Protein AF-U2Z237-F1 (afdb_monomer_lite)

Structure (mmCIF, N/CA/C/O backbone):
data_AF-U2Z237-F1
#
_entry.id   AF-U2Z237-F1
#
loop_
_atom_site.group_PDB
_atom_site.id
_atom_site.type_symbol
_atom_site.label_atom_id
_atom_site.label_alt_id
_atom_site.label_comp_id
_atom_site.label_asym_id
_atom_site.label_entity_id
_atom_site.label_seq_id
_atom_site.pdbx_PDB_ins_code
_atom_site.Cartn_x
_atom_site.Cartn_y
_atom_site.Cartn_z
_atom_site.occupancy
_atom_site.B_iso_or_equiv
_atom_site.auth_seq_id
_atom_site.auth_comp_id
_atom_site.auth_asym_id
_atom_site.auth_atom_id
_atom_site.pdbx_PDB_model_num
ATOM 1 N N . MET A 1 1 ? -24.151 -2.721 55.175 1.00 84.56 1 MET A N 1
ATOM 2 C CA . MET A 1 1 ? -23.378 -3.595 54.260 1.00 84.56 1 MET A CA 1
ATOM 3 C C . MET A 1 1 ? -24.211 -4.836 53.984 1.00 84.56 1 MET A C 1
ATOM 5 O O . MET A 1 1 ? -25.026 -5.176 54.833 1.00 84.56 1 MET A O 1
ATOM 9 N N . LYS A 1 2 ? -24.065 -5.474 52.821 1.00 91.19 2 LYS A N 1
ATOM 10 C CA . LYS A 1 2 ? -24.723 -6.745 52.488 1.00 91.19 2 LYS A CA 1
ATOM 11 C C . LYS A 1 2 ? -23.642 -7.836 52.452 1.00 91.19 2 LYS A C 1
ATOM 13 O O . LYS A 1 2 ? -22.818 -7.804 51.542 1.00 91.19 2 LYS A O 1
ATOM 18 N N . PRO A 1 3 ? -23.608 -8.764 53.425 1.00 89.62 3 PRO A N 1
ATOM 19 C CA . PRO A 1 3 ? -22.452 -9.637 53.631 1.00 89.62 3 PRO A CA 1
ATOM 20 C C . PRO A 1 3 ? -22.251 -10.638 52.489 1.00 89.62 3 PRO A C 1
ATOM 22 O O . PRO A 1 3 ? -21.130 -10.811 52.040 1.00 89.62 3 PRO A O 1
ATOM 25 N N . VAL A 1 4 ? -23.324 -11.230 51.956 1.00 94.75 4 VAL A N 1
ATOM 26 C CA . VAL A 1 4 ? -23.242 -12.248 50.889 1.00 94.75 4 VAL A CA 1
ATOM 27 C C . VAL A 1 4 ? -22.525 -11.747 49.622 1.00 94.75 4 VAL A C 1
ATOM 29 O O . VAL A 1 4 ? -21.508 -12.332 49.260 1.00 94.75 4 VAL A O 1
ATOM 32 N N . PRO A 1 5 ? -22.974 -10.670 48.943 1.00 93.50 5 PRO A N 1
ATOM 33 C CA . PRO A 1 5 ? -22.282 -10.177 47.749 1.00 93.50 5 PRO A CA 1
ATOM 34 C C . PRO A 1 5 ? -20.874 -9.659 48.060 1.00 93.50 5 PRO A C 1
ATOM 36 O O . PRO A 1 5 ? -19.985 -9.809 47.230 1.00 93.50 5 PRO A O 1
ATOM 39 N N . LEU A 1 6 ? -20.642 -9.114 49.259 1.00 92.62 6 LEU A N 1
ATOM 40 C CA . LEU A 1 6 ? -19.308 -8.679 49.670 1.00 92.62 6 LEU A CA 1
ATOM 41 C C . LEU A 1 6 ? -18.340 -9.866 49.776 1.00 92.62 6 LEU A C 1
ATOM 43 O O . LEU A 1 6 ? -17.257 -9.795 49.210 1.00 92.62 6 LEU A O 1
ATOM 47 N N . ILE A 1 7 ? -18.755 -10.957 50.430 1.00 94.19 7 ILE A N 1
ATOM 48 C CA . ILE A 1 7 ? -17.975 -12.198 50.564 1.00 94.19 7 ILE A CA 1
ATOM 49 C C . ILE A 1 7 ? -17.709 -12.828 49.194 1.00 94.19 7 ILE A C 1
ATOM 51 O O . ILE A 1 7 ? -16.596 -13.268 48.930 1.00 94.19 7 ILE A O 1
ATOM 55 N N . LEU A 1 8 ? -18.706 -12.861 48.304 1.00 94.81 8 LEU A N 1
ATOM 56 C CA . LEU A 1 8 ? -18.522 -13.391 46.950 1.00 94.81 8 LEU A CA 1
ATOM 57 C C . LEU A 1 8 ? -17.549 -12.529 46.134 1.00 94.81 8 LEU A C 1
ATOM 59 O O . LEU A 1 8 ? -16.679 -13.068 45.457 1.00 94.81 8 LEU A O 1
ATOM 63 N N . GLY A 1 9 ? -17.661 -11.200 46.220 1.00 92.75 9 GLY A N 1
ATOM 64 C CA . GLY A 1 9 ? -16.766 -10.272 45.528 1.00 92.75 9 GLY A CA 1
ATOM 65 C C . GLY A 1 9 ? -15.319 -10.374 46.014 1.00 92.75 9 GLY A C 1
ATOM 66 O O . GLY A 1 9 ? -14.407 -10.497 45.199 1.00 92.75 9 GLY A O 1
ATOM 67 N N . THR A 1 10 ? -15.094 -10.380 47.332 1.00 93.75 10 THR A N 1
ATOM 68 C CA . THR A 1 10 ? -13.746 -10.546 47.903 1.00 93.75 10 THR A CA 1
ATOM 69 C C . THR A 1 10 ? -13.197 -11.954 47.686 1.00 93.75 10 THR A C 1
ATOM 71 O O . THR A 1 10 ? -12.009 -12.102 47.408 1.00 93.75 10 THR A O 1
ATOM 74 N N . GLY A 1 11 ? -14.050 -12.979 47.741 1.00 94.44 11 GLY A N 1
ATOM 75 C CA . GLY A 1 11 ? -13.691 -14.361 47.435 1.00 94.44 11 GLY A CA 1
ATOM 76 C C . GLY A 1 11 ? -13.247 -14.546 45.984 1.00 94.44 11 GLY A C 1
ATOM 77 O O . GLY A 1 11 ? -12.229 -15.188 45.745 1.00 94.44 11 GLY A O 1
ATOM 78 N N . LEU A 1 12 ? -13.944 -13.930 45.021 1.00 93.19 12 LEU A N 1
ATOM 79 C CA . LEU A 1 12 ? -13.523 -13.924 43.616 1.00 93.19 12 LEU A CA 1
ATOM 80 C C . LEU A 1 12 ? -12.175 -13.226 43.437 1.00 93.19 12 LEU A C 1
ATOM 82 O O . LEU A 1 12 ? -11.314 -13.775 42.757 1.00 93.19 12 LEU A O 1
ATOM 86 N N . LEU A 1 13 ? -11.966 -12.066 44.075 1.00 92.19 13 LEU A N 1
ATOM 87 C CA . LEU A 1 13 ? -10.664 -11.396 44.047 1.00 92.19 13 LEU A CA 1
ATOM 88 C C . LEU A 1 13 ? -9.561 -12.294 44.611 1.00 92.19 13 LEU A C 1
ATOM 90 O O . LEU A 1 13 ? -8.521 -12.416 43.985 1.00 92.19 13 LEU A O 1
ATOM 94 N N . ALA A 1 14 ? -9.772 -12.976 45.736 1.00 91.50 14 ALA A N 1
ATOM 95 C CA . ALA A 1 14 ? -8.773 -13.909 46.256 1.00 91.50 14 ALA A CA 1
ATOM 96 C C . ALA A 1 14 ? -8.521 -15.084 45.287 1.00 91.50 14 ALA A C 1
ATOM 98 O O . ALA A 1 14 ? -7.373 -15.445 45.028 1.00 91.50 14 ALA A O 1
ATOM 99 N N . ALA A 1 15 ? -9.584 -15.649 44.706 1.00 89.81 15 ALA A N 1
ATOM 100 C CA . ALA A 1 15 ? -9.498 -16.812 43.830 1.00 89.81 15 ALA A CA 1
ATOM 101 C C . ALA A 1 15 ? -8.695 -16.539 42.548 1.00 89.81 15 ALA A C 1
ATOM 103 O O . ALA A 1 15 ? -7.872 -17.364 42.164 1.00 89.81 15 ALA A O 1
ATOM 104 N N . ILE A 1 16 ? -8.872 -15.382 41.901 1.00 88.62 16 ILE A N 1
ATOM 105 C CA . ILE A 1 16 ? -8.184 -15.062 40.633 1.00 88.62 16 ILE A CA 1
ATOM 106 C C . ILE A 1 16 ? -6.664 -14.869 40.762 1.00 88.62 16 ILE A C 1
ATOM 108 O O . ILE A 1 16 ? -5.953 -14.921 39.753 1.00 88.62 16 ILE A O 1
ATOM 112 N N . TRP A 1 17 ? -6.174 -14.612 41.978 1.00 84.31 17 TRP A N 1
ATOM 113 C CA . TRP A 1 17 ? -4.746 -14.465 42.268 1.00 84.31 17 TRP A CA 1
ATOM 114 C C . TRP A 1 17 ? -4.068 -15.814 42.499 1.00 84.31 17 TRP A C 1
ATOM 116 O O . TRP A 1 17 ? -2.896 -15.965 42.173 1.00 84.31 17 TRP A O 1
ATOM 126 N N . VAL A 1 18 ? -4.802 -16.793 43.032 1.00 86.12 18 VAL A N 1
ATOM 127 C CA . VAL A 1 18 ? -4.262 -18.119 43.370 1.00 86.12 18 VAL A CA 1
ATOM 128 C C . VAL A 1 18 ? -4.546 -19.149 42.270 1.00 86.12 18 VAL A C 1
ATOM 130 O O . VAL A 1 18 ? -3.808 -20.121 42.126 1.00 86.12 18 VAL A O 1
ATOM 133 N N . ALA A 1 19 ? -5.598 -18.955 41.468 1.00 85.56 19 ALA A N 1
ATOM 134 C CA . ALA A 1 19 ? -5.982 -19.896 40.422 1.00 85.56 19 ALA A CA 1
ATOM 135 C C . ALA A 1 19 ? -4.941 -19.951 39.280 1.00 85.56 19 ALA A C 1
ATOM 137 O O . ALA A 1 19 ? -4.610 -18.908 38.701 1.00 85.56 19 ALA A O 1
ATOM 138 N N . PRO A 1 20 ? -4.482 -21.152 38.869 1.00 84.31 20 PRO A N 1
ATOM 139 C CA . PRO A 1 20 ? -3.554 -21.325 37.752 1.00 84.31 20 PRO A CA 1
ATOM 140 C C . PRO A 1 20 ? -4.294 -21.245 36.400 1.00 84.31 20 PRO A C 1
ATOM 142 O O . PRO A 1 20 ? -4.298 -22.188 35.611 1.00 84.31 20 PRO A O 1
ATOM 145 N N . LEU A 1 21 ? -4.944 -20.106 36.127 1.00 82.81 21 LEU A N 1
ATOM 146 C CA . LEU A 1 21 ? -5.838 -19.910 34.972 1.00 82.81 21 LEU A CA 1
ATOM 147 C C . LEU A 1 21 ? -5.160 -20.193 33.624 1.00 82.81 21 LEU A C 1
ATOM 149 O O . LEU A 1 21 ? -5.778 -20.766 32.731 1.00 82.81 21 LEU A O 1
ATOM 153 N N . SER A 1 22 ? -3.887 -19.823 33.483 1.00 77.56 22 SER A N 1
ATOM 154 C CA . SER A 1 22 ? -3.100 -20.074 32.271 1.00 77.56 22 SER A CA 1
ATOM 155 C C . SER A 1 22 ? -2.872 -21.565 32.013 1.00 77.56 22 SER A C 1
ATOM 157 O O . SER A 1 22 ? -2.872 -21.988 30.860 1.00 77.56 22 SER A O 1
ATOM 159 N N . MET A 1 23 ? -2.723 -22.364 33.074 1.00 80.50 23 MET A N 1
ATOM 160 C CA . MET A 1 23 ? -2.582 -23.817 32.980 1.00 80.50 23 MET A CA 1
ATOM 161 C C 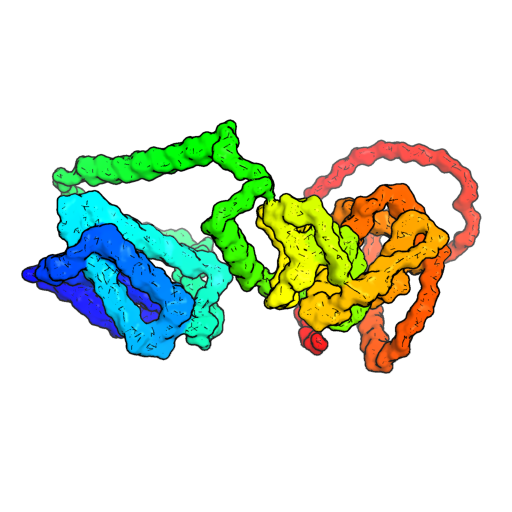. MET A 1 23 ? -3.901 -24.468 32.562 1.00 80.50 23 MET A C 1
ATOM 163 O O . MET A 1 23 ? -3.905 -25.359 31.719 1.00 80.50 23 MET A O 1
ATOM 167 N N . TRP A 1 24 ? -5.025 -24.014 33.122 1.00 82.75 24 TRP A N 1
ATOM 168 C CA . TRP A 1 24 ? -6.344 -24.570 32.806 1.00 82.75 24 TRP A CA 1
ATOM 169 C C . TRP A 1 24 ? -6.799 -24.268 31.379 1.00 82.75 24 TRP A C 1
ATOM 171 O O . TRP A 1 24 ? -7.444 -25.105 30.758 1.00 82.75 24 TRP A O 1
ATOM 181 N N . LEU A 1 25 ? -6.465 -23.085 30.861 1.00 79.56 25 LEU A N 1
ATOM 182 C CA . LEU A 1 25 ? -6.889 -22.632 29.533 1.00 79.56 25 LEU A CA 1
ATOM 183 C C . LEU A 1 25 ? -5.873 -22.939 28.426 1.00 79.56 25 LEU A C 1
ATOM 185 O O . LEU A 1 25 ? -6.106 -22.577 27.276 1.00 79.56 25 LEU A O 1
ATOM 189 N N . GLY A 1 26 ? -4.724 -23.535 28.760 1.00 75.81 26 GLY A N 1
ATOM 190 C CA . GLY A 1 26 ? -3.655 -23.823 27.798 1.00 75.81 26 GLY A CA 1
ATOM 191 C C . GLY A 1 26 ? -3.050 -22.582 27.125 1.00 75.81 26 GLY A C 1
ATOM 192 O O . GLY A 1 26 ? -2.260 -22.717 26.195 1.00 75.81 26 GLY A O 1
ATOM 193 N N . SER A 1 27 ? -3.402 -21.373 27.574 1.00 79.06 27 SER A N 1
ATOM 194 C CA . SER A 1 27 ? -2.888 -20.113 27.045 1.00 79.06 27 SER A CA 1
ATOM 195 C C . SER A 1 27 ? -2.710 -19.087 28.164 1.00 79.06 27 SER A C 1
ATOM 197 O O . SER A 1 27 ? -3.621 -18.787 28.944 1.00 79.06 27 SER A O 1
ATOM 199 N N . ALA A 1 28 ? -1.506 -18.516 28.236 1.00 78.81 28 ALA A N 1
ATOM 200 C CA . ALA A 1 28 ? -1.212 -17.419 29.153 1.00 78.81 28 ALA A CA 1
ATOM 201 C C . ALA A 1 28 ? -2.101 -16.203 28.856 1.00 78.81 28 ALA A C 1
ATOM 203 O O . ALA A 1 28 ? -2.611 -15.576 29.783 1.00 78.81 28 ALA A O 1
ATOM 204 N N . PHE A 1 29 ? -2.353 -15.945 27.569 1.00 82.00 29 PHE A N 1
ATOM 205 C CA . PHE A 1 29 ? -3.206 -14.862 27.101 1.00 82.00 29 PHE A CA 1
ATOM 206 C C . PHE A 1 29 ? -4.661 -15.004 27.578 1.00 82.00 29 PHE A C 1
ATOM 208 O O . PHE A 1 29 ? -5.159 -14.102 28.253 1.00 82.00 29 PHE A O 1
ATOM 215 N N . ALA A 1 30 ? -5.339 -16.135 27.328 1.00 83.06 30 ALA A N 1
ATOM 216 C CA . ALA A 1 30 ? -6.735 -16.282 27.757 1.00 83.06 30 ALA A CA 1
ATOM 217 C C . ALA A 1 30 ? -6.869 -16.315 29.286 1.00 83.06 30 ALA A C 1
ATOM 219 O O . ALA A 1 30 ? -7.808 -15.737 29.832 1.00 83.06 30 ALA A O 1
ATOM 220 N N . GLY A 1 31 ? -5.914 -16.930 29.994 1.00 85.00 31 GLY A N 1
ATOM 221 C CA . GLY A 1 31 ? -5.884 -16.902 31.458 1.00 85.00 31 GLY A CA 1
ATOM 222 C C . GLY A 1 31 ? -5.746 -15.486 32.020 1.00 85.00 31 GLY A C 1
ATOM 223 O O . GLY A 1 31 ? -6.413 -15.132 32.994 1.00 85.00 31 GLY A O 1
ATOM 224 N N . HIS A 1 32 ? -4.921 -14.657 31.383 1.00 87.06 32 HIS A N 1
ATOM 225 C CA . HIS A 1 32 ? -4.760 -13.250 31.730 1.00 87.06 32 HIS A CA 1
ATOM 226 C C . HIS A 1 32 ? -6.034 -12.435 31.419 1.00 87.06 32 HIS A C 1
ATOM 228 O O . HIS A 1 32 ? -6.531 -11.729 32.294 1.00 87.06 32 HIS A O 1
ATOM 234 N N . MET A 1 33 ? -6.664 -12.630 30.254 1.00 88.94 33 MET A N 1
ATOM 235 C CA . MET A 1 33 ? -7.940 -11.981 29.903 1.00 88.94 33 MET A CA 1
ATOM 236 C C . MET A 1 33 ? -9.097 -12.373 30.833 1.00 88.94 33 MET A C 1
ATOM 238 O O . MET A 1 33 ? -9.883 -11.520 31.253 1.00 88.94 33 MET A O 1
ATOM 242 N N . LEU A 1 34 ? -9.197 -13.651 31.213 1.00 89.69 34 LEU A N 1
ATOM 243 C CA . LEU A 1 34 ? -10.237 -14.125 32.127 1.00 89.69 34 LEU A CA 1
ATOM 244 C C . LEU A 1 34 ? -10.125 -13.462 33.505 1.00 89.69 34 LEU A C 1
ATOM 246 O O . LEU A 1 34 ? -11.144 -13.153 34.133 1.00 89.69 34 LEU A O 1
ATOM 250 N N . ARG A 1 35 ? -8.896 -13.191 33.963 1.00 91.19 35 ARG A N 1
ATOM 251 C CA . ARG A 1 35 ? -8.656 -12.430 35.192 1.00 91.19 35 ARG A CA 1
ATOM 252 C C . ARG A 1 35 ? -9.261 -11.032 35.089 1.00 91.19 35 ARG A C 1
ATOM 254 O O . ARG A 1 35 ? -10.036 -10.652 35.965 1.00 91.19 35 ARG A O 1
ATOM 261 N N . HIS A 1 36 ? -8.992 -10.318 33.996 1.00 91.94 36 HIS A N 1
ATOM 262 C CA . HIS A 1 36 ? -9.527 -8.971 33.763 1.00 91.94 36 HIS A CA 1
ATOM 263 C C . HIS A 1 36 ? -11.057 -8.969 33.764 1.00 91.94 36 HIS A C 1
ATOM 265 O O . HIS A 1 36 ? -11.678 -8.183 34.483 1.00 91.94 36 HIS A O 1
ATOM 271 N N . MET A 1 37 ? -11.674 -9.905 33.032 1.00 91.38 37 MET A N 1
ATOM 272 C CA . MET A 1 37 ? -13.134 -10.019 32.972 1.00 91.38 37 MET A CA 1
ATOM 273 C C . MET A 1 37 ? -13.734 -10.322 34.345 1.00 91.38 37 MET A C 1
ATOM 275 O O . MET A 1 37 ? -14.753 -9.745 34.718 1.00 91.38 37 MET A O 1
ATOM 279 N N . THR A 1 38 ? -13.084 -11.174 35.139 1.00 93.81 38 THR A N 1
ATOM 280 C CA . THR A 1 38 ? -13.562 -11.498 36.488 1.00 93.81 38 THR A CA 1
ATOM 281 C C . THR A 1 38 ? -13.498 -10.284 37.415 1.00 93.81 38 THR A C 1
ATOM 283 O O . THR A 1 38 ? -14.445 -10.039 38.162 1.00 93.81 38 THR A O 1
ATOM 286 N N . ILE A 1 39 ? -12.430 -9.484 37.346 1.00 95.06 39 ILE A N 1
ATOM 287 C CA . ILE A 1 39 ? -12.282 -8.265 38.156 1.00 95.06 39 ILE A CA 1
ATOM 288 C C . ILE A 1 39 ? -13.372 -7.244 37.808 1.00 95.06 39 ILE A C 1
ATOM 290 O O . ILE A 1 39 ? -14.102 -6.790 38.693 1.00 95.06 39 ILE A O 1
ATOM 294 N N . VAL A 1 40 ? -13.496 -6.899 36.523 1.00 94.00 40 VAL A N 1
ATOM 295 C CA . VAL A 1 40 ? -14.338 -5.784 36.063 1.00 94.00 40 VAL A CA 1
ATOM 296 C C . VAL A 1 40 ? -15.820 -6.166 36.019 1.00 94.00 40 VAL A C 1
ATOM 298 O O . VAL A 1 40 ? -16.673 -5.400 36.473 1.00 94.00 40 VAL A O 1
ATOM 301 N N . ALA A 1 41 ? -16.152 -7.350 35.494 1.00 92.50 41 ALA A N 1
ATOM 302 C CA . ALA A 1 41 ? -17.537 -7.737 35.227 1.00 92.50 41 ALA A CA 1
ATOM 303 C C . ALA A 1 41 ? -18.210 -8.491 36.384 1.00 92.50 41 ALA A C 1
ATOM 305 O O . ALA A 1 41 ? -19.438 -8.498 36.451 1.00 92.50 41 ALA A O 1
ATOM 306 N N . LEU A 1 42 ? -17.445 -9.112 37.296 1.00 95.12 42 LEU A N 1
ATOM 307 C CA . LEU A 1 42 ? -17.997 -9.930 38.388 1.00 95.12 42 LEU A CA 1
ATOM 308 C C . LEU A 1 42 ? -17.654 -9.388 39.779 1.00 95.12 42 LEU A C 1
ATOM 310 O O . LEU A 1 42 ? -18.557 -9.127 40.575 1.00 95.12 42 LEU A O 1
ATOM 314 N N . ALA A 1 43 ? -16.373 -9.182 40.089 1.00 96.38 43 ALA A N 1
ATOM 315 C CA . ALA A 1 43 ? -15.953 -8.771 41.427 1.00 96.38 43 ALA A CA 1
ATOM 316 C C . ALA A 1 43 ? -16.389 -7.334 41.757 1.00 96.38 43 ALA A C 1
ATOM 318 O O . ALA A 1 43 ? -17.031 -7.108 42.784 1.00 96.38 43 ALA A O 1
ATOM 319 N N . ALA A 1 44 ? -16.114 -6.369 40.874 1.00 96.62 44 ALA A N 1
ATOM 320 C CA . ALA A 1 44 ? -16.495 -4.970 41.070 1.00 96.62 44 ALA A CA 1
ATOM 321 C C . ALA A 1 44 ? -18.000 -4.748 41.367 1.00 96.62 44 ALA A C 1
ATOM 323 O O . ALA A 1 44 ? -18.300 -4.106 42.381 1.00 96.62 44 ALA A O 1
ATOM 324 N N . PRO A 1 45 ? -18.972 -5.285 40.593 1.00 95.88 45 PRO A N 1
ATOM 325 C CA . PRO A 1 45 ? -20.391 -5.092 40.904 1.00 95.88 45 PRO A CA 1
ATOM 326 C C . PRO A 1 45 ? -20.784 -5.705 42.248 1.00 95.88 45 PRO A C 1
ATOM 328 O O . PRO A 1 45 ? -21.546 -5.099 43.004 1.00 95.88 45 PRO A O 1
ATOM 331 N N . LEU A 1 46 ? -20.249 -6.884 42.578 1.00 96.69 46 LEU A N 1
ATOM 332 C CA . LEU A 1 46 ? -20.513 -7.550 43.852 1.00 96.69 46 LEU A CA 1
ATOM 333 C C . LEU A 1 46 ? -20.011 -6.724 45.044 1.00 96.69 46 LEU A C 1
ATOM 335 O O . LEU A 1 46 ? -20.735 -6.575 46.031 1.00 96.69 46 LEU A O 1
ATOM 339 N N . LEU A 1 47 ? -18.828 -6.116 44.929 1.00 96.25 47 LEU A N 1
ATOM 340 C CA . LEU A 1 47 ? -18.278 -5.219 45.948 1.00 96.25 47 LEU A CA 1
ATOM 341 C C . LEU A 1 47 ? -19.123 -3.949 46.112 1.00 96.25 47 LEU A C 1
ATOM 343 O O . LEU A 1 47 ? -19.448 -3.576 47.241 1.00 96.25 47 LEU A O 1
ATOM 347 N N . VAL A 1 48 ? -19.550 -3.319 45.012 1.00 95.81 48 VAL A N 1
ATOM 348 C CA . VAL A 1 48 ? -20.413 -2.122 45.049 1.00 95.81 48 VAL A CA 1
ATOM 349 C C . VAL A 1 48 ? -21.771 -2.433 45.694 1.00 95.81 48 VAL A C 1
ATOM 351 O O . VAL A 1 48 ? -22.261 -1.663 46.526 1.00 95.81 48 VAL A O 1
ATOM 354 N N . ILE A 1 49 ? -22.373 -3.583 45.371 1.00 95.25 49 ILE A N 1
ATOM 355 C CA . ILE A 1 49 ? -23.645 -4.037 45.958 1.00 95.25 49 ILE A CA 1
ATOM 356 C C . ILE A 1 49 ? -23.470 -4.418 47.441 1.00 95.25 49 ILE A C 1
ATOM 358 O O . ILE A 1 49 ? -24.349 -4.138 48.266 1.00 95.25 49 ILE A O 1
ATOM 362 N N . GLY A 1 50 ? -22.348 -5.053 47.789 1.00 93.69 50 GLY A N 1
ATOM 363 C CA . GLY A 1 50 ? -22.001 -5.493 49.142 1.00 93.69 50 GLY A CA 1
ATOM 364 C C . GLY A 1 50 ? -21.642 -4.359 50.096 1.00 93.69 50 GLY A C 1
ATOM 365 O O . GLY A 1 50 ? -22.007 -4.392 51.279 1.00 93.69 50 GLY A O 1
ATOM 366 N N . TRP A 1 51 ? -21.028 -3.298 49.580 1.00 95.62 51 TRP A N 1
ATOM 367 C CA . TRP A 1 51 ? -20.588 -2.148 50.358 1.00 95.62 51 TRP A CA 1
ATOM 368 C C . TRP A 1 51 ? -21.153 -0.829 49.802 1.00 95.62 51 TRP A C 1
ATOM 370 O O . TRP A 1 51 ? -20.457 -0.058 49.147 1.00 95.62 51 TRP A O 1
ATOM 380 N N . PRO A 1 52 ? -22.407 -0.469 50.142 1.00 91.81 52 PRO A N 1
ATOM 381 C CA . PRO A 1 52 ? -23.049 0.731 49.595 1.00 91.81 52 PRO A CA 1
ATOM 382 C C . PRO A 1 52 ? -22.337 2.059 49.898 1.00 91.81 52 PRO A C 1
ATOM 384 O O . PRO A 1 52 ? -22.575 3.044 49.206 1.00 91.81 52 PRO A O 1
ATOM 387 N N . ALA A 1 53 ? -21.511 2.119 50.951 1.00 93.56 53 ALA A N 1
ATOM 388 C CA . ALA A 1 53 ? -20.707 3.302 51.258 1.00 93.56 53 ALA A CA 1
ATOM 389 C C . ALA A 1 53 ? -19.550 3.478 50.264 1.00 93.56 53 ALA A C 1
ATOM 391 O O . ALA A 1 53 ? -19.344 4.595 49.799 1.00 93.56 53 ALA A O 1
ATOM 392 N N . LEU A 1 54 ? -18.888 2.385 49.862 1.00 91.12 54 LEU A N 1
ATOM 393 C CA . LEU A 1 54 ? -17.909 2.389 48.773 1.00 91.12 54 LEU A CA 1
ATOM 394 C C . LEU A 1 54 ? -18.553 2.900 47.480 1.00 91.12 54 LEU A C 1
ATOM 396 O O . LEU A 1 54 ? -18.051 3.835 46.865 1.00 91.12 54 LEU A O 1
ATOM 400 N N . GLY A 1 55 ? -19.735 2.373 47.144 1.00 90.00 55 GLY A N 1
ATOM 401 C CA . GLY A 1 55 ? -20.488 2.825 45.975 1.00 90.00 55 GLY A CA 1
ATOM 402 C C . GLY A 1 55 ? -20.863 4.311 46.007 1.00 90.00 55 GLY A C 1
ATOM 403 O O . GLY A 1 55 ? -21.000 4.925 44.959 1.00 90.00 55 GLY A O 1
ATOM 404 N N . ARG A 1 56 ? -21.027 4.919 47.191 1.00 91.56 56 ARG A N 1
ATOM 405 C CA . ARG A 1 56 ? -21.241 6.372 47.321 1.00 91.56 56 ARG A CA 1
ATOM 406 C C . ARG A 1 56 ? -19.959 7.168 47.119 1.00 91.56 56 ARG A C 1
ATOM 408 O O . ARG A 1 56 ? -20.006 8.182 46.437 1.00 91.56 56 ARG A O 1
ATOM 415 N N . ALA A 1 57 ? -18.855 6.716 47.707 1.00 91.81 57 ALA A N 1
ATOM 416 C CA . ALA A 1 57 ? -17.565 7.393 47.613 1.00 91.81 57 ALA A CA 1
ATOM 417 C C . ALA A 1 57 ? -16.999 7.384 46.181 1.00 91.81 57 ALA A C 1
ATOM 419 O O . ALA A 1 57 ? -16.316 8.318 45.783 1.00 91.81 57 ALA A O 1
ATOM 420 N N . MET A 1 58 ? -17.311 6.341 45.410 1.00 92.06 58 MET A N 1
ATOM 421 C CA . MET A 1 58 ? -16.775 6.096 44.066 1.00 92.06 58 MET A CA 1
ATOM 422 C C . MET A 1 58 ? -17.758 6.469 42.938 1.00 92.06 58 MET A C 1
ATOM 424 O O . MET A 1 58 ? -17.536 6.120 41.781 1.00 92.06 58 MET A O 1
ATOM 428 N N . ALA A 1 59 ? -18.881 7.125 43.244 1.00 89.38 59 ALA A N 1
ATOM 429 C CA . ALA A 1 59 ? -19.906 7.437 42.249 1.00 89.38 59 ALA A CA 1
ATOM 430 C C . ALA A 1 59 ? -19.483 8.606 41.343 1.00 89.38 59 ALA A C 1
ATOM 432 O O . ALA A 1 59 ? -19.727 9.768 41.664 1.00 89.38 59 ALA A O 1
ATOM 433 N N . LEU A 1 60 ? -18.904 8.292 40.182 1.00 90.94 60 LEU A N 1
ATOM 434 C CA . LEU A 1 60 ? -18.802 9.221 39.054 1.00 90.94 60 LEU A CA 1
ATOM 435 C C . LEU A 1 60 ? -20.036 9.119 38.143 1.00 90.94 60 LEU A C 1
ATOM 437 O O . LEU A 1 60 ? -20.778 8.138 38.175 1.00 90.94 60 LEU A O 1
ATOM 441 N N . GLY A 1 61 ? -20.267 10.135 37.306 1.00 92.88 61 GLY A N 1
ATOM 442 C CA . GLY A 1 61 ? -21.312 10.070 36.281 1.00 92.88 61 GLY A CA 1
ATOM 443 C C . GLY A 1 61 ? -21.094 8.865 35.347 1.00 92.88 61 GLY A C 1
ATOM 444 O O . GLY A 1 61 ? -19.954 8.663 34.928 1.00 92.88 61 GLY A O 1
ATOM 445 N N . PRO A 1 62 ? -22.137 8.086 34.980 1.00 92.81 62 PRO A N 1
ATOM 446 C CA . PRO A 1 62 ? -21.985 6.847 34.203 1.00 92.81 62 PRO A CA 1
ATOM 447 C C . PRO A 1 62 ? -21.132 6.987 32.939 1.00 92.81 62 PRO A C 1
ATOM 449 O O . PRO A 1 62 ? -20.297 6.132 32.665 1.00 92.81 62 PRO A O 1
ATOM 452 N N . LEU A 1 63 ? -21.304 8.087 32.198 1.00 88.94 63 LEU A N 1
ATOM 453 C CA . LEU A 1 63 ? -20.554 8.342 30.969 1.00 88.94 63 LEU A CA 1
ATOM 454 C C . LEU A 1 63 ? -19.078 8.663 31.240 1.00 88.94 63 LEU A C 1
ATOM 456 O O . LEU A 1 63 ? -18.210 8.173 30.531 1.00 88.94 63 LEU A O 1
ATOM 460 N N . ALA A 1 64 ? -18.788 9.446 32.283 1.00 90.94 64 ALA A N 1
ATOM 461 C CA . ALA A 1 64 ? -17.416 9.763 32.674 1.00 90.94 64 ALA A CA 1
ATOM 462 C C . ALA A 1 64 ? -16.687 8.520 33.204 1.00 90.94 64 ALA A C 1
ATOM 464 O O . ALA A 1 64 ? -15.526 8.299 32.876 1.00 90.94 64 ALA A O 1
ATOM 465 N N . ALA A 1 65 ? -17.384 7.682 33.978 1.00 94.69 65 ALA A N 1
ATOM 466 C CA . ALA A 1 65 ? -16.843 6.419 34.462 1.00 94.69 65 ALA A CA 1
ATOM 467 C C . ALA A 1 65 ? -16.552 5.447 33.306 1.00 94.69 65 ALA A C 1
ATOM 469 O O . ALA A 1 65 ? -15.473 4.866 33.274 1.00 94.69 65 ALA A O 1
ATOM 470 N N . ALA A 1 66 ? -17.465 5.324 32.335 1.00 93.06 66 ALA A N 1
ATOM 471 C CA . ALA A 1 66 ? -17.253 4.512 31.136 1.00 93.06 66 ALA A CA 1
ATOM 472 C C . ALA A 1 66 ? -16.116 5.055 30.250 1.00 93.06 66 ALA A C 1
ATOM 474 O O . ALA A 1 66 ? -15.318 4.283 29.741 1.00 93.06 66 ALA A O 1
ATOM 475 N N . ALA A 1 67 ? -15.987 6.378 30.098 1.00 89.50 67 ALA A N 1
ATOM 476 C CA . ALA A 1 67 ? -14.880 6.980 29.350 1.00 89.50 67 ALA A CA 1
ATOM 477 C C . ALA A 1 67 ? -13.516 6.750 30.027 1.00 89.50 67 ALA A C 1
ATOM 479 O O . ALA A 1 67 ? -12.519 6.499 29.351 1.00 89.50 67 ALA A O 1
ATOM 480 N N . LEU A 1 68 ? -13.465 6.814 31.361 1.00 94.88 68 LEU A N 1
ATOM 481 C CA . LEU A 1 68 ? -12.254 6.511 32.119 1.00 94.88 68 LEU A CA 1
ATOM 482 C C . LEU A 1 68 ? -11.905 5.021 32.044 1.00 94.88 68 LEU A C 1
ATOM 484 O O . LEU A 1 68 ? -10.742 4.680 31.863 1.00 94.88 68 LEU A O 1
ATOM 488 N N . GLU A 1 69 ? -12.899 4.140 32.140 1.00 95.88 69 GLU A N 1
ATOM 489 C CA . GLU A 1 69 ? -12.692 2.703 31.971 1.00 95.88 69 GLU A CA 1
ATOM 490 C C . GLU A 1 69 ? -12.214 2.361 30.556 1.00 95.88 69 GLU A C 1
ATOM 492 O O . GLU A 1 69 ? -11.209 1.667 30.429 1.00 95.88 69 GLU A O 1
ATOM 497 N N . PHE A 1 70 ? -12.803 2.959 29.517 1.00 94.56 70 PHE A N 1
ATOM 498 C CA . PHE A 1 7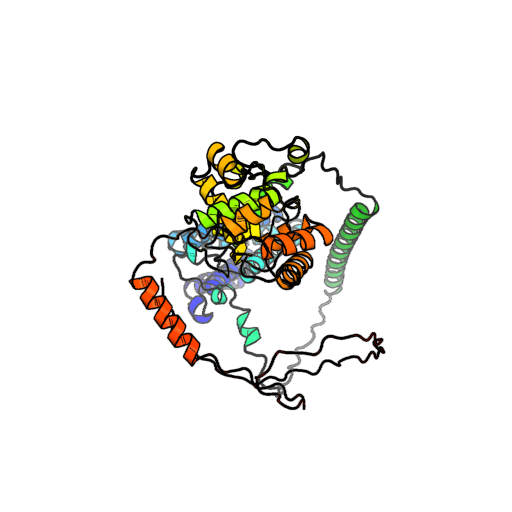0 ? -12.289 2.893 28.148 1.00 94.56 70 PHE A CA 1
ATOM 499 C C . PHE A 1 70 ? -10.809 3.289 28.080 1.00 94.56 70 PHE A C 1
ATOM 501 O O . PHE A 1 70 ? -9.995 2.529 27.560 1.00 94.56 70 PHE A O 1
ATOM 508 N N . ALA A 1 71 ? -10.439 4.449 28.633 1.00 95.12 71 ALA A N 1
ATOM 509 C CA . ALA A 1 71 ? -9.063 4.938 28.583 1.00 95.12 71 ALA A CA 1
ATOM 510 C C . ALA A 1 71 ? -8.085 3.998 29.306 1.00 95.12 71 ALA A C 1
ATOM 512 O O . ALA A 1 71 ? -7.028 3.682 28.764 1.00 95.12 71 ALA A O 1
ATOM 513 N N . VAL A 1 72 ? -8.447 3.523 30.502 1.00 96.69 72 VAL A N 1
ATOM 514 C CA . VAL A 1 72 ? -7.620 2.606 31.301 1.00 96.69 72 VAL A CA 1
ATOM 515 C C . VAL A 1 72 ? -7.455 1.266 30.590 1.00 96.69 72 VAL A C 1
ATOM 517 O O . VAL A 1 72 ? -6.332 0.788 30.448 1.00 96.69 72 VAL A O 1
ATOM 520 N N . VAL A 1 73 ? -8.550 0.670 30.108 1.00 94.75 73 VAL A N 1
ATOM 521 C CA . VAL A 1 73 ? -8.504 -0.605 29.387 1.00 94.75 73 VAL A CA 1
ATOM 522 C C . VAL A 1 73 ? -7.652 -0.471 28.134 1.00 94.75 73 VAL A C 1
ATOM 524 O O . VAL A 1 73 ? -6.697 -1.225 27.972 1.00 94.75 73 VAL A O 1
ATOM 527 N N . TRP A 1 74 ? -7.942 0.487 27.258 1.00 95.19 74 TRP A N 1
ATOM 528 C CA . TRP A 1 74 ? -7.221 0.610 25.992 1.00 95.19 74 TRP A CA 1
ATOM 529 C C . TRP A 1 74 ? -5.739 0.928 26.187 1.00 95.19 74 TRP A C 1
ATOM 531 O O . TRP A 1 74 ? -4.912 0.370 25.469 1.00 95.19 74 TRP A O 1
ATOM 541 N N . ALA A 1 75 ? -5.386 1.749 27.181 1.00 94.88 75 ALA A N 1
ATOM 542 C CA . ALA A 1 75 ? -3.991 2.050 27.491 1.00 94.88 75 ALA A CA 1
ATOM 543 C C . ALA A 1 75 ? -3.190 0.786 27.834 1.00 94.88 75 ALA A C 1
ATOM 545 O O . ALA A 1 75 ? -2.105 0.595 27.288 1.00 94.88 75 ALA A O 1
ATOM 546 N N . TRP A 1 76 ? -3.734 -0.103 28.672 1.00 95.00 76 TRP A N 1
ATOM 547 C CA . TRP A 1 76 ? -3.063 -1.354 29.048 1.00 95.00 76 TRP A CA 1
ATOM 548 C C . TRP A 1 76 ? -2.989 -2.388 27.921 1.00 95.00 76 TRP A C 1
ATOM 550 O O . TRP A 1 76 ? -2.104 -3.237 27.932 1.00 95.00 76 TRP A O 1
ATOM 560 N N . HIS A 1 77 ? -3.859 -2.291 26.914 1.00 93.44 77 HIS A N 1
ATOM 561 C CA . HIS A 1 77 ? -3.838 -3.193 25.759 1.00 93.44 77 HIS A CA 1
ATOM 562 C C . HIS A 1 77 ? -2.951 -2.695 24.608 1.00 93.44 77 HIS A C 1
ATOM 564 O O . HIS A 1 77 ? -2.786 -3.413 23.618 1.00 93.44 77 HIS A O 1
ATOM 570 N N . LEU A 1 78 ? -2.330 -1.513 24.733 1.00 92.44 78 LEU A N 1
ATOM 571 C CA . LEU A 1 78 ? -1.252 -1.102 23.835 1.00 92.44 78 LEU A CA 1
ATOM 572 C C . LEU A 1 78 ? -0.055 -2.058 23.987 1.00 92.44 78 LEU A C 1
ATOM 574 O O . LEU A 1 78 ? 0.329 -2.355 25.121 1.00 92.44 78 LEU A O 1
ATOM 578 N N . PRO A 1 79 ? 0.606 -2.487 22.894 1.00 88.06 79 PRO A N 1
ATOM 579 C CA . PRO A 1 79 ? 1.612 -3.550 22.963 1.00 88.06 79 PRO A CA 1
ATOM 580 C C . PRO A 1 79 ? 2.761 -3.292 23.952 1.00 88.06 79 PRO A C 1
ATOM 582 O O . PRO A 1 79 ? 3.158 -4.188 24.692 1.00 88.06 79 PRO A O 1
ATOM 585 N N . ARG A 1 80 ? 3.238 -2.041 24.040 1.00 86.69 80 ARG A N 1
ATOM 586 C CA . ARG A 1 80 ? 4.260 -1.620 25.017 1.00 86.69 80 ARG A CA 1
ATOM 587 C C . ARG A 1 80 ? 3.793 -1.755 26.466 1.00 86.69 80 ARG A C 1
ATOM 589 O O . ARG A 1 80 ? 4.533 -2.272 27.295 1.00 86.69 80 ARG A O 1
ATOM 596 N N . ALA A 1 81 ? 2.591 -1.268 26.774 1.00 87.62 81 ALA A N 1
ATOM 597 C CA . ALA A 1 81 ? 2.043 -1.306 28.129 1.00 87.62 81 ALA A CA 1
ATOM 598 C C . ALA A 1 81 ? 1.754 -2.748 28.564 1.00 87.62 81 ALA A C 1
ATOM 600 O O . ALA A 1 81 ? 2.099 -3.136 29.679 1.00 87.62 81 ALA A O 1
ATOM 601 N N . HIS A 1 82 ? 1.222 -3.556 27.645 1.00 88.56 82 HIS A N 1
ATOM 602 C CA . HIS A 1 82 ? 1.008 -4.980 27.864 1.00 88.56 82 HIS A CA 1
ATOM 603 C C . HIS A 1 82 ? 2.326 -5.721 28.142 1.00 88.56 82 HIS A C 1
ATOM 605 O O . HIS A 1 82 ? 2.416 -6.476 29.107 1.00 88.56 82 HIS A O 1
ATOM 611 N N . GLY A 1 83 ? 3.383 -5.449 27.364 1.00 84.19 83 GLY A N 1
ATOM 612 C CA . GLY A 1 83 ? 4.714 -6.020 27.602 1.00 84.19 83 GLY A CA 1
ATOM 613 C C . GLY A 1 83 ? 5.282 -5.681 28.989 1.00 84.19 83 GLY A C 1
ATOM 614 O O . GLY A 1 83 ? 5.849 -6.548 29.655 1.00 84.19 83 GLY A O 1
ATOM 615 N N . LEU A 1 84 ? 5.068 -4.451 29.481 1.00 85.75 84 LEU A N 1
ATOM 616 C CA . LEU A 1 84 ? 5.465 -4.051 30.841 1.00 85.75 84 LEU A CA 1
ATOM 617 C C . LEU A 1 84 ? 4.706 -4.830 31.924 1.00 85.75 84 LEU A C 1
ATOM 619 O O . LEU A 1 84 ? 5.322 -5.284 32.891 1.00 85.75 84 LEU A O 1
ATOM 623 N N . ALA A 1 85 ? 3.390 -4.996 31.762 1.00 84.88 85 ALA A N 1
ATOM 624 C CA . ALA A 1 85 ? 2.561 -5.773 32.684 1.00 84.88 85 ALA A CA 1
ATOM 625 C C . ALA A 1 85 ? 2.922 -7.268 32.669 1.00 84.88 85 ALA A C 1
ATOM 627 O O . ALA A 1 85 ? 2.854 -7.926 33.706 1.00 84.88 85 ALA A O 1
ATOM 628 N N . TYR A 1 86 ? 3.365 -7.793 31.524 1.00 80.62 86 TYR A N 1
ATOM 629 C CA . TYR A 1 86 ? 3.829 -9.172 31.398 1.00 80.62 86 TYR A CA 1
ATOM 630 C C . TYR A 1 86 ? 5.166 -9.416 32.123 1.00 80.62 86 TYR A C 1
ATOM 632 O O . TYR A 1 86 ? 5.340 -10.442 32.778 1.00 80.62 86 TYR A O 1
ATOM 640 N N . GLY A 1 87 ? 6.112 -8.475 32.019 1.00 66.75 87 GLY A N 1
ATOM 641 C CA . GLY A 1 87 ? 7.500 -8.666 32.456 1.00 66.75 87 GLY A CA 1
ATOM 642 C C . GLY A 1 87 ? 7.810 -8.386 33.934 1.00 66.75 87 GLY A C 1
ATOM 643 O O . GLY A 1 87 ? 8.851 -8.831 34.415 1.00 66.75 87 GLY A O 1
ATOM 644 N N . ALA A 1 88 ? 6.960 -7.661 34.677 1.00 62.94 88 ALA A N 1
ATOM 645 C CA . ALA A 1 88 ? 7.259 -7.272 36.062 1.00 62.94 88 ALA A CA 1
ATOM 646 C C . ALA A 1 88 ? 6.024 -7.242 36.980 1.00 62.94 88 ALA A C 1
ATOM 648 O O . ALA A 1 88 ? 5.023 -6.586 36.693 1.00 62.94 88 ALA A O 1
ATOM 649 N N . GLY A 1 89 ? 6.134 -7.866 38.161 1.00 73.88 89 GLY A N 1
ATOM 650 C CA . GLY A 1 89 ? 5.027 -7.986 39.121 1.00 73.88 89 GLY A CA 1
ATOM 651 C C . GLY A 1 89 ? 4.433 -6.651 39.596 1.00 73.88 89 GLY A C 1
ATOM 652 O O . GLY A 1 89 ? 3.233 -6.575 39.839 1.00 73.88 89 GLY A O 1
ATOM 653 N N . GLY A 1 90 ? 5.232 -5.581 39.683 1.00 85.81 90 GLY A N 1
ATOM 654 C CA . GLY A 1 90 ? 4.739 -4.251 40.068 1.00 85.81 90 GLY A CA 1
ATOM 655 C C . GLY A 1 90 ? 3.793 -3.631 39.033 1.00 85.81 90 GLY A C 1
ATOM 656 O O . GLY A 1 90 ? 2.732 -3.124 39.395 1.00 85.81 90 GLY A O 1
ATOM 657 N N . TRP A 1 91 ? 4.137 -3.726 37.745 1.00 88.31 91 TRP A N 1
ATOM 658 C CA . TRP A 1 91 ? 3.289 -3.242 36.650 1.00 88.31 91 TRP A CA 1
ATOM 659 C C . TRP A 1 91 ? 2.047 -4.105 36.474 1.00 88.31 91 TRP A C 1
ATOM 661 O O . TRP A 1 91 ? 0.961 -3.568 36.277 1.00 88.31 91 TRP A O 1
ATOM 671 N N . PHE A 1 92 ? 2.184 -5.419 36.655 1.00 88.19 92 PHE A N 1
ATOM 672 C CA . PHE A 1 92 ? 1.046 -6.328 36.705 1.00 88.19 92 PHE A CA 1
ATOM 673 C C . PHE A 1 92 ? 0.046 -5.929 37.803 1.00 88.19 92 PHE A C 1
ATOM 675 O O . PHE A 1 92 ? -1.143 -5.781 37.544 1.00 88.19 92 PHE A O 1
ATOM 682 N N . VAL A 1 93 ? 0.507 -5.684 39.035 1.00 90.06 93 VAL A N 1
ATOM 683 C CA . VAL A 1 93 ? -0.374 -5.237 40.130 1.00 90.06 93 VAL A CA 1
ATOM 684 C C . VAL A 1 93 ? -1.034 -3.896 39.799 1.00 90.06 93 VAL A C 1
ATOM 686 O O . VAL A 1 93 ? -2.224 -3.730 40.069 1.00 90.06 93 VAL A O 1
ATOM 689 N N . ALA A 1 94 ? -0.297 -2.956 39.198 1.00 92.94 94 ALA A N 1
ATOM 690 C CA . ALA A 1 94 ? -0.837 -1.660 38.788 1.00 92.94 94 ALA A CA 1
ATOM 691 C C . ALA A 1 94 ? -1.957 -1.800 37.743 1.00 92.94 94 ALA A C 1
ATOM 693 O O . ALA A 1 94 ? -3.003 -1.162 37.877 1.00 92.94 94 ALA A O 1
ATOM 694 N N . GLU A 1 95 ? -1.776 -2.677 36.755 1.00 94.25 95 GLU A N 1
ATOM 695 C CA . GLU A 1 95 ? -2.798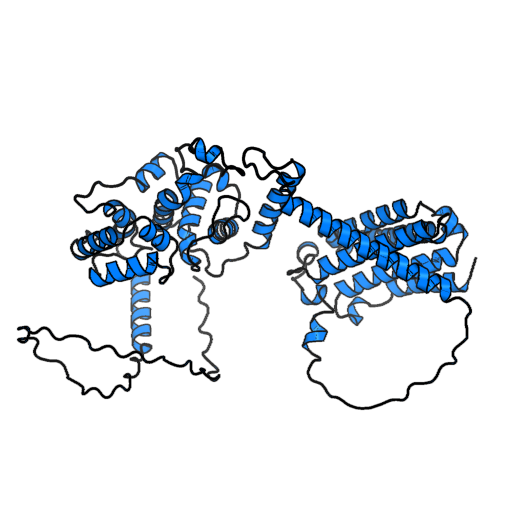 -3.027 35.768 1.00 94.25 95 GLU A CA 1
ATOM 696 C C . GLU A 1 95 ? -4.059 -3.563 36.459 1.00 94.25 95 GLU A C 1
ATOM 698 O O . GLU A 1 95 ? -5.131 -2.959 36.349 1.00 94.25 95 GLU A O 1
ATOM 703 N N . GLN A 1 96 ? -3.928 -4.629 37.258 1.00 93.50 96 GLN A N 1
ATOM 704 C CA . GLN A 1 96 ? -5.071 -5.260 37.928 1.00 93.50 96 GLN A CA 1
ATOM 705 C C . GLN A 1 96 ? -5.798 -4.287 38.876 1.00 93.50 96 GLN A C 1
ATOM 707 O O . GLN A 1 96 ? -7.031 -4.258 38.923 1.00 93.50 96 GLN A O 1
ATOM 712 N N . ALA A 1 97 ? -5.051 -3.455 39.610 1.00 94.31 97 ALA A N 1
ATOM 713 C CA . ALA A 1 97 ? -5.610 -2.436 40.495 1.00 94.31 97 ALA A CA 1
ATOM 714 C C . ALA A 1 97 ? -6.373 -1.355 39.716 1.00 94.31 97 ALA A C 1
ATOM 716 O O . ALA A 1 97 ? -7.454 -0.941 40.139 1.00 94.31 97 ALA A O 1
ATOM 717 N N . SER A 1 98 ? -5.848 -0.929 38.564 1.00 97.00 98 SER A N 1
ATOM 718 C CA . SER A 1 98 ? -6.510 0.059 37.712 1.00 97.00 98 SER A CA 1
ATOM 719 C C . SER A 1 98 ? -7.810 -0.475 37.099 1.00 97.00 98 SER A C 1
ATOM 721 O O . SER A 1 98 ? -8.798 0.257 37.062 1.00 97.00 98 SER A O 1
ATOM 723 N N . PHE A 1 99 ? -7.872 -1.760 36.727 1.00 96.19 99 PHE A N 1
ATOM 724 C CA . PHE A 1 99 ? -9.110 -2.402 36.268 1.00 96.19 99 PHE A CA 1
ATOM 725 C C . PHE A 1 99 ? -10.140 -2.555 37.380 1.00 96.19 99 PHE A C 1
ATOM 727 O O . PHE A 1 99 ? -11.324 -2.298 37.156 1.00 96.19 99 PHE A O 1
ATOM 734 N N . LEU A 1 100 ? -9.712 -2.911 38.594 1.00 96.62 100 LEU A N 1
ATOM 735 C CA . LEU A 1 100 ? -10.615 -2.936 39.741 1.00 96.62 100 LEU A CA 1
ATOM 736 C C . LEU A 1 100 ? -11.182 -1.539 40.012 1.00 96.62 100 LEU A C 1
ATOM 738 O O . LEU A 1 100 ? -12.392 -1.399 40.172 1.00 96.62 100 LEU A O 1
ATOM 742 N N . LEU A 1 101 ? -10.337 -0.506 40.020 1.00 97.12 101 LEU A N 1
ATOM 743 C CA . LEU A 1 101 ? -10.770 0.876 40.212 1.00 97.12 101 LEU A CA 1
ATOM 744 C C . LEU A 1 101 ? -11.749 1.318 39.117 1.00 97.12 101 LEU A C 1
ATOM 746 O O . LEU A 1 101 ? -12.828 1.815 39.435 1.00 97.12 101 LEU A O 1
ATOM 750 N N . ALA A 1 102 ? -11.417 1.091 37.845 1.00 96.81 102 ALA A N 1
ATOM 751 C CA . ALA A 1 102 ? -12.282 1.417 36.714 1.00 96.81 102 ALA A CA 1
ATOM 752 C C . ALA A 1 102 ? -13.641 0.703 36.815 1.00 96.81 102 ALA A C 1
ATOM 754 O O . ALA A 1 102 ? -14.689 1.346 36.722 1.00 96.81 102 ALA A O 1
ATOM 755 N N . GLY A 1 103 ? -13.640 -0.598 37.121 1.00 96.44 103 GLY A N 1
ATOM 756 C CA . GLY A 1 103 ? -14.858 -1.369 37.358 1.00 96.44 103 GLY A CA 1
ATOM 757 C C . GLY A 1 103 ? -15.683 -0.816 38.522 1.00 96.44 103 GLY A C 1
ATOM 758 O O . GLY A 1 103 ? -16.893 -0.626 38.391 1.00 96.44 103 GLY A O 1
ATOM 759 N N . LEU A 1 104 ? -15.051 -0.500 39.657 1.00 97.25 104 LEU A N 1
ATOM 760 C CA . LEU A 1 104 ? -15.737 0.091 40.810 1.00 97.25 104 LEU A CA 1
ATOM 761 C C . LEU A 1 104 ? -16.385 1.433 40.452 1.00 97.25 104 LEU A C 1
ATOM 763 O O . LEU A 1 104 ? -17.532 1.656 40.840 1.00 97.25 104 LEU A O 1
ATOM 767 N N . LEU A 1 105 ? -15.704 2.295 39.694 1.00 97.25 105 LEU A N 1
ATOM 768 C CA . LEU A 1 105 ? -16.234 3.583 39.237 1.00 97.25 105 LEU A CA 1
ATOM 769 C C . LEU A 1 105 ? -17.438 3.404 38.301 1.00 97.25 105 LEU A C 1
ATOM 771 O O . LEU A 1 105 ? -18.479 4.029 38.519 1.00 97.25 105 LEU A O 1
ATOM 775 N N . VAL A 1 106 ? -17.333 2.515 37.306 1.00 96.62 106 VAL A N 1
ATOM 776 C CA . VAL A 1 106 ? -18.415 2.217 36.351 1.00 96.62 106 VAL A CA 1
ATOM 777 C C . VAL A 1 106 ? -19.642 1.685 37.075 1.00 96.62 106 VAL A C 1
ATOM 779 O O . VAL A 1 106 ? -20.733 2.240 36.930 1.00 96.62 106 VAL A O 1
ATOM 782 N N . TRP A 1 107 ? -19.487 0.647 37.896 1.00 96.88 107 TRP A N 1
ATOM 783 C CA . TRP A 1 107 ? -20.616 0.035 38.594 1.00 96.88 107 TRP A CA 1
ATOM 784 C C . TRP A 1 107 ? -21.218 0.963 39.650 1.00 96.88 107 TRP A C 1
ATOM 786 O O . TRP A 1 107 ? -22.443 1.014 39.782 1.00 96.88 107 TRP A O 1
ATOM 796 N N . SER A 1 108 ? -20.399 1.750 40.355 1.00 96.38 108 SER A N 1
ATOM 797 C CA . SER A 1 108 ? -20.883 2.758 41.309 1.00 96.38 108 SER A CA 1
ATOM 798 C C . SER A 1 108 ? -21.691 3.850 40.618 1.00 96.38 108 SER A C 1
ATOM 800 O O . SER A 1 108 ? -22.784 4.178 41.082 1.00 96.38 108 SER A O 1
ATOM 802 N N . GLY A 1 109 ? -21.196 4.374 39.494 1.00 94.31 109 GLY A N 1
ATOM 803 C CA . GLY A 1 109 ? -21.895 5.378 38.698 1.00 94.31 109 GLY A CA 1
ATOM 804 C C . GLY A 1 109 ? -23.187 4.843 38.087 1.00 94.31 109 GLY A C 1
ATOM 805 O O . GLY A 1 109 ? -24.246 5.456 38.224 1.00 94.31 109 GLY A O 1
ATOM 806 N N . CYS A 1 110 ? -23.134 3.664 37.465 1.00 94.69 110 CYS A N 1
ATOM 807 C CA . CYS A 1 110 ? -24.267 3.094 36.739 1.00 94.69 110 CYS A CA 1
ATOM 808 C C . CYS A 1 110 ? -25.400 2.630 37.662 1.00 94.69 110 CYS A C 1
ATOM 810 O O . CYS A 1 110 ? -26.563 2.922 37.384 1.00 94.69 110 CYS A O 1
ATOM 812 N N . LEU A 1 111 ? -25.091 1.963 38.782 1.00 93.62 111 LEU A N 1
ATOM 813 C CA . LEU A 1 111 ? -26.110 1.495 39.735 1.00 93.62 111 LEU A CA 1
ATOM 814 C C . LEU A 1 111 ? -26.760 2.636 40.530 1.00 93.62 111 LEU A C 1
ATOM 816 O O . LEU A 1 111 ? -27.808 2.434 41.143 1.00 93.62 111 LEU A O 1
ATOM 820 N N . ARG A 1 112 ? -26.142 3.823 40.550 1.00 90.06 112 ARG A N 1
ATOM 821 C CA . ARG A 1 112 ? -26.606 4.992 41.315 1.00 90.06 112 ARG A CA 1
ATOM 822 C C . ARG A 1 112 ? -27.032 6.164 40.434 1.00 90.06 112 ARG A C 1
ATOM 824 O O . ARG A 1 112 ? -27.312 7.239 40.962 1.00 90.06 112 ARG A O 1
ATOM 831 N N . ALA A 1 113 ? -27.082 5.973 39.119 1.00 87.44 113 ALA A N 1
ATOM 832 C CA . ALA A 1 113 ? -27.486 7.005 38.181 1.00 87.44 113 ALA A CA 1
ATOM 833 C C . ALA A 1 113 ? -28.898 7.516 38.510 1.00 87.44 113 ALA A C 1
ATOM 835 O O . ALA A 1 113 ? -29.827 6.724 38.671 1.00 87.44 113 ALA A O 1
ATOM 836 N N . GLY A 1 114 ? -29.076 8.842 38.552 1.00 79.75 114 GLY A N 1
ATOM 837 C CA . GLY A 1 114 ? -30.392 9.459 38.785 1.00 79.75 114 GLY A CA 1
ATOM 838 C C . GLY A 1 114 ? -31.429 9.091 37.714 1.00 79.75 114 GLY A C 1
ATOM 839 O O . GLY A 1 114 ? -32.626 9.058 37.990 1.00 79.75 114 GLY A O 1
ATOM 840 N N . HIS A 1 115 ? -30.964 8.733 36.511 1.00 83.19 115 HIS A N 1
ATOM 841 C CA . HIS A 1 115 ? -31.785 8.209 35.425 1.00 83.19 115 HIS A CA 1
ATOM 842 C C . HIS A 1 115 ? -31.329 6.796 35.025 1.00 83.19 115 HIS A C 1
ATOM 844 O O . HIS A 1 115 ? -30.172 6.627 34.630 1.00 83.19 115 HIS A O 1
ATOM 850 N N . PRO A 1 116 ? -32.226 5.787 35.019 1.00 82.88 116 PRO A N 1
ATOM 851 C CA . PRO A 1 116 ? -31.880 4.412 34.641 1.00 82.88 116 PRO A CA 1
ATOM 852 C C . PRO A 1 116 ? -31.255 4.278 33.245 1.00 82.88 116 PRO A C 1
ATOM 854 O O . PRO A 1 116 ? -30.427 3.398 33.025 1.00 82.88 116 PRO A O 1
ATOM 857 N N . LEU A 1 117 ? -31.625 5.160 32.308 1.00 85.31 117 LEU A N 1
ATOM 858 C CA . LEU A 1 117 ? -31.056 5.186 30.957 1.00 85.31 117 LEU A CA 1
ATOM 859 C C . LEU A 1 117 ? -29.572 5.565 30.951 1.00 85.31 117 LEU A C 1
ATOM 861 O O . LEU A 1 117 ? -28.823 5.011 30.157 1.00 85.31 117 LEU A O 1
ATOM 865 N N . ALA A 1 118 ? -29.133 6.453 31.845 1.00 85.25 118 ALA A N 1
ATOM 866 C CA . ALA A 1 118 ? -27.727 6.839 31.931 1.00 85.25 118 ALA A CA 1
ATOM 867 C C . ALA A 1 118 ? -26.865 5.682 32.459 1.00 85.25 118 ALA A C 1
ATOM 869 O O . ALA A 1 118 ? -25.791 5.426 31.924 1.00 85.25 118 ALA A O 1
ATOM 870 N N . GLY A 1 119 ? -27.357 4.942 33.460 1.00 90.06 119 GLY A N 1
ATOM 871 C CA . GLY A 1 119 ? -26.669 3.752 33.968 1.00 90.06 119 GLY A CA 1
ATOM 872 C C . GLY A 1 119 ? -26.613 2.616 32.945 1.00 90.06 119 GLY A C 1
ATOM 873 O O . GLY A 1 119 ? -25.558 2.027 32.737 1.00 90.06 119 GLY A O 1
ATOM 874 N N . ALA A 1 120 ? -27.722 2.349 32.248 1.00 89.38 120 ALA A N 1
ATOM 875 C CA . ALA A 1 120 ? -27.745 1.364 31.167 1.00 89.38 120 ALA A CA 1
ATOM 876 C C . ALA A 1 120 ? -26.843 1.770 29.988 1.00 89.38 120 ALA A C 1
ATOM 878 O O . ALA A 1 120 ? -26.149 0.922 29.440 1.00 89.38 120 ALA A O 1
ATOM 879 N N . GLY A 1 121 ? -26.826 3.056 29.622 1.00 87.06 121 GLY A N 1
ATOM 880 C CA . GLY A 1 121 ? -25.960 3.593 28.571 1.00 87.06 121 GLY A CA 1
ATOM 881 C C . GLY A 1 121 ? -24.475 3.474 28.910 1.00 87.06 121 GLY A C 1
ATOM 882 O O . GLY A 1 121 ? -23.700 3.077 28.048 1.00 87.06 121 GLY A O 1
ATOM 883 N N . GLY A 1 122 ? -24.094 3.734 30.167 1.00 90.00 122 GLY A N 1
ATOM 884 C CA . GLY A 1 122 ? -22.732 3.504 30.655 1.00 90.00 122 GLY A CA 1
ATOM 885 C C . GLY A 1 122 ? -22.309 2.043 30.495 1.00 90.00 122 GLY A C 1
ATOM 886 O O . GLY A 1 122 ? -21.321 1.775 29.826 1.00 90.00 122 GLY A O 1
ATOM 887 N N . LEU A 1 123 ? -23.107 1.099 31.008 1.00 93.50 123 LEU A N 1
ATOM 888 C CA . LEU A 1 123 ? -22.823 -0.341 30.891 1.00 93.50 123 LEU A CA 1
ATOM 889 C C . LEU A 1 123 ? -22.834 -0.856 29.441 1.00 93.50 123 LEU A C 1
ATOM 891 O O . LEU A 1 123 ? -22.099 -1.781 29.100 1.00 93.50 123 LEU A O 1
ATOM 895 N N . LEU A 1 124 ? -23.681 -0.286 28.579 1.00 90.88 124 LEU A N 1
ATOM 896 C CA . LEU A 1 124 ? -23.688 -0.619 27.156 1.00 90.88 124 LEU A CA 1
ATOM 897 C C . LEU A 1 124 ? -22.402 -0.137 26.483 1.00 90.88 124 LEU A C 1
ATOM 899 O O . LEU A 1 124 ? -21.788 -0.907 25.751 1.00 90.88 124 LEU A O 1
ATOM 903 N N . LEU A 1 125 ? -21.986 1.106 26.743 1.00 89.31 125 LEU A N 1
ATOM 904 C CA . LEU A 1 125 ? -20.755 1.667 26.193 1.00 89.31 125 LEU A CA 1
ATOM 905 C C . LEU A 1 125 ? -19.540 0.838 26.618 1.00 89.31 125 LEU A C 1
ATOM 907 O O . LEU A 1 125 ? -18.739 0.478 25.754 1.00 89.31 125 LEU A O 1
ATOM 911 N N . THR A 1 126 ? -19.460 0.468 27.904 1.00 91.44 126 THR A N 1
ATOM 912 C CA . THR A 1 126 ? -18.387 -0.401 28.401 1.00 91.44 126 THR A CA 1
ATOM 913 C C . THR A 1 126 ? -18.409 -1.758 27.704 1.00 91.44 126 THR A C 1
ATOM 915 O O . THR A 1 126 ? -17.420 -2.191 27.121 1.00 91.44 126 THR A O 1
ATOM 918 N N . SER A 1 127 ? -19.576 -2.405 27.619 1.00 90.62 127 SER A N 1
ATOM 919 C CA . SER A 1 127 ? -19.716 -3.673 26.894 1.00 90.62 127 SER A CA 1
ATOM 920 C C . SER A 1 127 ? -19.301 -3.572 25.420 1.00 90.62 127 SER A C 1
ATOM 922 O O . SER A 1 127 ? -18.680 -4.503 24.902 1.00 90.62 127 SER A O 1
ATOM 924 N N . MET A 1 128 ? -19.640 -2.480 24.728 1.00 90.94 128 MET A N 1
ATOM 925 C CA . MET A 1 128 ? -19.352 -2.301 23.303 1.00 90.94 128 MET A CA 1
ATOM 926 C C . MET A 1 128 ? -17.852 -2.235 23.026 1.00 90.94 128 MET A C 1
ATOM 928 O O . MET A 1 128 ? -17.370 -2.982 22.175 1.00 90.94 128 MET A O 1
ATOM 932 N N . HIS A 1 129 ? -17.096 -1.391 23.735 1.00 92.62 129 HIS A N 1
ATOM 933 C CA . HIS A 1 129 ? -15.661 -1.290 23.464 1.00 92.62 129 HIS A CA 1
ATOM 934 C C . HIS A 1 129 ? -14.881 -2.503 23.970 1.00 92.62 129 HIS A C 1
ATOM 936 O O . HIS A 1 129 ? -13.885 -2.858 23.350 1.00 92.62 129 HIS A O 1
ATOM 942 N N . MET A 1 130 ? -15.327 -3.166 25.044 1.00 91.00 130 MET A N 1
ATOM 943 C CA . MET A 1 130 ? -14.714 -4.419 25.501 1.00 91.00 130 MET A CA 1
ATOM 944 C C . MET A 1 130 ? -14.882 -5.524 24.455 1.00 91.00 130 MET A C 1
ATOM 946 O O . MET A 1 130 ? -13.944 -6.267 24.175 1.00 91.00 130 MET A O 1
ATOM 950 N N . THR A 1 131 ? -16.054 -5.585 23.814 1.00 90.19 131 THR A N 1
ATOM 951 C CA . THR A 1 131 ? -16.315 -6.524 22.712 1.00 90.19 131 THR A CA 1
ATOM 952 C C . THR A 1 131 ? -15.503 -6.166 21.468 1.00 90.19 131 THR A C 1
ATOM 954 O O . THR A 1 131 ? -14.926 -7.052 20.845 1.00 90.19 131 THR A O 1
ATOM 957 N N . LEU A 1 132 ? -15.422 -4.876 21.117 1.00 91.75 132 LEU A N 1
ATOM 958 C CA . LEU A 1 132 ? -14.602 -4.399 20.000 1.00 91.75 132 LEU A CA 1
ATOM 959 C C . LEU A 1 132 ? -13.123 -4.731 20.212 1.00 91.75 132 LEU A C 1
ATOM 961 O O . LEU A 1 132 ? -12.487 -5.268 19.312 1.00 91.75 132 LEU A O 1
ATOM 965 N N . LEU A 1 133 ? -12.591 -4.452 21.402 1.00 92.50 133 LEU A N 1
ATOM 966 C CA . LEU A 1 133 ? -11.214 -4.770 21.756 1.00 92.50 133 LEU A CA 1
ATOM 967 C C . LEU A 1 133 ? -10.974 -6.280 21.671 1.00 92.50 133 LEU A C 1
ATOM 969 O O . LEU A 1 133 ? -10.054 -6.703 20.983 1.00 92.50 133 LEU A O 1
ATOM 973 N N . GLY A 1 134 ? -11.850 -7.100 22.262 1.00 88.44 134 GLY A N 1
ATOM 974 C CA . GLY A 1 134 ? -11.769 -8.558 22.141 1.00 88.44 134 GLY A CA 1
ATOM 975 C C . GLY A 1 134 ? -11.767 -9.039 20.685 1.00 88.44 134 GLY A C 1
ATOM 976 O O . GLY A 1 134 ? -10.953 -9.884 20.322 1.00 88.44 134 GLY A O 1
ATOM 977 N N . ALA A 1 135 ? -12.615 -8.462 19.828 1.00 87.31 135 ALA A N 1
ATOM 978 C CA . ALA A 1 135 ? -12.650 -8.782 18.403 1.00 87.31 135 ALA A CA 1
ATOM 979 C C . ALA A 1 135 ? -11.351 -8.386 17.684 1.00 87.31 135 ALA A C 1
ATOM 981 O O . ALA A 1 135 ? -10.837 -9.180 16.904 1.00 87.31 135 ALA A O 1
ATOM 982 N N . LEU A 1 136 ? -10.791 -7.205 17.967 1.00 90.12 136 LEU A N 1
ATOM 983 C CA . LEU A 1 136 ? -9.519 -6.762 17.386 1.00 90.12 136 LEU A CA 1
ATOM 984 C C . LEU A 1 136 ? -8.354 -7.674 17.790 1.00 90.12 136 LEU A C 1
ATOM 986 O O . LEU A 1 136 ? -7.513 -7.986 16.953 1.00 90.12 136 LEU A O 1
ATOM 990 N N . LEU A 1 137 ? -8.321 -8.135 19.044 1.00 88.75 137 LEU A N 1
ATOM 991 C CA . LEU A 1 137 ? -7.272 -9.035 19.529 1.00 88.75 137 LEU A CA 1
ATOM 992 C C . LEU A 1 137 ? -7.421 -10.449 18.954 1.00 88.75 137 LEU A C 1
ATOM 994 O O . LEU A 1 137 ? -6.443 -11.034 18.498 1.00 88.75 137 LEU A O 1
ATOM 998 N N . ILE A 1 138 ? -8.635 -11.002 18.926 1.00 85.44 138 ILE A N 1
ATOM 999 C CA . ILE A 1 138 ? -8.876 -12.373 18.447 1.00 85.44 138 ILE A CA 1
ATOM 1000 C C . ILE A 1 138 ? -8.798 -12.466 16.915 1.00 85.44 138 ILE A C 1
ATOM 1002 O O . ILE A 1 138 ? -8.366 -13.483 16.384 1.00 85.44 138 ILE A O 1
ATOM 1006 N N . LEU A 1 139 ? -9.211 -11.433 16.178 1.00 84.44 139 LEU A N 1
ATOM 1007 C CA . LEU A 1 139 ? -9.232 -11.459 14.708 1.00 84.44 139 LEU A CA 1
ATOM 1008 C C . LEU A 1 139 ? -7.944 -10.928 14.069 1.00 84.44 139 LEU A C 1
ATOM 1010 O O . LEU A 1 139 ? -7.849 -10.898 12.842 1.00 84.44 139 LEU A O 1
ATOM 1014 N N . ALA A 1 140 ? -6.951 -10.527 14.866 1.00 85.44 140 ALA A N 1
ATOM 1015 C CA . ALA A 1 140 ? -5.655 -10.118 14.345 1.00 85.44 140 ALA A CA 1
ATOM 1016 C C . ALA A 1 140 ? -4.995 -11.274 13.560 1.00 85.44 140 ALA A C 1
ATOM 1018 O O . ALA A 1 140 ? -4.977 -12.407 14.049 1.00 85.44 140 ALA A O 1
ATOM 1019 N N . PRO A 1 141 ? -4.424 -11.017 12.365 1.00 80.50 141 PRO A N 1
ATOM 1020 C CA . PRO A 1 141 ? -3.791 -12.051 11.540 1.00 80.50 141 PRO A CA 1
ATOM 1021 C C . PRO A 1 141 ? -2.430 -12.512 12.085 1.00 80.50 141 PRO A C 1
ATOM 1023 O O . PRO A 1 141 ? -1.868 -13.484 11.591 1.00 80.50 141 PRO A O 1
ATOM 1026 N N . ARG A 1 142 ? -1.898 -11.818 13.099 1.00 80.69 142 ARG A N 1
ATOM 1027 C CA . ARG A 1 142 ? -0.608 -12.086 13.741 1.00 80.69 142 ARG A CA 1
ATOM 1028 C C . ARG A 1 142 ? -0.694 -11.881 15.249 1.00 80.69 142 ARG A C 1
ATOM 1030 O O . ARG A 1 142 ? -1.571 -11.166 15.734 1.00 80.69 142 ARG A O 1
ATOM 1037 N N . ASP A 1 143 ? 0.237 -12.495 15.972 1.00 84.12 143 ASP A N 1
ATOM 1038 C CA . ASP A 1 143 ? 0.403 -12.268 17.407 1.00 84.12 143 ASP A CA 1
ATOM 1039 C C . ASP A 1 143 ? 0.844 -10.814 17.640 1.00 84.12 143 ASP A C 1
ATOM 1041 O O . ASP A 1 143 ? 1.835 -10.351 17.066 1.00 84.12 143 ASP A O 1
ATOM 1045 N N . LEU A 1 144 ? 0.064 -10.070 18.426 1.00 86.12 144 LEU A N 1
ATOM 1046 C CA . LEU A 1 144 ? 0.274 -8.637 18.646 1.00 86.12 144 LEU A CA 1
ATOM 1047 C C . LEU A 1 144 ? 1.277 -8.353 19.771 1.00 86.12 144 LEU A C 1
ATOM 1049 O O . LEU A 1 144 ? 1.817 -7.246 19.846 1.00 86.12 144 LEU A O 1
ATOM 1053 N N . TYR A 1 145 ? 1.524 -9.331 20.644 1.00 85.12 145 TYR A N 1
ATOM 1054 C CA . TYR A 1 145 ? 2.197 -9.121 21.924 1.00 85.12 145 TYR A CA 1
ATOM 1055 C C . TYR A 1 145 ? 3.516 -9.883 22.056 1.00 85.12 145 TYR A C 1
ATOM 1057 O O . TYR A 1 145 ? 4.381 -9.435 22.804 1.00 85.12 145 TYR A O 1
ATOM 1065 N N . ALA A 1 146 ? 3.725 -10.971 21.307 1.00 82.75 146 ALA A N 1
ATOM 1066 C CA . ALA A 1 146 ? 4.910 -11.823 21.427 1.00 82.75 146 ALA A CA 1
ATOM 1067 C C . ALA A 1 146 ? 6.239 -11.051 21.385 1.00 82.75 146 ALA A C 1
ATOM 1069 O O . ALA A 1 146 ? 7.063 -11.206 22.286 1.00 82.75 146 ALA A O 1
ATOM 1070 N N . ALA A 1 147 ? 6.414 -10.154 20.408 1.00 82.50 147 ALA A N 1
ATOM 1071 C CA . ALA A 1 147 ? 7.632 -9.352 20.272 1.00 82.50 147 ALA A CA 1
ATOM 1072 C C . ALA A 1 147 ? 7.880 -8.428 21.480 1.00 82.50 147 ALA A C 1
ATOM 1074 O O . ALA A 1 147 ? 9.015 -8.266 21.919 1.00 82.50 147 ALA A O 1
ATOM 1075 N N . TRP A 1 148 ? 6.817 -7.855 22.051 1.00 82.69 148 TRP A N 1
ATOM 1076 C CA . TRP A 1 148 ? 6.900 -6.950 23.203 1.00 82.69 148 TRP A CA 1
ATOM 1077 C C . TRP A 1 148 ? 7.102 -7.688 24.525 1.00 82.69 148 TRP A C 1
ATOM 1079 O O . TRP A 1 148 ? 7.662 -7.126 25.463 1.00 82.69 148 TRP A O 1
ATOM 1089 N N . CYS A 1 149 ? 6.671 -8.945 24.589 1.00 80.00 149 CYS A N 1
ATOM 1090 C CA . CYS A 1 149 ? 6.857 -9.824 25.737 1.00 80.00 149 CYS A CA 1
ATOM 1091 C C . CYS A 1 149 ? 8.166 -10.635 25.669 1.00 80.00 149 CYS A C 1
ATOM 1093 O O . CYS A 1 149 ? 8.445 -11.395 26.595 1.00 80.00 149 CYS A O 1
ATOM 1095 N N . GLY A 1 150 ? 8.955 -10.510 24.593 1.00 76.62 150 GLY A N 1
ATOM 1096 C CA . GLY A 1 150 ? 10.176 -11.300 24.383 1.00 76.62 150 GLY A CA 1
ATOM 1097 C C . GLY A 1 150 ? 9.911 -12.796 24.164 1.00 76.62 150 GLY A C 1
ATOM 1098 O O . GLY A 1 150 ? 10.742 -13.629 24.519 1.00 76.62 150 GLY A O 1
ATOM 1099 N N . LEU A 1 151 ? 8.739 -13.145 23.627 1.00 78.06 151 LEU A N 1
ATOM 1100 C CA . LEU A 1 151 ? 8.289 -14.518 23.395 1.00 78.06 151 LEU A CA 1
ATOM 1101 C C . LEU A 1 151 ? 8.299 -14.867 21.904 1.00 78.06 151 LEU A C 1
ATOM 1103 O O . LEU A 1 151 ? 8.249 -13.996 21.036 1.00 78.06 151 LEU A O 1
ATOM 1107 N N . MET A 1 152 ? 8.286 -16.168 21.606 1.00 76.81 152 MET A N 1
ATOM 1108 C CA . MET A 1 152 ? 7.983 -16.644 20.256 1.00 76.81 152 MET A CA 1
ATOM 1109 C C . MET A 1 152 ? 6.507 -16.365 19.906 1.00 76.81 152 MET A C 1
ATOM 1111 O O . MET A 1 152 ? 5.651 -16.542 20.778 1.00 76.81 152 MET A O 1
ATOM 1115 N N . PRO A 1 153 ? 6.185 -15.978 18.655 1.00 83.06 153 PRO A N 1
ATOM 1116 C CA . PRO A 1 153 ? 4.804 -15.764 18.217 1.00 83.06 153 PRO A CA 1
ATOM 1117 C C . PRO A 1 153 ? 3.912 -16.992 18.448 1.00 83.06 153 PRO A C 1
ATOM 1119 O O . PRO A 1 153 ? 4.240 -18.092 18.005 1.00 83.06 153 PRO A O 1
ATOM 1122 N N . ASN A 1 154 ? 2.768 -16.802 19.109 1.00 80.00 154 ASN A N 1
ATOM 1123 C CA . ASN A 1 154 ? 1.790 -17.847 19.409 1.00 80.00 154 ASN A CA 1
ATOM 1124 C C . ASN A 1 154 ? 0.363 -17.380 19.073 1.00 80.00 154 ASN A C 1
ATOM 1126 O O . ASN A 1 154 ? -0.473 -17.131 19.948 1.00 80.00 154 ASN A O 1
ATOM 1130 N N . LEU A 1 155 ? 0.072 -17.304 17.772 1.00 84.12 155 LEU A N 1
ATOM 1131 C CA . LEU A 1 155 ? -1.223 -16.843 17.271 1.00 84.12 155 LEU A CA 1
ATOM 1132 C C . LEU A 1 155 ? -2.395 -17.693 17.786 1.00 84.12 155 LEU A C 1
ATOM 1134 O O . LEU A 1 155 ? -3.416 -17.138 18.180 1.00 84.12 155 LEU A O 1
ATOM 1138 N N . SER A 1 156 ? -2.251 -19.020 17.843 1.00 81.50 156 SER A N 1
ATOM 1139 C CA . SER A 1 156 ? -3.301 -19.913 18.356 1.00 81.50 156 SER A CA 1
ATOM 1140 C C . SER A 1 156 ? -3.592 -19.677 19.839 1.00 81.50 156 SER A C 1
ATOM 1142 O O . SER A 1 156 ? -4.741 -19.767 20.261 1.00 81.50 156 SER A O 1
ATOM 1144 N N . GLY A 1 157 ? -2.583 -19.300 20.632 1.00 79.25 157 GLY A N 1
ATOM 1145 C CA . GLY A 1 157 ? -2.757 -18.890 22.025 1.00 79.25 157 GLY A CA 1
ATOM 1146 C C . GLY A 1 157 ? -3.532 -17.577 22.187 1.00 79.25 157 GLY A C 1
ATOM 1147 O O . GLY A 1 157 ? -4.339 -17.463 23.109 1.00 79.25 157 GLY A O 1
ATOM 1148 N N . GLN A 1 158 ? -3.329 -16.602 21.292 1.00 82.31 158 GLN A N 1
ATOM 1149 C CA . GLN A 1 158 ? -4.098 -15.347 21.265 1.00 82.31 158 GLN A CA 1
ATOM 1150 C C . GLN A 1 158 ? -5.530 -15.567 20.748 1.00 82.31 158 GLN A C 1
ATOM 1152 O O . GLN A 1 158 ? -6.480 -14.967 21.247 1.00 82.31 158 GLN A O 1
ATOM 1157 N N . GLN A 1 159 ? -5.690 -16.467 19.776 1.00 83.25 159 GLN A N 1
ATOM 1158 C CA . GLN A 1 159 ? -6.967 -16.843 19.164 1.00 83.25 159 GLN A CA 1
ATOM 1159 C C . GLN A 1 159 ? -7.658 -18.020 19.874 1.00 83.25 159 GLN A C 1
ATOM 1161 O O . GLN A 1 159 ? -8.607 -18.594 19.326 1.00 83.25 159 GLN A O 1
ATOM 1166 N N . ALA A 1 160 ? -7.194 -18.397 21.072 1.00 67.88 160 ALA A N 1
ATOM 1167 C CA . ALA A 1 160 ? -7.689 -19.550 21.815 1.00 67.88 160 ALA A CA 1
ATOM 1168 C C . ALA A 1 160 ? -9.213 -19.436 22.010 1.00 67.88 160 ALA A C 1
ATOM 1170 O O . ALA A 1 160 ? -9.710 -18.548 22.702 1.00 67.88 160 ALA A O 1
ATOM 1171 N N . GLY A 1 161 ? -9.947 -20.311 21.315 1.00 48.97 161 GLY A N 1
ATOM 1172 C CA . GLY A 1 161 ? -11.395 -20.228 21.086 1.00 48.97 161 GLY A CA 1
ATOM 1173 C C . GLY A 1 161 ? -11.801 -20.462 19.621 1.00 48.97 161 GLY A C 1
ATOM 1174 O O . GLY A 1 161 ? -12.921 -20.896 19.359 1.00 48.97 161 GLY A O 1
ATOM 1175 N N . ARG A 1 162 ? -10.893 -20.244 18.655 1.00 47.88 162 ARG A N 1
ATOM 1176 C CA . ARG A 1 162 ? -11.111 -20.548 17.225 1.00 47.88 162 ARG A CA 1
ATOM 1177 C C . ARG A 1 162 ? -10.790 -22.003 16.867 1.00 47.88 162 ARG A C 1
ATOM 1179 O O . ARG A 1 162 ? -11.525 -22.625 16.097 1.00 47.88 162 ARG A O 1
ATOM 1186 N N . ASP A 1 163 ? -9.726 -22.551 17.449 1.00 41.66 163 ASP A N 1
ATOM 1187 C CA . ASP A 1 163 ? -9.156 -23.842 17.036 1.00 41.66 163 ASP A CA 1
ATOM 1188 C C . ASP A 1 163 ? -9.980 -25.064 17.481 1.00 41.66 163 ASP A C 1
ATOM 1190 O O . ASP A 1 163 ? -9.923 -26.119 16.841 1.00 41.66 163 ASP A O 1
ATOM 1194 N N . ASP A 1 164 ? -10.850 -24.913 18.484 1.00 41.44 164 ASP A N 1
ATOM 1195 C CA . ASP A 1 164 ? -11.752 -25.989 18.920 1.00 41.44 164 ASP A CA 1
ATOM 1196 C C . ASP A 1 164 ? -12.912 -26.226 17.936 1.00 41.44 164 ASP A C 1
ATOM 1198 O O . ASP A 1 164 ? -13.436 -27.339 17.828 1.00 41.44 164 ASP A O 1
ATOM 1202 N N . HIS A 1 165 ? -13.281 -25.233 17.118 1.00 39.66 165 HIS A N 1
ATOM 1203 C CA . HIS A 1 165 ? -14.328 -25.410 16.104 1.00 39.66 165 HIS A CA 1
ATOM 1204 C C . HIS A 1 165 ? -13.860 -26.143 14.838 1.00 39.66 165 HIS A C 1
ATOM 1206 O O . HIS A 1 165 ? -14.698 -26.622 14.064 1.00 39.66 165 HIS A O 1
ATOM 1212 N N . ALA A 1 166 ? -12.548 -26.294 14.632 1.00 34.31 166 ALA A N 1
ATOM 1213 C CA . ALA A 1 166 ? -12.006 -27.096 13.537 1.00 34.31 166 ALA A CA 1
ATOM 1214 C C . ALA A 1 166 ? -11.888 -28.590 13.896 1.00 34.31 166 ALA A C 1
ATOM 1216 O O . ALA A 1 166 ? -11.979 -29.434 13.006 1.00 34.31 166 ALA A O 1
ATOM 1217 N N . ARG A 1 167 ? -11.751 -28.942 15.184 1.00 33.69 167 ARG A N 1
ATOM 1218 C CA . ARG A 1 167 ? -11.499 -30.331 15.619 1.00 33.69 167 ARG A CA 1
ATOM 1219 C C . ARG A 1 167 ? -12.739 -31.136 16.016 1.00 33.69 167 ARG A C 1
ATOM 1221 O O . ARG A 1 167 ? -12.658 -32.357 16.081 1.00 33.69 167 ARG A O 1
ATOM 1228 N N . HIS A 1 168 ? -13.901 -30.506 16.195 1.00 34.94 168 HIS A N 1
ATOM 1229 C CA . HIS A 1 168 ? -15.113 -31.205 16.659 1.00 34.94 168 HIS A CA 1
ATOM 1230 C C . HIS A 1 168 ? -16.195 -31.465 15.595 1.00 34.94 168 HIS A C 1
ATOM 1232 O O . HIS A 1 168 ? -17.286 -31.917 15.933 1.00 34.94 168 HIS A O 1
ATOM 1238 N N . ARG A 1 169 ? -15.916 -31.268 14.296 1.00 36.69 169 ARG A N 1
ATOM 1239 C CA . ARG A 1 169 ? -16.904 -31.541 13.228 1.00 36.69 169 ARG A CA 1
ATOM 1240 C C . ARG A 1 169 ? -17.045 -33.012 12.798 1.00 36.69 169 ARG A C 1
ATOM 1242 O O . ARG A 1 169 ? -17.849 -33.298 11.918 1.00 36.69 169 ARG A O 1
ATOM 1249 N N . HIS A 1 170 ? -16.358 -33.946 13.459 1.00 37.81 170 HIS A N 1
ATOM 1250 C CA . HIS A 1 170 ? -16.537 -35.387 13.249 1.00 37.81 170 HIS A CA 1
ATOM 1251 C C . HIS A 1 170 ? -16.504 -36.172 14.567 1.00 37.81 170 HIS A C 1
ATOM 1253 O O . HIS A 1 170 ? -15.547 -36.881 14.848 1.00 37.81 170 HIS A O 1
ATOM 1259 N N . ALA A 1 171 ? -17.563 -36.078 15.374 1.00 32.81 171 ALA A N 1
ATOM 1260 C CA . ALA A 1 171 ? -17.878 -37.114 16.359 1.00 32.81 171 ALA A CA 1
ATOM 1261 C C . ALA A 1 171 ? -19.367 -37.086 16.746 1.00 32.81 171 ALA A C 1
ATOM 1263 O O . ALA A 1 171 ? -19.799 -36.286 17.566 1.00 32.81 171 ALA A O 1
ATOM 1264 N N . GLY A 1 172 ? -20.131 -37.997 16.140 1.00 30.23 172 GLY A N 1
ATOM 1265 C CA . GLY A 1 172 ? -21.113 -38.824 16.847 1.00 30.23 172 GLY A CA 1
ATOM 1266 C C . GLY A 1 172 ? -22.350 -38.161 17.457 1.00 30.23 172 GLY A C 1
ATOM 1267 O O . GLY A 1 172 ? -22.372 -37.789 18.624 1.00 30.23 172 GLY A O 1
ATOM 1268 N N . LEU A 1 173 ? -23.450 -38.214 16.705 1.00 37.72 173 LEU A N 1
ATOM 1269 C CA . LEU A 1 173 ? -24.805 -38.320 17.248 1.00 37.72 173 LEU A CA 1
ATOM 1270 C C . LEU A 1 173 ? -24.932 -39.538 18.188 1.00 37.72 173 LEU A C 1
ATOM 1272 O O . LEU A 1 173 ? -24.695 -40.669 17.772 1.00 37.72 173 LEU A O 1
ATOM 1276 N N . SER A 1 174 ? -25.385 -39.313 19.424 1.00 31.42 174 SER A N 1
ATOM 1277 C CA . SER A 1 174 ? -26.557 -39.958 20.055 1.00 31.42 174 SER A CA 1
ATOM 1278 C C . SER A 1 174 ? -26.410 -40.072 21.579 1.00 31.42 174 SER A C 1
ATOM 1280 O O . SER A 1 174 ? -25.530 -40.757 22.087 1.00 31.42 174 SER A O 1
ATOM 1282 N N . ARG A 1 175 ? -27.325 -39.440 22.322 1.00 34.72 175 ARG A N 1
ATOM 1283 C CA . ARG A 1 175 ? -28.325 -40.096 23.191 1.00 34.72 175 ARG A CA 1
ATOM 1284 C C . ARG A 1 175 ? -28.975 -39.077 24.124 1.00 34.72 175 ARG A C 1
ATOM 1286 O O . ARG A 1 175 ? -28.331 -38.170 24.636 1.00 34.72 175 ARG A O 1
ATOM 1293 N N . GLY A 1 176 ? -30.286 -39.239 24.285 1.00 36.53 176 GLY A N 1
ATOM 1294 C CA . GLY A 1 176 ? -31.143 -38.360 25.063 1.00 36.53 176 GLY A CA 1
ATOM 1295 C C . GLY A 1 176 ? -30.915 -38.441 26.570 1.00 36.53 176 GLY A C 1
ATOM 1296 O O . GLY A 1 176 ? -30.484 -39.459 27.108 1.00 36.53 176 GLY A O 1
ATOM 1297 N N . GLY A 1 177 ? -31.280 -37.350 27.234 1.00 30.36 177 GLY A N 1
ATOM 1298 C CA . GLY A 1 177 ? -31.375 -37.224 28.680 1.00 30.36 177 GLY A CA 1
ATOM 1299 C C . GLY A 1 177 ? -32.437 -36.181 29.006 1.00 30.36 177 GLY A C 1
ATOM 1300 O O . GLY A 1 177 ? -32.443 -35.096 28.432 1.00 30.36 177 GLY A O 1
ATOM 1301 N N . ALA A 1 178 ? -33.383 -36.572 29.852 1.00 30.33 178 ALA A N 1
ATOM 1302 C CA . ALA A 1 178 ? -34.644 -35.905 30.124 1.00 30.33 178 ALA A CA 1
ATOM 1303 C C . ALA A 1 178 ? -34.497 -34.465 30.648 1.00 30.33 178 ALA A C 1
ATOM 1305 O O . ALA A 1 178 ? -33.675 -34.167 31.512 1.00 30.33 178 ALA A O 1
ATOM 1306 N N . VAL A 1 179 ? -35.369 -33.588 30.148 1.00 34.53 179 VAL A N 1
ATOM 1307 C CA . VAL A 1 179 ? -35.534 -32.207 30.607 1.00 34.53 179 VAL A CA 1
ATOM 1308 C C . VAL A 1 179 ? -36.300 -32.220 31.930 1.00 34.53 179 VAL A C 1
ATOM 1310 O O . VAL A 1 179 ? -37.475 -32.582 31.970 1.00 34.53 179 VAL A O 1
ATOM 1313 N N . ALA A 1 180 ? -35.638 -31.815 33.013 1.00 33.56 180 ALA A N 1
ATOM 1314 C CA . ALA A 1 180 ? -36.281 -31.582 34.299 1.00 33.56 180 ALA A CA 1
ATOM 1315 C C . ALA A 1 180 ? -37.140 -30.307 34.238 1.00 33.56 180 ALA A C 1
ATOM 1317 O O . ALA A 1 180 ? -36.671 -29.216 33.911 1.00 33.56 180 ALA A O 1
ATOM 1318 N N . HIS A 1 181 ? -38.424 -30.472 34.543 1.00 32.12 181 HIS A N 1
ATOM 1319 C CA . HIS A 1 181 ? -39.438 -29.429 34.555 1.00 32.12 181 HIS A CA 1
ATOM 1320 C C . HIS A 1 181 ? -39.307 -28.602 35.848 1.00 32.12 181 HIS A C 1
ATOM 1322 O O . HIS A 1 181 ? -39.603 -29.095 36.934 1.00 32.12 181 HIS A O 1
ATOM 1328 N N . LEU A 1 182 ? -38.844 -27.351 35.745 1.00 33.22 182 LEU A N 1
ATOM 1329 C CA . LEU A 1 182 ? -38.867 -26.381 36.848 1.00 33.22 182 LEU A CA 1
ATOM 1330 C C . LEU A 1 182 ? -40.161 -25.549 36.805 1.00 33.22 182 LEU A C 1
ATOM 1332 O O . LEU A 1 182 ? -40.639 -25.218 35.714 1.00 33.22 182 LEU A O 1
ATOM 1336 N N . PRO A 1 183 ? -40.740 -25.189 37.965 1.00 38.34 183 PRO A N 1
ATOM 1337 C CA . PRO A 1 183 ? -42.053 -24.569 38.031 1.00 38.34 183 PRO A CA 1
ATOM 1338 C C . PRO A 1 183 ? -42.013 -23.124 37.527 1.00 38.34 183 PRO A C 1
ATOM 1340 O O . PRO A 1 183 ? -41.149 -22.318 37.878 1.00 38.34 183 PRO A O 1
ATOM 1343 N N . ARG A 1 184 ? -42.997 -22.794 36.691 1.00 38.56 184 ARG A N 1
ATOM 1344 C CA . ARG A 1 184 ? -43.190 -21.474 36.096 1.00 38.56 184 ARG A CA 1
ATOM 1345 C C . ARG A 1 184 ? -43.826 -20.551 37.137 1.00 38.56 184 ARG A C 1
ATOM 1347 O O . ARG A 1 184 ? -45.040 -20.524 37.293 1.00 38.56 184 ARG A O 1
ATOM 1354 N N . GLY A 1 185 ? -42.995 -19.803 37.859 1.00 36.53 185 GLY A N 1
ATOM 1355 C CA . GLY A 1 185 ? -43.454 -18.696 38.696 1.00 36.53 185 GLY A CA 1
ATOM 1356 C C . GLY A 1 185 ? -44.012 -17.570 37.824 1.00 36.53 185 GLY A C 1
ATOM 1357 O O . GLY A 1 185 ? -43.271 -16.919 37.085 1.00 36.53 185 GLY A O 1
ATOM 1358 N N . GLU A 1 186 ? -45.323 -17.344 37.896 1.00 45.78 186 GLU A N 1
ATOM 1359 C CA . GLU A 1 186 ? -46.011 -16.218 37.264 1.00 45.78 186 GLU A CA 1
ATOM 1360 C C . GLU A 1 186 ? -45.624 -14.891 37.939 1.00 45.78 186 GLU A C 1
ATOM 1362 O O . GLU A 1 186 ? -46.318 -14.348 38.795 1.00 45.78 186 GLU A O 1
ATOM 1367 N N . GLY A 1 187 ? -44.479 -14.340 37.536 1.00 38.47 187 GLY A N 1
ATOM 1368 C CA . GLY A 1 187 ? -44.070 -12.987 37.891 1.00 38.47 187 GLY A CA 1
ATOM 1369 C C . GLY A 1 187 ? -44.756 -11.956 36.996 1.00 38.47 187 GLY A C 1
ATOM 1370 O O . GLY A 1 187 ? -44.363 -11.756 35.842 1.00 38.47 187 GLY A O 1
ATOM 1371 N N . LYS A 1 188 ? -45.754 -11.248 37.538 1.00 43.94 188 LYS A N 1
ATOM 1372 C CA . LYS A 1 188 ? -46.336 -10.013 36.980 1.00 43.94 188 LYS A CA 1
ATOM 1373 C C . LYS A 1 188 ? -45.269 -8.897 36.891 1.00 43.94 188 LYS A C 1
ATOM 1375 O O . LYS A 1 188 ? -45.274 -7.960 37.674 1.00 43.94 188 LYS A O 1
ATOM 1380 N N . GLY A 1 189 ? -44.336 -8.999 35.940 1.00 43.69 189 GLY A N 1
ATOM 1381 C CA . GLY A 1 189 ? -43.279 -8.001 35.681 1.00 43.69 189 GLY A CA 1
ATOM 1382 C C . GLY A 1 189 ? -42.844 -7.879 34.209 1.00 43.69 189 GLY A C 1
ATOM 1383 O O . GLY A 1 189 ? -42.112 -6.964 33.840 1.00 43.69 189 GLY A O 1
ATOM 1384 N N . GLY A 1 190 ? -43.325 -8.761 33.323 1.00 40.44 190 GLY A N 1
ATOM 1385 C CA . GLY A 1 190 ? -42.822 -8.900 31.947 1.00 40.44 190 GLY A CA 1
ATOM 1386 C C . GLY A 1 190 ? -43.288 -7.856 30.921 1.00 40.44 190 GLY A C 1
ATOM 1387 O O . GLY A 1 190 ? -42.810 -7.874 29.786 1.00 40.44 190 GLY A O 1
ATOM 1388 N N . ARG A 1 191 ? -44.212 -6.950 31.272 1.00 50.22 191 ARG A N 1
ATOM 1389 C CA . ARG A 1 191 ? -44.774 -5.988 30.303 1.00 50.22 191 ARG A CA 1
ATOM 1390 C C . ARG A 1 191 ? -43.806 -4.828 30.019 1.00 50.22 191 ARG A C 1
ATOM 1392 O O . ARG A 1 191 ? -43.635 -4.469 28.861 1.00 50.22 191 ARG A O 1
ATOM 1399 N N . GLY A 1 192 ? -43.077 -4.347 31.033 1.00 47.19 192 GLY A N 1
ATOM 1400 C CA . GLY A 1 192 ? -42.093 -3.262 30.889 1.00 47.19 192 GLY A CA 1
ATOM 1401 C C . GLY A 1 192 ? -40.779 -3.673 30.209 1.00 47.19 192 GLY A C 1
ATOM 1402 O O . GLY A 1 192 ? -40.227 -2.898 29.433 1.00 47.19 192 GLY A O 1
ATOM 1403 N N . MET A 1 193 ? -40.301 -4.905 30.431 1.00 47.06 193 MET A N 1
ATOM 1404 C CA . MET A 1 193 ? -39.062 -5.418 29.816 1.00 47.06 193 MET A CA 1
ATOM 1405 C C . MET A 1 193 ? -39.220 -5.612 28.299 1.00 47.06 193 MET A C 1
ATOM 1407 O O . MET A 1 193 ? -38.388 -5.148 27.526 1.00 47.06 193 MET A O 1
ATOM 1411 N N . LYS A 1 194 ? -40.342 -6.207 27.859 1.00 48.59 194 LYS A N 1
ATOM 1412 C CA . LYS A 1 194 ? -40.662 -6.382 26.430 1.00 48.59 194 LYS A CA 1
ATOM 1413 C C . LYS A 1 194 ? -40.848 -5.048 25.703 1.00 48.59 194 LYS A C 1
ATOM 1415 O O . LYS A 1 194 ? -40.504 -4.944 24.530 1.00 48.59 194 LYS A O 1
ATOM 1420 N N . GLN A 1 195 ? -41.381 -4.034 26.388 1.00 54.78 195 GLN A N 1
ATOM 1421 C CA . GLN A 1 195 ? -41.535 -2.687 25.833 1.00 54.78 195 GLN A CA 1
ATOM 1422 C C . GLN A 1 195 ? -40.177 -1.991 25.669 1.00 54.78 195 GLN A C 1
ATOM 1424 O O . GLN A 1 195 ? -39.919 -1.427 24.613 1.00 54.78 195 GLN A O 1
ATOM 1429 N N . ARG A 1 196 ? -39.272 -2.118 26.650 1.00 54.84 196 ARG A N 1
ATOM 1430 C CA . ARG A 1 196 ? -37.922 -1.526 26.607 1.00 54.84 196 ARG A CA 1
ATOM 1431 C C . ARG A 1 196 ? -37.007 -2.171 25.562 1.00 54.84 196 ARG A C 1
ATOM 1433 O O . ARG A 1 196 ? -36.344 -1.445 24.830 1.00 54.84 196 ARG A O 1
ATOM 1440 N N . THR A 1 197 ? -37.012 -3.500 25.425 1.00 59.56 197 THR A N 1
ATOM 1441 C CA . THR A 1 197 ? -36.257 -4.192 24.359 1.00 59.56 197 THR A CA 1
ATOM 1442 C C . THR A 1 197 ? -36.756 -3.793 22.970 1.00 59.56 197 THR A C 1
ATOM 1444 O O . THR A 1 197 ? -35.955 -3.567 22.069 1.00 59.56 197 THR A O 1
ATOM 1447 N N . ARG A 1 198 ? -38.075 -3.631 22.801 1.00 69.62 198 ARG A N 1
ATOM 1448 C CA . ARG A 1 198 ? -38.662 -3.124 21.554 1.00 69.62 198 ARG A CA 1
ATOM 1449 C C . ARG A 1 198 ? -38.216 -1.699 21.248 1.00 69.62 198 ARG A C 1
ATOM 1451 O O . ARG A 1 198 ? -37.837 -1.438 20.118 1.00 69.62 198 ARG A O 1
ATOM 1458 N N . THR A 1 199 ? -38.201 -0.808 22.238 1.00 72.56 199 THR A N 1
ATOM 1459 C CA . THR A 1 199 ? -37.715 0.566 22.048 1.00 72.56 199 THR A CA 1
ATOM 1460 C C . THR A 1 199 ? -36.257 0.595 21.594 1.00 72.56 199 THR A C 1
ATOM 1462 O O . THR A 1 199 ? -35.967 1.278 20.626 1.00 72.56 199 THR A O 1
ATOM 1465 N N . VAL A 1 200 ? -35.357 -0.184 22.208 1.00 69.69 200 VAL A N 1
ATOM 1466 C CA . VAL A 1 200 ? -33.942 -0.240 21.785 1.00 69.69 200 VAL A CA 1
ATOM 1467 C C . VAL A 1 200 ? -33.802 -0.759 20.353 1.00 69.69 200 VAL A C 1
ATOM 1469 O O . VAL A 1 200 ? -33.083 -0.161 19.558 1.00 69.69 200 VAL A O 1
ATOM 1472 N N . LEU A 1 201 ? -34.521 -1.828 19.996 1.00 75.00 201 LEU A N 1
ATOM 1473 C CA . LEU A 1 201 ? -34.503 -2.371 18.635 1.00 75.00 201 LEU A CA 1
ATOM 1474 C C . LEU A 1 201 ? -35.071 -1.381 17.611 1.00 75.00 201 LEU A C 1
ATOM 1476 O O . LEU A 1 201 ? -34.510 -1.245 16.528 1.00 75.00 201 LEU A O 1
ATOM 1480 N N . TYR A 1 202 ? -36.135 -0.652 17.955 1.00 83.69 202 TYR A N 1
ATOM 1481 C CA . TYR A 1 202 ? -36.671 0.402 17.096 1.00 83.69 202 TYR A CA 1
ATOM 1482 C C . TYR A 1 202 ? -35.717 1.586 16.971 1.00 83.69 202 TYR A C 1
ATOM 1484 O O . TYR A 1 202 ? -35.579 2.109 15.875 1.00 83.69 202 TYR A O 1
ATOM 1492 N N . THR A 1 203 ? -35.023 1.983 18.038 1.00 82.50 203 THR A N 1
ATOM 1493 C CA . THR A 1 203 ? -34.022 3.055 17.975 1.00 82.50 203 THR A CA 1
ATOM 1494 C C . THR A 1 203 ? -32.829 2.648 17.115 1.00 82.50 203 THR A C 1
ATOM 1496 O O . THR A 1 203 ? -32.432 3.412 16.244 1.00 82.50 203 THR A O 1
ATOM 1499 N N . LEU A 1 204 ? -32.282 1.441 17.297 1.00 84.75 204 LEU A N 1
ATOM 1500 C CA . LEU A 1 204 ? -31.190 0.932 16.459 1.00 84.75 204 LEU A CA 1
ATOM 1501 C C . LEU A 1 204 ? -31.626 0.787 14.997 1.00 84.75 204 LEU A C 1
ATOM 1503 O O . LEU A 1 204 ? -30.895 1.196 14.101 1.00 84.75 204 LEU A O 1
ATOM 1507 N N . GLY A 1 205 ? -32.835 0.270 14.757 1.00 88.94 205 GLY A N 1
ATOM 1508 C CA . GLY A 1 205 ? -33.420 0.188 13.420 1.00 88.94 205 GLY A CA 1
ATOM 1509 C C . GLY A 1 205 ? -33.617 1.565 12.785 1.00 88.94 205 GLY A C 1
ATOM 1510 O O . GLY A 1 205 ? -33.245 1.765 11.636 1.00 88.94 205 GLY A O 1
ATOM 1511 N N . ALA A 1 206 ? -34.129 2.541 13.537 1.00 90.12 206 ALA A N 1
ATOM 1512 C CA . ALA A 1 206 ? -34.305 3.910 13.065 1.00 90.12 206 ALA A CA 1
ATOM 1513 C C . ALA A 1 206 ? -32.964 4.592 12.764 1.00 90.12 206 ALA A C 1
ATOM 1515 O O . ALA A 1 206 ? -32.854 5.260 11.743 1.00 90.12 206 ALA A O 1
ATOM 1516 N N . LEU A 1 207 ? -31.937 4.393 13.597 1.00 90.75 207 LEU A N 1
ATOM 1517 C CA . LEU A 1 207 ? -30.586 4.904 13.345 1.00 90.75 207 LEU A CA 1
ATOM 1518 C C . LEU A 1 207 ? -29.951 4.250 12.114 1.00 90.75 207 LEU A C 1
ATOM 1520 O O . LEU A 1 207 ? -29.343 4.946 11.308 1.00 90.75 207 LEU A O 1
ATOM 1524 N N . ALA A 1 208 ? -30.128 2.939 11.932 1.00 89.50 208 ALA A N 1
ATOM 1525 C CA . ALA A 1 208 ? -29.651 2.232 10.748 1.00 89.50 208 ALA A CA 1
ATOM 1526 C C . ALA A 1 208 ? -30.348 2.731 9.472 1.00 89.50 208 ALA A C 1
ATOM 1528 O O . ALA A 1 208 ? -29.680 3.009 8.479 1.00 89.50 208 ALA A O 1
ATOM 1529 N N . VAL A 1 209 ? -31.673 2.913 9.512 1.00 94.12 209 VAL A N 1
ATOM 1530 C CA . VAL A 1 209 ? -32.443 3.488 8.398 1.00 94.12 209 VAL A CA 1
ATOM 1531 C C . VAL A 1 209 ? -32.018 4.929 8.134 1.00 94.12 209 VAL A C 1
ATOM 1533 O O . VAL A 1 209 ? -31.772 5.276 6.987 1.00 94.12 209 VAL A O 1
ATOM 1536 N N . ALA A 1 210 ? -31.869 5.759 9.167 1.00 93.31 210 ALA A N 1
ATOM 1537 C CA . ALA A 1 210 ? -31.408 7.137 9.016 1.00 93.31 210 ALA A CA 1
ATOM 1538 C C . ALA A 1 210 ? -30.002 7.199 8.400 1.00 93.31 210 ALA A C 1
ATOM 1540 O O . ALA A 1 210 ? -29.771 7.994 7.494 1.00 93.31 210 ALA A O 1
ATOM 1541 N N . GLY A 1 211 ? -29.087 6.324 8.830 1.00 92.12 211 GLY A N 1
ATOM 1542 C CA . GLY A 1 211 ? -27.754 6.192 8.246 1.00 92.12 211 GLY A CA 1
ATOM 1543 C C . GLY A 1 211 ? -27.792 5.746 6.783 1.00 92.12 211 GLY A C 1
ATOM 1544 O O . GLY A 1 211 ? -27.121 6.343 5.947 1.00 92.12 211 GLY A O 1
ATOM 1545 N N . ALA A 1 212 ? -28.623 4.755 6.447 1.00 94.00 212 ALA A N 1
ATOM 1546 C CA . ALA A 1 212 ? -28.804 4.294 5.071 1.00 94.00 212 ALA A CA 1
ATOM 1547 C C . ALA A 1 212 ? -29.424 5.377 4.174 1.00 94.00 212 ALA A C 1
ATOM 1549 O O . ALA A 1 212 ? -28.974 5.568 3.048 1.00 94.00 212 ALA A O 1
ATOM 1550 N N . VAL A 1 213 ? -30.409 6.124 4.679 1.00 95.75 213 VAL A N 1
ATOM 1551 C CA . VAL A 1 213 ? -31.017 7.262 3.976 1.00 95.75 213 VAL A CA 1
ATOM 1552 C C . VAL A 1 213 ? -29.995 8.378 3.778 1.00 95.75 213 VAL A C 1
ATOM 1554 O O . VAL A 1 213 ? -29.899 8.904 2.677 1.00 95.75 213 VAL A O 1
ATOM 1557 N N . ALA A 1 214 ? -29.192 8.715 4.788 1.00 92.50 214 ALA A N 1
ATOM 1558 C CA . ALA A 1 214 ? -28.146 9.732 4.673 1.00 92.50 214 ALA A CA 1
ATOM 1559 C C . ALA A 1 214 ? -27.028 9.322 3.696 1.00 92.50 214 ALA A C 1
ATOM 1561 O O . ALA A 1 214 ? -26.586 10.137 2.884 1.00 92.50 214 ALA A O 1
ATOM 1562 N N . GLY A 1 215 ? -26.599 8.057 3.730 1.00 91.94 215 GLY A N 1
ATOM 1563 C CA . GLY A 1 215 ? -25.635 7.506 2.774 1.00 91.94 215 GLY A CA 1
ATOM 1564 C C . GLY A 1 215 ? -26.196 7.489 1.352 1.00 91.94 215 GLY A C 1
ATOM 1565 O O . GLY A 1 215 ? -25.566 8.000 0.429 1.00 91.94 215 GLY A O 1
ATOM 1566 N N . GLY A 1 216 ? -27.425 6.993 1.191 1.00 93.44 216 GLY A N 1
ATOM 1567 C CA . GLY A 1 216 ? -28.148 6.995 -0.077 1.00 93.44 216 GLY A CA 1
ATOM 1568 C C . GLY A 1 216 ? -28.363 8.404 -0.624 1.00 93.44 216 GLY A C 1
ATOM 1569 O O . GLY A 1 216 ? -28.149 8.620 -1.807 1.00 93.44 216 GLY A O 1
ATOM 1570 N N . ALA A 1 217 ? -28.696 9.378 0.224 1.00 93.56 217 ALA A N 1
ATOM 1571 C CA . ALA A 1 217 ? -28.828 10.781 -0.157 1.00 93.56 217 ALA A CA 1
ATOM 1572 C C . ALA A 1 217 ? -27.482 11.389 -0.574 1.00 93.56 217 ALA A C 1
ATOM 1574 O O . ALA A 1 217 ? -27.416 12.080 -1.586 1.00 93.56 217 ALA A O 1
ATOM 1575 N N . THR A 1 218 ? -26.397 11.097 0.149 1.00 90.06 218 THR A N 1
ATOM 1576 C CA . THR A 1 218 ? -25.047 11.545 -0.229 1.00 90.06 218 THR A CA 1
ATOM 1577 C C . THR A 1 218 ? -24.668 11.068 -1.631 1.00 90.06 218 THR A C 1
ATOM 1579 O O . THR A 1 218 ? -24.130 11.852 -2.409 1.00 90.06 218 THR A O 1
ATOM 1582 N N . ILE A 1 219 ? -24.998 9.817 -1.969 1.00 92.75 219 ILE A N 1
ATOM 1583 C CA . ILE A 1 219 ? -24.752 9.235 -3.295 1.00 92.75 219 ILE A CA 1
ATOM 1584 C C . ILE A 1 219 ? -25.721 9.816 -4.336 1.00 92.75 219 ILE A C 1
ATOM 1586 O O . ILE A 1 219 ? -25.284 10.330 -5.360 1.00 92.75 219 ILE A O 1
ATOM 1590 N N . ALA A 1 220 ? -27.030 9.766 -4.074 1.00 93.56 220 ALA A N 1
ATOM 1591 C CA . ALA A 1 220 ? -28.076 10.133 -5.029 1.00 93.56 220 ALA A CA 1
ATOM 1592 C C . ALA A 1 220 ? -28.090 11.629 -5.370 1.00 93.56 220 ALA A C 1
ATOM 1594 O O . ALA A 1 220 ? -28.416 11.995 -6.496 1.00 93.56 220 ALA A O 1
ATOM 1595 N N . PHE A 1 221 ? -27.731 12.488 -4.414 1.00 95.44 221 PHE A N 1
ATOM 1596 C CA . PHE A 1 221 ? -27.683 13.938 -4.603 1.00 95.44 221 PHE A CA 1
ATOM 1597 C C . PHE A 1 221 ? -26.258 14.479 -4.765 1.00 95.44 221 PHE A C 1
ATOM 1599 O O . PHE A 1 221 ? -26.090 15.691 -4.868 1.00 95.44 221 PHE A O 1
ATOM 1606 N N . GLY A 1 222 ? -25.234 13.617 -4.775 1.00 90.19 222 GLY A N 1
ATOM 1607 C CA . GLY A 1 222 ? -23.841 14.038 -4.951 1.00 90.19 222 GLY A CA 1
ATOM 1608 C C . GLY A 1 222 ? -23.361 15.014 -3.873 1.00 90.19 222 GLY A C 1
ATOM 1609 O O . GLY A 1 222 ? -22.640 15.961 -4.171 1.00 90.19 222 GLY A O 1
ATOM 1610 N N . LEU A 1 223 ? -23.770 14.810 -2.615 1.00 86.88 223 LEU A N 1
ATOM 1611 C CA . LEU A 1 223 ? -23.446 15.731 -1.512 1.00 86.88 223 LEU A CA 1
ATOM 1612 C C . LEU A 1 223 ? -21.956 15.698 -1.127 1.00 86.88 223 LEU A C 1
ATOM 1614 O O . LEU A 1 223 ? -21.494 16.554 -0.373 1.00 86.88 223 LEU A O 1
ATOM 1618 N N . TYR A 1 224 ? -21.206 14.713 -1.627 1.00 83.19 224 TYR A N 1
ATOM 1619 C CA . TYR A 1 224 ? -19.761 14.628 -1.464 1.00 83.19 224 TYR A CA 1
ATOM 1620 C C . TYR A 1 224 ? -19.042 15.335 -2.618 1.00 83.19 224 TYR A C 1
ATOM 1622 O O . TYR A 1 224 ? -19.210 14.982 -3.784 1.00 83.19 224 TYR A O 1
ATOM 1630 N N . ASN A 1 225 ? -18.205 16.320 -2.288 1.00 82.88 225 ASN A N 1
ATOM 1631 C CA . ASN A 1 225 ? -17.399 17.026 -3.275 1.00 82.88 225 ASN A CA 1
ATOM 1632 C C . ASN A 1 225 ? -16.251 16.131 -3.773 1.00 82.88 225 ASN A C 1
ATOM 1634 O O . ASN A 1 225 ? -15.267 15.931 -3.068 1.00 82.88 225 ASN A O 1
ATOM 1638 N N . VAL A 1 226 ? -16.377 15.631 -5.003 1.00 83.75 226 VAL A N 1
ATOM 1639 C CA . VAL A 1 226 ? -15.374 14.786 -5.680 1.00 83.75 226 VAL A CA 1
ATOM 1640 C C . VAL A 1 226 ? -14.306 15.584 -6.442 1.00 83.75 226 VAL A C 1
ATOM 1642 O O . VAL A 1 226 ? -13.521 15.011 -7.193 1.00 83.75 226 VAL A O 1
ATOM 1645 N N . SER A 1 227 ? -14.278 16.913 -6.307 1.00 86.25 227 SER A N 1
ATOM 1646 C CA . SER A 1 227 ? -13.316 17.758 -7.018 1.00 86.25 227 SER A CA 1
ATOM 1647 C C . SER A 1 227 ? -11.882 17.476 -6.572 1.00 86.25 227 SER A C 1
ATOM 1649 O O . SER A 1 227 ? -11.510 17.776 -5.439 1.00 86.25 227 SER A O 1
ATOM 1651 N N . ALA A 1 228 ? -11.041 17.022 -7.502 1.00 83.62 228 ALA A N 1
ATOM 1652 C CA . ALA A 1 228 ? -9.611 16.817 -7.267 1.00 83.62 228 ALA A CA 1
ATOM 1653 C C . ALA A 1 228 ? -8.849 18.119 -6.939 1.00 83.62 228 ALA A C 1
ATOM 1655 O O . ALA A 1 228 ? -7.739 18.059 -6.422 1.00 83.62 228 ALA A O 1
ATOM 1656 N N . ARG A 1 229 ? -9.449 19.300 -7.171 1.00 84.50 229 ARG A N 1
ATOM 1657 C CA . ARG A 1 229 ? -8.863 20.603 -6.800 1.00 84.50 229 ARG A CA 1
ATOM 1658 C C . ARG A 1 229 ? -8.838 20.839 -5.290 1.00 84.50 229 ARG A C 1
ATOM 1660 O O . ARG A 1 229 ? -8.066 21.671 -4.824 1.00 84.50 229 ARG A O 1
ATOM 1667 N N . ALA A 1 230 ? -9.726 20.183 -4.544 1.00 80.38 230 ALA A N 1
ATOM 1668 C CA . ALA A 1 230 ? -9.794 20.299 -3.097 1.00 80.38 230 ALA A CA 1
ATOM 1669 C C . ALA A 1 230 ? -9.095 19.091 -2.465 1.00 80.38 230 ALA A C 1
ATOM 1671 O O . ALA A 1 230 ? -9.496 17.948 -2.674 1.00 80.38 230 ALA A O 1
ATOM 1672 N N . GLY A 1 231 ? -8.045 19.349 -1.685 1.00 78.88 231 GLY A N 1
ATOM 1673 C CA . GLY A 1 231 ? -7.393 18.328 -0.870 1.00 78.88 231 GLY A CA 1
ATOM 1674 C C . GLY A 1 231 ? -8.336 17.739 0.179 1.00 78.88 231 GLY A C 1
ATOM 1675 O O . GLY A 1 231 ? -9.365 18.321 0.534 1.00 78.88 231 GLY A O 1
ATOM 1676 N N . HIS A 1 232 ? -7.959 16.585 0.718 1.00 82.38 232 HIS A N 1
ATOM 1677 C CA . HIS A 1 232 ? -8.616 16.052 1.903 1.00 82.38 232 HIS A CA 1
ATOM 1678 C C . HIS A 1 232 ? -8.477 17.018 3.087 1.00 82.38 232 HIS A C 1
ATOM 1680 O O . HIS A 1 232 ? -7.459 17.692 3.248 1.00 82.38 232 HIS A O 1
ATOM 1686 N N . LEU A 1 233 ? -9.491 17.056 3.957 1.00 84.31 233 LEU A N 1
ATOM 1687 C CA . LEU A 1 233 ? -9.373 17.746 5.242 1.00 84.31 233 LEU A CA 1
ATOM 1688 C C . LEU A 1 233 ? -8.189 17.155 6.034 1.00 84.31 233 LEU A C 1
ATOM 1690 O O . LEU A 1 233 ? -7.958 15.946 5.929 1.00 84.31 233 LEU A O 1
ATOM 1694 N N . PRO A 1 234 ? -7.474 17.936 6.868 1.00 87.00 234 PRO A N 1
ATOM 1695 C CA . PRO A 1 234 ? -6.279 17.452 7.564 1.00 87.00 234 PRO A CA 1
ATOM 1696 C C . PRO A 1 234 ? -6.462 16.123 8.327 1.00 87.00 234 PRO A C 1
ATOM 1698 O O . PRO A 1 234 ? -5.600 15.255 8.190 1.00 87.00 234 PRO A O 1
ATOM 1701 N N . PRO A 1 235 ? -7.578 15.879 9.050 1.00 87.38 235 PRO A N 1
ATOM 1702 C CA . PRO A 1 235 ? -7.804 14.588 9.706 1.00 87.38 235 PRO A CA 1
ATOM 1703 C C . PRO A 1 235 ? -7.965 13.426 8.719 1.00 87.38 235 PRO A C 1
ATOM 1705 O O . PRO A 1 235 ? -7.512 12.319 8.989 1.00 87.38 235 PRO A O 1
ATOM 1708 N N . THR A 1 236 ? -8.599 13.673 7.570 1.00 86.56 236 THR A N 1
ATOM 1709 C CA . THR A 1 236 ? -8.790 12.670 6.516 1.00 86.56 236 THR A CA 1
ATOM 1710 C C . THR A 1 236 ? -7.469 12.352 5.828 1.00 86.56 236 THR A C 1
ATOM 1712 O O . THR A 1 236 ? -7.150 11.181 5.657 1.00 86.56 236 THR A O 1
ATOM 1715 N N . TYR A 1 237 ? -6.679 13.375 5.491 1.00 86.69 237 TYR A N 1
ATOM 1716 C CA . TYR A 1 237 ? -5.332 13.191 4.950 1.00 86.69 237 TYR A CA 1
ATOM 1717 C C . TYR A 1 237 ? -4.459 12.374 5.909 1.00 86.69 237 TYR A C 1
ATOM 1719 O O . TYR A 1 237 ? -3.874 11.373 5.505 1.00 86.69 237 TYR A O 1
ATOM 1727 N N . TRP A 1 238 ? -4.430 12.759 7.189 1.00 90.31 238 TRP A N 1
ATOM 1728 C CA . TRP A 1 238 ? -3.702 12.028 8.225 1.00 90.31 238 TRP A CA 1
ATOM 1729 C C . TRP A 1 238 ? -4.160 10.570 8.306 1.00 90.31 238 TRP A C 1
ATOM 1731 O O . TRP A 1 238 ? -3.327 9.673 8.239 1.00 90.31 238 TRP A O 1
ATOM 1741 N N . ALA A 1 239 ? -5.471 10.318 8.371 1.00 92.88 239 ALA A N 1
ATOM 1742 C CA . ALA A 1 239 ? -6.002 8.963 8.470 1.00 92.88 239 ALA A CA 1
ATOM 1743 C C . ALA A 1 239 ? -5.606 8.099 7.263 1.00 92.88 239 ALA A C 1
ATOM 1745 O O . ALA A 1 239 ? -5.157 6.969 7.449 1.00 92.88 239 ALA A O 1
ATOM 1746 N N . LEU A 1 240 ? -5.729 8.625 6.040 1.00 90.56 240 LEU A N 1
ATOM 1747 C CA . LEU A 1 240 ? -5.361 7.907 4.816 1.00 90.56 240 LEU A CA 1
ATOM 1748 C C . LEU A 1 240 ? -3.854 7.643 4.746 1.00 90.56 240 LEU A C 1
ATOM 1750 O O . LEU A 1 240 ? -3.446 6.503 4.536 1.00 90.56 240 LEU A O 1
ATOM 1754 N N . HIS A 1 241 ? -3.028 8.664 4.982 1.00 89.69 241 HIS A N 1
ATOM 1755 C CA . HIS A 1 241 ? -1.574 8.536 4.921 1.00 89.69 241 HIS A CA 1
ATOM 1756 C C . HIS A 1 241 ? -1.031 7.604 6.014 1.00 89.69 241 HIS A C 1
ATOM 1758 O O . HIS A 1 241 ? -0.200 6.741 5.741 1.00 89.69 241 HIS A O 1
ATOM 1764 N N . THR A 1 242 ? -1.527 7.719 7.248 1.00 93.19 242 THR A N 1
ATOM 1765 C CA . THR A 1 242 ? -1.152 6.814 8.342 1.00 93.19 242 THR A CA 1
ATOM 1766 C C . THR A 1 242 ? -1.606 5.383 8.069 1.00 93.19 242 THR A C 1
ATOM 1768 O O . THR A 1 242 ? -0.836 4.455 8.302 1.00 93.19 242 THR A O 1
ATOM 1771 N N . THR A 1 243 ? -2.815 5.190 7.533 1.00 94.25 243 THR A N 1
ATOM 1772 C CA . THR A 1 243 ? -3.292 3.855 7.139 1.00 94.25 243 THR A CA 1
ATOM 1773 C C . THR A 1 243 ? -2.405 3.256 6.056 1.00 94.25 243 THR A C 1
ATOM 1775 O O . THR A 1 243 ? -2.039 2.09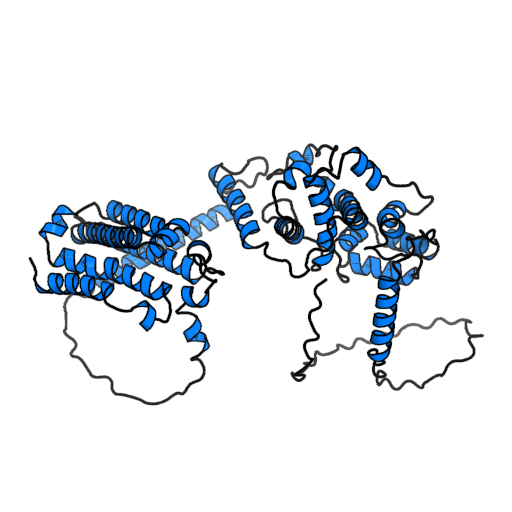6 6.175 1.00 94.25 243 THR A O 1
ATOM 1778 N N . TYR A 1 244 ? -2.006 4.043 5.052 1.00 93.69 244 TYR A N 1
ATOM 1779 C CA . TYR A 1 244 ? -1.080 3.603 4.010 1.00 93.69 244 TYR A CA 1
ATOM 1780 C C . TYR A 1 244 ? 0.258 3.128 4.592 1.00 93.69 244 TYR A C 1
ATOM 1782 O O . TYR A 1 244 ? 0.637 1.985 4.361 1.00 93.69 244 TYR A O 1
ATOM 1790 N N . ARG A 1 245 ? 0.935 3.948 5.410 1.00 93.00 245 ARG A N 1
ATOM 1791 C CA . ARG A 1 245 ? 2.234 3.567 6.000 1.00 93.00 245 ARG A CA 1
ATOM 1792 C C . ARG A 1 245 ? 2.135 2.319 6.877 1.00 93.00 245 ARG A C 1
ATOM 1794 O O . ARG A 1 245 ? 2.986 1.446 6.788 1.00 93.00 245 ARG A O 1
ATOM 1801 N N . ASN A 1 246 ? 1.085 2.229 7.691 1.00 93.69 246 ASN A N 1
ATOM 1802 C CA . ASN A 1 246 ? 0.859 1.067 8.548 1.00 93.69 246 ASN A CA 1
ATOM 1803 C C . ASN A 1 246 ? 0.482 -0.185 7.742 1.00 93.69 246 ASN A C 1
ATOM 1805 O O . ASN A 1 246 ? 0.769 -1.290 8.185 1.00 93.69 246 ASN A O 1
ATOM 1809 N N . ALA A 1 247 ? -0.203 -0.030 6.605 1.00 93.56 247 ALA A N 1
ATOM 1810 C CA . ALA A 1 247 ? -0.549 -1.143 5.730 1.00 93.56 247 ALA A CA 1
ATOM 1811 C C . ALA A 1 247 ? 0.700 -1.692 5.039 1.00 93.56 247 ALA A C 1
ATOM 1813 O O . ALA A 1 247 ? 0.898 -2.898 5.074 1.00 93.56 247 ALA A O 1
ATOM 1814 N N . VAL A 1 248 ? 1.556 -0.823 4.496 1.00 94.62 248 VAL A N 1
ATOM 1815 C CA . VAL A 1 248 ? 2.849 -1.225 3.925 1.00 94.62 248 VAL A CA 1
ATOM 1816 C C . VAL A 1 248 ? 3.643 -2.041 4.953 1.00 94.62 248 VAL A C 1
ATOM 1818 O O . VAL A 1 248 ? 3.872 -3.217 4.712 1.00 94.62 248 VAL A O 1
ATOM 1821 N N . ASP A 1 249 ? 3.898 -1.495 6.149 1.00 92.50 249 ASP A N 1
ATOM 1822 C CA . ASP A 1 249 ? 4.616 -2.191 7.241 1.00 92.50 249 ASP A CA 1
ATOM 1823 C C . ASP A 1 249 ? 3.953 -3.522 7.663 1.00 92.50 249 ASP A C 1
ATOM 1825 O O . ASP A 1 249 ? 4.614 -4.483 8.053 1.00 92.50 249 ASP A O 1
ATOM 1829 N N . LEU A 1 250 ? 2.620 -3.610 7.587 1.00 92.38 250 LEU A N 1
ATOM 1830 C CA . LEU A 1 250 ? 1.882 -4.821 7.949 1.00 92.38 250 LEU A CA 1
ATOM 1831 C C . LEU A 1 250 ? 1.924 -5.909 6.866 1.00 92.38 250 LEU A C 1
ATOM 1833 O O . LEU A 1 250 ? 1.891 -7.091 7.217 1.00 92.38 250 LEU A O 1
ATOM 1837 N N . TYR A 1 251 ? 1.910 -5.527 5.587 1.00 90.94 251 TYR A N 1
ATOM 1838 C CA . TYR A 1 251 ? 1.705 -6.440 4.458 1.00 90.94 251 TYR A CA 1
ATOM 1839 C C . TYR A 1 251 ? 2.977 -6.729 3.653 1.00 90.94 251 TYR A C 1
ATOM 1841 O O . TYR A 1 251 ? 3.029 -7.773 3.007 1.00 90.94 251 TYR A O 1
ATOM 1849 N N . SER A 1 252 ? 4.014 -5.894 3.737 1.00 90.12 252 SER A N 1
ATOM 1850 C CA . SER A 1 252 ? 5.279 -6.042 3.003 1.00 90.12 252 SER A CA 1
ATOM 1851 C C . SER A 1 252 ? 6.217 -7.103 3.591 1.00 90.12 252 SER A C 1
ATOM 1853 O O . SER A 1 252 ? 7.431 -6.910 3.630 1.00 90.12 252 SER A O 1
ATOM 1855 N N . GLY A 1 253 ? 5.683 -8.204 4.125 1.00 82.75 253 GLY A N 1
ATOM 1856 C CA . GLY A 1 253 ? 6.509 -9.328 4.571 1.00 82.75 253 GLY A CA 1
ATOM 1857 C C . GLY A 1 253 ? 7.416 -9.852 3.448 1.00 82.75 253 GLY A C 1
ATOM 1858 O O . GLY A 1 253 ? 7.378 -9.363 2.324 1.00 82.75 253 GLY A O 1
ATOM 1859 N N . ALA A 1 254 ? 8.229 -10.872 3.734 1.00 78.50 254 ALA A N 1
ATOM 1860 C CA . ALA A 1 254 ? 9.100 -11.459 2.715 1.00 78.50 254 ALA A CA 1
ATOM 1861 C C . ALA A 1 254 ? 8.282 -11.860 1.463 1.00 78.50 254 ALA A C 1
ATOM 1863 O O . ALA A 1 254 ? 7.381 -12.695 1.610 1.00 78.50 254 ALA A O 1
ATOM 1864 N N . PRO A 1 255 ? 8.569 -11.282 0.276 1.00 80.69 255 PRO A N 1
ATOM 1865 C CA . PRO A 1 255 ? 7.862 -11.620 -0.959 1.00 80.69 255 PRO A CA 1
ATOM 1866 C C . PRO A 1 255 ? 8.007 -13.103 -1.303 1.00 80.69 255 PRO A C 1
ATOM 1868 O O . PRO A 1 255 ? 8.966 -13.751 -0.864 1.00 80.69 255 PRO A O 1
ATOM 1871 N N . GLU A 1 256 ? 7.086 -13.653 -2.102 1.00 81.50 256 GLU A N 1
ATOM 1872 C CA . GLU A 1 256 ? 7.165 -15.067 -2.497 1.00 81.50 256 GLU A CA 1
ATOM 1873 C C . GLU A 1 256 ? 8.443 -15.341 -3.298 1.00 81.50 256 GLU A C 1
ATOM 1875 O O . GLU A 1 256 ? 9.074 -16.390 -3.137 1.00 81.50 256 GLU A O 1
ATOM 1880 N N . THR A 1 257 ? 8.854 -14.369 -4.117 1.00 83.31 257 THR A N 1
ATOM 1881 C CA . THR A 1 257 ? 10.137 -14.368 -4.823 1.00 83.31 257 THR A CA 1
ATOM 1882 C C . THR A 1 257 ? 11.179 -13.556 -4.045 1.00 83.31 257 THR A C 1
ATOM 1884 O O . THR A 1 257 ? 11.058 -12.329 -3.993 1.00 83.31 257 THR A O 1
ATOM 1887 N N . PRO A 1 258 ? 12.216 -14.187 -3.460 1.00 87.19 258 PRO A N 1
ATOM 1888 C CA . PRO A 1 258 ? 13.261 -13.474 -2.730 1.00 87.19 258 PRO A CA 1
ATOM 1889 C C . PRO A 1 258 ? 14.009 -12.468 -3.607 1.00 87.19 258 PRO A C 1
ATOM 1891 O O . PRO A 1 258 ? 14.155 -12.678 -4.813 1.00 87.19 258 PRO A O 1
ATOM 1894 N N . ALA A 1 259 ? 14.530 -11.412 -2.981 1.00 90.88 259 ALA A N 1
ATOM 1895 C CA . ALA A 1 259 ? 15.343 -10.423 -3.673 1.00 90.88 259 ALA A CA 1
ATOM 1896 C C . ALA A 1 259 ? 16.602 -11.075 -4.282 1.00 90.88 259 ALA A C 1
ATOM 1898 O O . ALA A 1 259 ? 17.319 -11.788 -3.569 1.00 90.88 259 ALA A O 1
ATOM 1899 N N . PRO A 1 260 ? 16.905 -10.827 -5.570 1.00 91.81 260 PRO A N 1
ATOM 1900 C CA . PRO A 1 260 ? 18.208 -11.141 -6.143 1.00 91.81 260 PRO A CA 1
ATOM 1901 C C . PRO A 1 260 ? 19.275 -10.173 -5.600 1.00 91.81 260 PRO A C 1
ATOM 1903 O O . PRO A 1 260 ? 19.012 -9.350 -4.721 1.00 91.81 260 PRO A O 1
ATOM 1906 N N . ASN A 1 261 ? 20.497 -10.234 -6.136 1.00 93.12 261 ASN A N 1
ATOM 1907 C CA . ASN A 1 261 ? 21.507 -9.219 -5.844 1.00 93.12 261 ASN A CA 1
ATOM 1908 C C . ASN A 1 261 ? 21.065 -7.848 -6.395 1.00 93.12 261 ASN A C 1
ATOM 1910 O O . ASN A 1 261 ? 21.209 -7.581 -7.585 1.00 93.12 261 ASN A O 1
ATOM 1914 N N . LEU A 1 262 ? 20.536 -6.979 -5.529 1.00 94.88 262 LEU A N 1
ATOM 1915 C CA . LEU A 1 262 ? 20.043 -5.649 -5.912 1.00 94.88 262 LEU A CA 1
ATOM 1916 C C . LEU A 1 262 ? 21.160 -4.656 -6.263 1.00 94.88 262 LEU A C 1
ATOM 1918 O O . LEU A 1 262 ? 20.864 -3.602 -6.820 1.00 94.88 262 LEU A O 1
ATOM 1922 N N . ASP A 1 263 ? 22.419 -4.993 -5.972 1.00 94.12 263 ASP A N 1
ATOM 1923 C CA . ASP A 1 263 ? 23.590 -4.206 -6.366 1.00 94.12 263 ASP A CA 1
ATOM 1924 C C . ASP A 1 263 ? 24.128 -4.612 -7.754 1.00 94.12 263 ASP A C 1
ATOM 1926 O O . ASP A 1 263 ? 25.144 -4.080 -8.203 1.00 94.12 263 ASP A O 1
ATOM 1930 N N . ASP A 1 264 ? 23.472 -5.554 -8.446 1.00 92.44 264 ASP A N 1
ATOM 1931 C CA . ASP A 1 264 ? 23.822 -5.943 -9.814 1.00 92.44 264 ASP A CA 1
ATOM 1932 C C . ASP A 1 264 ? 23.601 -4.768 -10.792 1.00 92.44 264 ASP A C 1
ATOM 1934 O O . ASP A 1 264 ? 22.454 -4.346 -10.999 1.00 92.44 264 ASP A O 1
ATOM 1938 N N . PRO A 1 265 ? 24.664 -4.257 -11.449 1.00 90.75 265 PRO A N 1
ATOM 1939 C CA . PRO A 1 265 ? 24.551 -3.151 -12.393 1.00 90.75 265 PRO A CA 1
ATOM 1940 C C . PRO A 1 265 ? 23.564 -3.413 -13.536 1.00 90.75 265 PRO A C 1
ATOM 1942 O O . PRO A 1 265 ? 22.853 -2.491 -13.931 1.00 90.75 265 PRO A O 1
ATOM 1945 N N . ALA A 1 266 ? 23.479 -4.650 -14.040 1.00 90.19 266 ALA A N 1
ATOM 1946 C CA . ALA A 1 266 ? 22.574 -4.993 -15.137 1.00 90.19 266 ALA A CA 1
ATOM 1947 C C . ALA A 1 266 ? 21.104 -4.966 -14.691 1.00 90.19 266 ALA A C 1
ATOM 1949 O O . ALA A 1 266 ? 20.229 -4.554 -15.454 1.00 90.19 266 ALA A O 1
ATOM 1950 N N . LEU A 1 267 ? 20.828 -5.360 -13.443 1.00 93.38 267 LEU A N 1
ATOM 1951 C CA . LEU A 1 267 ? 19.484 -5.317 -12.865 1.00 93.38 267 LEU A CA 1
ATOM 1952 C C . LEU A 1 267 ? 19.038 -3.874 -12.590 1.00 93.38 267 LEU A C 1
ATOM 1954 O O . LEU A 1 267 ? 17.900 -3.506 -12.887 1.00 93.38 267 LEU A O 1
ATOM 1958 N N . ILE A 1 268 ? 19.949 -3.045 -12.068 1.00 94.81 268 ILE A N 1
ATOM 1959 C CA . ILE A 1 268 ? 19.726 -1.607 -11.856 1.00 94.81 268 ILE A CA 1
ATOM 1960 C C . ILE A 1 268 ? 19.438 -0.909 -13.189 1.00 94.81 268 ILE A C 1
ATOM 1962 O O . ILE A 1 268 ? 18.529 -0.082 -13.269 1.00 94.81 268 ILE A O 1
ATOM 1966 N N . GLU A 1 269 ? 20.194 -1.235 -14.237 1.00 92.62 269 GLU A N 1
ATOM 1967 C CA . GLU A 1 269 ? 20.016 -0.652 -15.565 1.00 92.62 269 GLU A CA 1
ATOM 1968 C C . GLU A 1 269 ? 18.672 -1.042 -16.194 1.00 92.62 269 GLU A C 1
ATOM 1970 O O . GLU A 1 269 ? 17.942 -0.172 -16.677 1.00 92.62 269 GLU A O 1
ATOM 1975 N N . LEU A 1 270 ? 18.296 -2.322 -16.106 1.00 93.62 270 LEU A N 1
ATOM 1976 C CA . LEU A 1 270 ? 16.977 -2.800 -16.520 1.00 93.62 270 LEU A CA 1
ATOM 1977 C C . LEU A 1 270 ? 15.858 -2.034 -15.795 1.00 93.62 270 LEU A C 1
ATOM 1979 O O . LEU A 1 270 ? 14.916 -1.545 -16.425 1.00 93.62 270 LEU A O 1
ATOM 1983 N N . GLY A 1 271 ? 15.995 -1.874 -14.475 1.00 95.50 271 GLY A N 1
ATOM 1984 C CA . GLY A 1 271 ? 15.082 -1.089 -13.651 1.00 95.50 271 GLY A CA 1
ATOM 1985 C C . GLY A 1 271 ? 14.981 0.370 -14.081 1.00 95.50 271 GLY A C 1
ATOM 1986 O O . GLY A 1 271 ? 13.877 0.895 -14.203 1.00 95.50 271 GLY A O 1
ATOM 1987 N N . ALA A 1 272 ? 16.113 1.017 -14.362 1.00 95.31 272 ALA A N 1
ATOM 1988 C CA . ALA A 1 272 ? 16.171 2.410 -14.796 1.00 95.31 272 ALA A CA 1
ATOM 1989 C C . ALA A 1 272 ? 15.462 2.631 -16.141 1.00 95.31 272 ALA A C 1
ATOM 1991 O O . ALA A 1 272 ? 14.706 3.595 -16.290 1.00 95.31 272 ALA A O 1
ATOM 1992 N N . ARG A 1 273 ? 15.675 1.734 -17.115 1.00 92.81 273 ARG A N 1
ATOM 1993 C CA . ARG A 1 273 ? 15.045 1.805 -18.446 1.00 92.81 273 ARG A CA 1
ATOM 1994 C C . ARG A 1 273 ? 13.539 1.558 -18.379 1.00 92.81 273 ARG A C 1
ATOM 1996 O O . ARG A 1 273 ? 12.770 2.272 -19.027 1.00 92.81 273 ARG A O 1
ATOM 2003 N N . HIS A 1 274 ? 13.105 0.601 -17.558 1.00 94.88 274 HIS A N 1
ATOM 2004 C CA . HIS A 1 274 ? 11.683 0.393 -17.299 1.00 94.88 274 HIS A CA 1
ATOM 2005 C C . HIS A 1 274 ? 11.063 1.606 -16.587 1.00 94.88 274 HIS A C 1
ATOM 2007 O O . HIS A 1 274 ? 10.041 2.128 -17.025 1.00 94.88 274 HIS A O 1
ATOM 2013 N N . PHE A 1 275 ? 11.712 2.120 -15.539 1.00 96.62 275 PHE A N 1
ATOM 2014 C CA . PHE A 1 275 ? 11.222 3.267 -14.776 1.00 96.62 275 PHE A CA 1
ATOM 2015 C C . PHE A 1 275 ? 11.048 4.517 -15.649 1.00 96.62 275 PHE A C 1
ATOM 2017 O O . PHE A 1 275 ? 10.050 5.227 -15.518 1.00 96.62 275 PHE A O 1
ATOM 2024 N N . GLU A 1 276 ? 11.989 4.778 -16.560 1.00 94.06 276 GLU A N 1
ATOM 2025 C CA . GLU A 1 276 ? 11.946 5.910 -17.496 1.00 94.06 276 GLU A CA 1
ATOM 2026 C C . GLU A 1 276 ? 10.657 5.950 -18.330 1.00 94.06 276 GLU A C 1
ATOM 2028 O O . GLU A 1 276 ? 10.167 7.031 -18.653 1.00 94.06 276 GLU A O 1
ATOM 2033 N N . THR A 1 277 ? 10.096 4.788 -18.661 1.00 91.25 277 THR A N 1
ATOM 2034 C CA . THR A 1 277 ? 8.915 4.665 -19.529 1.00 91.25 277 THR A CA 1
ATOM 2035 C C . THR A 1 277 ? 7.630 4.464 -18.731 1.00 91.25 277 THR A C 1
ATOM 2037 O O . THR A 1 277 ? 6.640 5.146 -18.990 1.00 91.25 277 THR A O 1
ATOM 2040 N N . ALA A 1 278 ? 7.667 3.630 -17.692 1.00 95.44 278 ALA A N 1
ATOM 2041 C CA . ALA A 1 278 ? 6.484 3.275 -16.914 1.00 95.44 278 ALA A CA 1
ATOM 2042 C C . ALA A 1 278 ? 6.159 4.269 -15.786 1.00 95.44 278 ALA A C 1
ATOM 2044 O O . ALA A 1 278 ? 4.993 4.512 -15.480 1.00 95.44 278 ALA A O 1
ATOM 2045 N N . CYS A 1 279 ? 7.180 4.850 -15.149 1.00 97.00 279 CYS A N 1
ATOM 2046 C CA . CYS A 1 279 ? 7.024 5.530 -13.856 1.00 97.00 279 CYS A CA 1
ATOM 2047 C C . CYS A 1 279 ? 7.381 7.021 -13.908 1.00 97.00 279 CYS A C 1
ATOM 2049 O O . CYS A 1 279 ? 6.795 7.838 -13.187 1.00 97.00 279 CYS A O 1
ATOM 2051 N N . ALA A 1 280 ? 8.334 7.401 -14.763 1.00 96.56 280 ALA A N 1
ATOM 2052 C CA . ALA A 1 280 ? 8.883 8.752 -14.809 1.00 96.56 280 ALA A CA 1
ATOM 2053 C C . ALA A 1 280 ? 7.865 9.813 -15.243 1.00 96.56 280 ALA A C 1
ATOM 2055 O O . ALA A 1 280 ? 8.040 10.985 -14.912 1.00 96.56 280 ALA A O 1
ATOM 2056 N N . MET A 1 281 ? 6.786 9.424 -15.931 1.00 95.69 281 MET A N 1
ATOM 2057 C CA . MET A 1 281 ? 5.692 10.342 -16.243 1.00 95.69 281 MET A CA 1
ATOM 2058 C C . MET A 1 281 ? 5.130 10.980 -14.963 1.00 95.69 281 MET A C 1
ATOM 2060 O O . MET A 1 281 ? 4.945 12.193 -14.932 1.00 95.69 281 MET A O 1
ATOM 2064 N N . CYS A 1 282 ? 4.921 10.191 -13.903 1.00 97.44 282 CYS A N 1
ATOM 2065 C CA . CYS A 1 282 ? 4.351 10.659 -12.637 1.00 97.44 282 CYS A CA 1
ATOM 2066 C C . CYS A 1 282 ? 5.427 11.093 -11.632 1.00 97.44 282 CYS A C 1
ATOM 2068 O O . CYS A 1 282 ? 5.298 12.140 -11.000 1.00 97.44 282 CYS A O 1
ATOM 2070 N N . HIS A 1 283 ? 6.492 10.301 -11.489 1.00 97.69 283 HIS A N 1
ATOM 2071 C CA . HIS A 1 283 ? 7.496 10.487 -10.436 1.00 97.69 283 HIS A CA 1
ATOM 2072 C C . HIS A 1 283 ? 8.721 11.304 -10.866 1.00 97.69 283 HIS A C 1
ATOM 2074 O O . HIS A 1 283 ? 9.464 11.771 -10.003 1.00 97.69 283 HIS A O 1
ATOM 2080 N N . ALA A 1 284 ? 8.916 11.503 -12.175 1.00 96.94 284 ALA A N 1
ATOM 2081 C CA . ALA A 1 284 ? 10.168 11.958 -12.782 1.00 96.94 284 ALA A CA 1
ATOM 2082 C C . ALA A 1 284 ? 11.390 11.103 -12.382 1.00 96.94 284 ALA A C 1
ATOM 2084 O O . ALA A 1 284 ? 11.309 10.225 -11.528 1.00 96.94 284 ALA A O 1
ATOM 2085 N N . VAL A 1 285 ? 12.523 11.317 -13.047 1.00 96.31 285 VAL A N 1
ATOM 2086 C CA . VAL A 1 285 ? 13.801 10.662 -12.711 1.00 96.31 285 VAL A CA 1
ATOM 2087 C C . VAL A 1 285 ? 14.754 11.672 -12.072 1.00 96.31 285 VAL A C 1
ATOM 2089 O O . VAL A 1 285 ? 14.532 12.877 -12.221 1.00 96.31 285 VAL A O 1
ATOM 2092 N N . PRO A 1 286 ? 15.849 11.239 -11.415 1.00 95.44 286 PRO A N 1
ATOM 2093 C CA . PRO A 1 286 ? 16.833 12.166 -10.864 1.00 95.44 286 PRO A CA 1
ATOM 2094 C C . PRO A 1 286 ? 17.302 13.208 -11.891 1.00 95.44 286 PRO A C 1
ATOM 2096 O O . PRO A 1 286 ? 17.778 12.868 -12.971 1.00 95.44 286 PRO A O 1
ATOM 2099 N N . GLY A 1 287 ? 17.169 14.491 -11.541 1.00 92.75 287 GLY A N 1
ATOM 2100 C CA . GLY A 1 287 ? 17.558 15.622 -12.391 1.00 92.75 287 GLY A CA 1
ATOM 2101 C C . GLY A 1 287 ? 16.492 16.118 -13.370 1.00 92.75 287 GLY A C 1
ATOM 2102 O O . GLY A 1 287 ? 16.750 17.086 -14.084 1.00 92.75 287 GLY A O 1
ATOM 2103 N N . ARG A 1 288 ? 15.301 15.507 -13.398 1.00 94.81 288 ARG A N 1
ATOM 2104 C CA . ARG A 1 288 ? 14.176 15.957 -14.221 1.00 94.81 288 ARG A CA 1
ATOM 2105 C C . ARG A 1 288 ? 13.018 16.393 -13.332 1.00 94.81 288 ARG A C 1
ATOM 2107 O O . ARG A 1 288 ? 12.655 15.705 -12.393 1.00 94.81 288 ARG A O 1
ATOM 2114 N N . GLU A 1 289 ? 12.402 17.523 -13.646 1.00 94.81 289 GLU A N 1
ATOM 2115 C CA . GLU A 1 289 ? 11.230 17.988 -12.903 1.00 94.81 289 GLU A CA 1
ATOM 2116 C C . GLU A 1 289 ? 9.952 17.263 -13.341 1.00 94.81 289 GLU A C 1
ATOM 2118 O O . GLU A 1 289 ? 9.754 16.968 -14.523 1.00 94.81 289 GLU A O 1
ATOM 2123 N N . ARG A 1 290 ? 9.032 17.051 -12.392 1.00 95.69 290 ARG A N 1
ATOM 2124 C CA . ARG A 1 290 ? 7.657 16.625 -12.703 1.00 95.69 290 ARG A CA 1
ATOM 2125 C C . ARG A 1 290 ? 6.955 17.717 -13.517 1.00 95.69 290 ARG A C 1
ATOM 2127 O O . ARG A 1 290 ? 7.194 18.912 -13.325 1.00 95.69 290 ARG A O 1
ATOM 2134 N N . THR A 1 291 ? 6.054 17.342 -14.421 1.00 96.56 291 THR A N 1
ATOM 2135 C CA . THR A 1 291 ? 5.275 18.340 -15.175 1.00 96.56 291 THR A CA 1
ATOM 2136 C C . THR A 1 291 ? 4.264 19.046 -14.265 1.00 96.56 291 THR A C 1
ATOM 2138 O O . THR A 1 291 ? 3.862 18.519 -13.226 1.00 96.56 291 THR A O 1
ATOM 2141 N N . ALA A 1 292 ? 3.808 20.240 -14.659 1.00 95.88 292 ALA A N 1
ATOM 2142 C CA . ALA A 1 292 ? 2.764 20.952 -13.918 1.00 95.88 292 ALA A CA 1
ATOM 2143 C C . ALA A 1 292 ? 1.457 20.141 -13.823 1.00 95.88 292 ALA A C 1
ATOM 2145 O O . ALA A 1 292 ? 0.777 20.202 -12.803 1.00 95.88 292 ALA A O 1
ATOM 2146 N N . THR A 1 293 ? 1.143 19.348 -14.854 1.00 95.25 293 THR A N 1
ATOM 2147 C CA . THR A 1 293 ? -0.012 18.440 -14.867 1.00 95.25 293 THR A CA 1
ATOM 2148 C C . THR A 1 293 ? 0.092 17.389 -13.765 1.00 95.25 293 THR A C 1
ATOM 2150 O O . THR A 1 293 ? -0.870 17.176 -13.035 1.00 95.25 293 THR A O 1
ATOM 2153 N N . MET A 1 294 ? 1.267 16.776 -13.600 1.00 95.94 294 MET A N 1
ATOM 2154 C CA . MET A 1 294 ? 1.475 15.704 -12.621 1.00 95.94 294 MET A CA 1
ATOM 2155 C C . MET A 1 294 ? 1.541 16.247 -11.195 1.00 95.94 294 MET A C 1
ATOM 2157 O O . MET A 1 294 ? 0.933 15.674 -10.298 1.00 95.94 294 MET A O 1
ATOM 2161 N N . ARG A 1 295 ? 2.143 17.428 -10.992 1.00 93.44 295 ARG A N 1
ATOM 2162 C CA . ARG A 1 295 ? 2.058 18.145 -9.705 1.00 93.44 295 ARG A CA 1
ATOM 2163 C C . ARG A 1 295 ? 0.637 18.601 -9.343 1.00 93.44 295 ARG A C 1
ATOM 2165 O O . ARG A 1 295 ? 0.362 18.900 -8.191 1.00 93.44 295 ARG A O 1
ATOM 2172 N N . GLY A 1 296 ? -0.268 18.675 -10.320 1.00 91.81 296 GLY A N 1
ATOM 2173 C CA . GLY A 1 296 ? -1.677 19.016 -10.110 1.00 91.81 296 GLY A CA 1
ATOM 2174 C C . GLY A 1 296 ? -2.564 17.840 -9.685 1.00 91.81 296 GLY A C 1
ATOM 2175 O O . GLY A 1 296 ? -3.754 18.049 -9.443 1.00 91.81 296 GLY A O 1
ATOM 2176 N N . MET A 1 297 ? -2.030 16.616 -9.622 1.00 92.75 297 MET A N 1
ATOM 2177 C CA . MET A 1 297 ? -2.766 15.446 -9.138 1.00 92.75 297 MET A CA 1
ATOM 2178 C C . MET A 1 297 ? -3.034 15.542 -7.631 1.00 92.75 297 MET A C 1
ATOM 2180 O O . MET A 1 297 ? -2.309 16.202 -6.891 1.00 92.75 297 MET A O 1
ATOM 2184 N N . ASN A 1 298 ? -4.085 14.866 -7.169 1.00 88.94 298 ASN A N 1
ATOM 2185 C CA . ASN A 1 298 ? -4.458 14.828 -5.760 1.00 88.94 298 ASN A CA 1
ATOM 2186 C C . ASN A 1 298 ? -4.829 13.385 -5.360 1.00 88.94 298 ASN A C 1
ATOM 2188 O O . ASN A 1 298 ? -5.893 12.911 -5.769 1.00 88.94 298 ASN A O 1
ATOM 2192 N N . PRO A 1 299 ? -3.974 12.680 -4.597 1.00 90.06 299 PRO A N 1
ATOM 2193 C CA . PRO A 1 299 ? -2.705 13.165 -4.043 1.00 90.06 299 PRO A CA 1
ATOM 2194 C C . PRO A 1 299 ? -1.634 13.426 -5.119 1.00 90.06 299 PRO A C 1
ATOM 2196 O O . PRO A 1 299 ? -1.641 12.794 -6.175 1.00 90.06 299 PRO A O 1
ATOM 2199 N N . GLU A 1 300 ? -0.719 14.358 -4.838 1.00 92.12 300 GLU A N 1
ATOM 2200 C CA . GLU A 1 300 ? 0.421 14.658 -5.711 1.00 92.12 300 GLU A CA 1
ATOM 2201 C C . GLU A 1 300 ? 1.426 13.484 -5.680 1.00 92.12 300 GLU A C 1
ATOM 2203 O O . GLU A 1 300 ? 1.859 13.101 -4.588 1.00 92.12 300 GLU A O 1
ATOM 2208 N N . PRO A 1 301 ? 1.820 12.900 -6.831 1.00 94.75 301 PRO A N 1
ATOM 2209 C CA . PRO A 1 301 ? 2.847 11.865 -6.877 1.00 94.75 301 PRO A CA 1
ATOM 2210 C C . PRO A 1 301 ? 4.207 12.480 -6.518 1.00 94.75 301 PRO A C 1
ATOM 2212 O O . PRO A 1 301 ? 4.627 13.399 -7.222 1.00 94.75 301 PRO A O 1
ATOM 2215 N N . PRO A 1 302 ? 4.912 12.013 -5.468 1.00 94.88 302 PRO A N 1
ATOM 2216 C CA . PRO A 1 302 ? 6.198 12.576 -5.041 1.00 94.88 302 PRO A CA 1
ATOM 2217 C C . PRO A 1 302 ? 7.282 12.415 -6.112 1.00 94.88 302 PRO A C 1
ATOM 2219 O O . PRO A 1 302 ? 7.211 11.501 -6.938 1.00 94.88 302 PRO A O 1
ATOM 2222 N N . HIS A 1 303 ? 8.312 13.268 -6.082 1.00 97.06 303 HIS A N 1
ATOM 2223 C CA . HIS A 1 303 ? 9.470 13.076 -6.958 1.00 97.06 303 HIS A CA 1
ATOM 2224 C C . HIS A 1 303 ? 10.169 11.768 -6.581 1.00 97.06 303 HIS A C 1
ATOM 2226 O O . HIS A 1 303 ? 10.193 11.427 -5.400 1.00 97.06 303 HIS A O 1
ATOM 2232 N N . ILE A 1 304 ? 10.774 11.041 -7.522 1.00 96.31 304 ILE A N 1
ATOM 2233 C CA . ILE A 1 304 ? 11.330 9.720 -7.199 1.00 96.31 304 ILE A CA 1
ATOM 2234 C C . ILE A 1 304 ? 12.373 9.750 -6.075 1.00 96.31 304 ILE A C 1
ATOM 2236 O O . ILE A 1 304 ? 12.373 8.882 -5.210 1.00 96.31 304 ILE A O 1
ATOM 2240 N N . THR A 1 305 ? 13.192 10.802 -6.011 1.00 94.25 305 THR A N 1
ATOM 2241 C CA . THR A 1 305 ? 14.191 10.997 -4.942 1.00 94.25 305 THR A CA 1
ATOM 2242 C C . THR A 1 305 ? 13.569 11.211 -3.560 1.00 94.25 305 THR A C 1
ATOM 2244 O O . THR A 1 305 ? 14.224 10.971 -2.554 1.00 94.25 305 THR A O 1
ATOM 2247 N N . GLU A 1 306 ? 12.317 11.664 -3.496 1.00 94.38 306 GLU A N 1
ATOM 2248 C CA . GLU A 1 306 ? 11.534 11.780 -2.260 1.00 94.38 306 GLU A CA 1
ATOM 2249 C C . GLU A 1 306 ? 10.758 10.482 -1.990 1.00 94.38 306 GLU A C 1
ATOM 2251 O O . GLU A 1 306 ? 10.650 10.043 -0.846 1.00 94.38 306 GLU A O 1
ATOM 2256 N N . ALA A 1 307 ? 10.240 9.855 -3.052 1.00 92.56 307 ALA A N 1
ATOM 2257 C CA . ALA A 1 307 ? 9.396 8.667 -3.004 1.00 92.56 307 ALA A CA 1
ATOM 2258 C C . ALA A 1 307 ? 10.130 7.440 -2.449 1.00 92.56 307 ALA A C 1
ATOM 2260 O O . ALA A 1 307 ? 9.545 6.693 -1.664 1.00 92.56 307 ALA A O 1
ATOM 2261 N N . VAL A 1 308 ? 11.408 7.257 -2.811 1.00 93.38 308 VAL A N 1
ATOM 2262 C CA . VAL A 1 308 ? 12.227 6.137 -2.311 1.00 93.38 308 VAL A CA 1
ATOM 2263 C C . VAL A 1 308 ? 12.452 6.197 -0.799 1.00 93.38 308 VAL A C 1
ATOM 2265 O O . VAL A 1 308 ? 12.624 5.155 -0.173 1.00 93.38 308 VAL A O 1
ATOM 2268 N N . GLY A 1 309 ? 12.368 7.391 -0.200 1.00 84.75 309 GLY A N 1
ATOM 2269 C CA . GLY A 1 309 ? 12.309 7.606 1.245 1.00 84.75 309 GLY A CA 1
ATOM 2270 C C . GLY A 1 309 ? 13.262 6.731 2.072 1.00 84.75 309 GLY A C 1
ATOM 2271 O O . GLY A 1 309 ? 14.398 6.458 1.692 1.00 84.75 309 GLY A O 1
ATOM 2272 N N . THR A 1 310 ? 12.785 6.284 3.233 1.00 88.12 310 THR A N 1
ATOM 2273 C CA . THR A 1 310 ? 13.486 5.335 4.118 1.00 88.12 310 THR A CA 1
ATOM 2274 C C . THR A 1 310 ? 12.852 3.945 4.072 1.00 88.12 310 THR A C 1
ATOM 2276 O O . THR A 1 310 ? 12.916 3.219 5.061 1.00 88.12 310 THR A O 1
ATOM 2279 N N . TRP A 1 311 ? 12.172 3.612 2.974 1.00 94.88 311 TRP A N 1
ATOM 2280 C CA . TRP A 1 311 ? 11.537 2.310 2.804 1.00 94.88 311 TRP A CA 1
ATOM 2281 C C . TRP A 1 311 ? 12.604 1.219 2.673 1.00 94.88 311 TRP A C 1
ATOM 2283 O O . TRP A 1 311 ? 13.667 1.439 2.082 1.00 94.88 311 TRP A O 1
ATOM 2293 N N . SER A 1 312 ? 12.322 0.055 3.249 1.00 95.19 312 SER A N 1
ATOM 2294 C CA . SER A 1 312 ? 13.072 -1.179 3.025 1.00 95.19 312 SER A CA 1
ATOM 2295 C C . SER A 1 312 ? 12.809 -1.735 1.623 1.00 95.19 312 SER A C 1
ATOM 2297 O O . SER A 1 312 ? 11.889 -1.314 0.921 1.00 95.19 312 SER A O 1
ATOM 2299 N N . GLN A 1 313 ? 13.635 -2.684 1.188 1.00 95.12 313 GLN A N 1
ATOM 2300 C CA . GLN A 1 313 ? 13.495 -3.300 -0.133 1.00 95.12 313 GLN A CA 1
ATOM 2301 C C . GLN A 1 313 ? 12.188 -4.104 -0.265 1.00 95.12 313 GLN A C 1
ATOM 2303 O O . GLN A 1 313 ? 11.587 -4.092 -1.334 1.00 95.12 313 GLN A O 1
ATOM 2308 N N . GLU A 1 314 ? 11.718 -4.743 0.811 1.00 95.44 314 GLU A N 1
ATOM 2309 C CA . GLU A 1 314 ? 10.453 -5.484 0.831 1.00 95.44 314 GLU A CA 1
ATOM 2310 C C . GLU A 1 314 ? 9.253 -4.529 0.772 1.00 95.44 314 GLU A C 1
ATOM 2312 O O . GLU A 1 314 ? 8.299 -4.772 0.037 1.00 95.44 314 GLU A O 1
ATOM 2317 N N . GLU A 1 315 ? 9.322 -3.397 1.480 1.00 96.50 315 GLU A N 1
ATOM 2318 C CA . GLU A 1 315 ? 8.303 -2.344 1.396 1.00 96.50 315 GLU A CA 1
ATOM 2319 C C . GLU A 1 315 ? 8.244 -1.730 -0.005 1.00 96.50 315 GLU A C 1
ATOM 2321 O O . GLU A 1 315 ? 7.155 -1.541 -0.542 1.00 96.50 315 GLU A O 1
ATOM 2326 N N . LEU A 1 316 ? 9.398 -1.453 -0.627 1.00 96.69 316 LEU A N 1
ATOM 2327 C CA . LEU A 1 316 ? 9.456 -0.961 -2.005 1.00 96.69 316 LEU A CA 1
ATOM 2328 C C . LEU A 1 316 ? 8.886 -1.981 -2.996 1.00 96.69 316 LEU A C 1
ATOM 2330 O O . LEU A 1 316 ? 8.119 -1.592 -3.873 1.00 96.69 316 LEU A O 1
ATOM 2334 N N . HIS A 1 317 ? 9.227 -3.265 -2.850 1.00 97.31 317 HIS A N 1
ATOM 2335 C CA . HIS A 1 317 ? 8.670 -4.338 -3.678 1.00 97.31 317 HIS A CA 1
ATOM 2336 C C . HIS A 1 317 ? 7.147 -4.381 -3.563 1.00 97.31 317 HIS A C 1
ATOM 2338 O O . HIS A 1 317 ? 6.464 -4.271 -4.579 1.00 97.31 317 HIS A O 1
ATOM 2344 N N . TRP A 1 318 ? 6.617 -4.408 -2.338 1.00 96.44 318 TRP A N 1
ATOM 2345 C CA . TRP A 1 318 ? 5.176 -4.436 -2.092 1.00 96.44 318 TRP A CA 1
ATOM 2346 C C . TRP A 1 318 ? 4.463 -3.210 -2.672 1.00 96.44 318 TRP A C 1
ATOM 2348 O O . TRP A 1 318 ? 3.448 -3.348 -3.348 1.00 96.44 318 TRP A O 1
ATOM 2358 N N . ILE A 1 319 ? 5.010 -2.007 -2.460 1.00 96.56 319 ILE A N 1
ATOM 2359 C CA . ILE A 1 319 ? 4.434 -0.758 -2.980 1.00 96.56 319 ILE A CA 1
ATOM 2360 C C . ILE A 1 319 ? 4.376 -0.777 -4.514 1.00 96.56 319 ILE A C 1
ATOM 2362 O O . ILE A 1 319 ? 3.359 -0.392 -5.087 1.00 96.56 319 ILE A O 1
ATOM 2366 N N . VAL A 1 320 ? 5.453 -1.203 -5.182 1.00 97.00 320 VAL A N 1
ATOM 2367 C CA . VAL A 1 320 ? 5.510 -1.257 -6.653 1.00 97.00 320 VAL A CA 1
ATOM 2368 C C . VAL A 1 320 ? 4.602 -2.360 -7.200 1.00 97.00 320 VAL A C 1
ATOM 2370 O O . VAL A 1 320 ? 3.945 -2.153 -8.219 1.00 97.00 320 VAL A O 1
ATOM 2373 N N . TYR A 1 321 ? 4.535 -3.505 -6.521 1.00 97.12 321 TYR A N 1
ATOM 2374 C CA . TYR A 1 321 ? 3.732 -4.642 -6.952 1.00 97.12 321 TYR A CA 1
ATOM 2375 C C . TYR A 1 321 ? 2.224 -4.387 -6.805 1.00 97.12 321 TYR A C 1
ATOM 2377 O O . TYR A 1 321 ? 1.463 -4.550 -7.757 1.00 97.12 321 TYR A O 1
ATOM 2385 N N . GLU A 1 322 ? 1.789 -3.917 -5.636 1.00 96.19 322 GLU A N 1
ATOM 2386 C CA . GLU A 1 322 ? 0.368 -3.744 -5.297 1.00 96.19 322 GLU A CA 1
ATOM 2387 C C . GLU A 1 322 ? -0.197 -2.378 -5.715 1.00 96.19 322 GLU A C 1
ATOM 2389 O O . GLU A 1 322 ? -1.409 -2.211 -5.886 1.00 96.19 322 GLU A O 1
ATOM 2394 N N . GLY A 1 323 ? 0.667 -1.373 -5.872 1.00 96.12 323 GLY A N 1
ATOM 2395 C CA . GLY A 1 323 ? 0.257 0.010 -6.077 1.00 96.12 323 GLY A CA 1
ATOM 2396 C C . GLY A 1 323 ? -0.389 0.635 -4.838 1.00 96.12 323 GLY A C 1
ATOM 2397 O O . GLY A 1 323 ? -0.332 0.116 -3.721 1.00 96.12 323 GLY A O 1
ATOM 2398 N N . VAL A 1 324 ? -1.031 1.795 -5.019 1.00 94.94 324 VAL A N 1
ATOM 2399 C CA . VAL A 1 324 ? -1.645 2.532 -3.903 1.00 94.94 324 VAL A CA 1
ATOM 2400 C C . VAL A 1 324 ? -3.094 2.870 -4.212 1.00 94.94 324 VAL A C 1
ATOM 2402 O O . VAL A 1 324 ? -3.417 3.747 -5.017 1.00 94.94 324 VAL A O 1
ATOM 2405 N N . LYS A 1 325 ? -4.001 2.193 -3.508 1.00 92.31 325 LYS A N 1
ATOM 2406 C CA . LYS A 1 325 ? -5.446 2.389 -3.651 1.00 92.31 325 LYS A CA 1
ATOM 2407 C C . LYS A 1 325 ? -5.853 3.830 -3.328 1.00 92.31 325 LYS A C 1
ATOM 2409 O O . LYS A 1 325 ? -5.350 4.427 -2.382 1.00 92.31 325 LYS A O 1
ATOM 2414 N N . MET A 1 326 ? -6.832 4.349 -4.074 1.00 88.50 326 MET A N 1
ATOM 2415 C CA . MET A 1 326 ? -7.300 5.744 -3.982 1.00 88.50 326 MET A CA 1
ATOM 2416 C C . MET A 1 326 ? -6.221 6.782 -4.336 1.00 88.50 326 MET A C 1
ATOM 2418 O O . MET A 1 326 ? -6.267 7.916 -3.865 1.00 88.50 326 MET A O 1
ATOM 2422 N N . SER A 1 327 ? -5.264 6.399 -5.181 1.00 91.31 327 SER A N 1
ATOM 2423 C CA . SER A 1 327 ? -4.259 7.289 -5.755 1.00 91.31 327 SER A CA 1
ATOM 2424 C C . SER A 1 327 ? -4.128 7.052 -7.266 1.00 91.31 327 SER A C 1
ATOM 2426 O O . SER A 1 327 ? -4.811 6.193 -7.824 1.00 91.31 327 SER A O 1
ATOM 2428 N N . GLY A 1 328 ? -3.249 7.813 -7.922 1.00 92.62 328 GLY A N 1
ATOM 2429 C CA . GLY A 1 328 ? -2.867 7.579 -9.317 1.00 92.62 328 GLY A CA 1
ATOM 2430 C C . GLY A 1 328 ? -1.827 6.471 -9.522 1.00 92.62 328 GLY A C 1
ATOM 2431 O O . GLY A 1 328 ? -1.436 6.253 -10.661 1.00 92.62 328 GLY A O 1
ATOM 2432 N N . MET A 1 329 ? -1.355 5.809 -8.460 1.00 96.50 329 MET A N 1
ATOM 2433 C CA . MET A 1 329 ? -0.340 4.755 -8.530 1.00 96.50 329 MET A CA 1
ATOM 2434 C C . MET A 1 329 ? -0.993 3.379 -8.759 1.00 96.50 329 MET A C 1
ATOM 2436 O O . MET A 1 329 ? -1.630 2.860 -7.834 1.00 96.50 329 MET A O 1
ATOM 2440 N N . PRO A 1 330 ? -0.874 2.794 -9.967 1.00 96.19 330 PRO A N 1
ATOM 2441 C CA . PRO A 1 330 ? -1.469 1.502 -10.286 1.00 96.19 330 PRO A CA 1
ATOM 2442 C C . PRO A 1 330 ? -0.675 0.346 -9.666 1.00 96.19 330 PRO A C 1
ATOM 2444 O O . PRO A 1 330 ? 0.465 0.524 -9.244 1.00 96.19 330 PRO A O 1
ATOM 2447 N N . GLN A 1 331 ? -1.287 -0.838 -9.652 1.00 96.12 331 GLN A N 1
ATOM 2448 C CA . GLN A 1 331 ? -0.569 -2.090 -9.408 1.00 96.12 331 GLN A CA 1
ATOM 2449 C C . GLN A 1 331 ? 0.337 -2.451 -10.593 1.00 96.12 331 GLN A C 1
ATOM 2451 O O . GLN A 1 331 ? 0.133 -1.969 -11.715 1.00 96.12 331 GLN A O 1
ATOM 2456 N N . TRP A 1 332 ? 1.274 -3.364 -10.359 1.00 96.81 332 TRP A N 1
ATOM 2457 C CA . TRP A 1 332 ? 2.074 -3.982 -11.408 1.00 96.81 332 TRP A CA 1
ATOM 2458 C C . TRP A 1 332 ? 1.175 -4.710 -12.427 1.00 96.81 332 TRP A C 1
ATOM 2460 O O . TRP A 1 332 ? 0.150 -5.293 -12.046 1.00 96.81 332 TRP A O 1
ATOM 2470 N N . PRO A 1 333 ? 1.503 -4.668 -13.734 1.00 94.44 333 PRO A N 1
ATOM 2471 C CA . PRO A 1 333 ? 0.584 -5.157 -14.761 1.00 94.44 333 PRO A CA 1
ATOM 2472 C C . PRO A 1 333 ? 0.477 -6.688 -14.827 1.00 94.44 333 PRO A C 1
ATOM 2474 O O . PRO A 1 333 ? -0.531 -7.199 -15.311 1.00 94.44 333 PRO A O 1
ATOM 2477 N N . SER A 1 334 ? 1.462 -7.414 -14.291 1.00 94.56 334 SER A N 1
ATOM 2478 C CA . SER A 1 334 ? 1.509 -8.882 -14.304 1.00 94.56 334 SER A CA 1
ATOM 2479 C C . SER A 1 334 ? 1.451 -9.469 -12.894 1.00 94.56 334 SER A C 1
ATOM 2481 O O . SER A 1 334 ? 1.842 -8.800 -11.940 1.00 94.56 334 SER A O 1
ATOM 2483 N N . SER A 1 335 ? 1.049 -10.737 -12.759 1.00 92.62 335 SER A N 1
ATOM 2484 C CA . SER A 1 335 ? 1.078 -11.451 -11.468 1.00 92.62 335 SER A CA 1
ATOM 2485 C C . SER A 1 335 ? 2.452 -12.041 -11.131 1.00 92.62 335 SER A C 1
ATOM 2487 O O . SER A 1 335 ? 2.575 -12.887 -10.247 1.00 92.62 335 SER A O 1
ATOM 2489 N N . ARG A 1 336 ? 3.472 -11.704 -11.922 1.00 92.38 336 ARG A N 1
ATOM 2490 C CA . ARG A 1 336 ? 4.843 -12.170 -11.759 1.00 92.38 336 ARG A CA 1
ATOM 2491 C C . ARG A 1 336 ? 5.580 -11.205 -10.829 1.00 92.38 336 ARG A C 1
ATOM 2493 O O . ARG A 1 336 ? 5.702 -10.028 -11.144 1.00 92.38 336 ARG A O 1
ATOM 2500 N N . GLU A 1 337 ? 6.050 -11.706 -9.688 1.00 92.12 337 GLU A N 1
ATOM 2501 C CA . GLU A 1 337 ? 6.697 -10.883 -8.653 1.00 92.12 337 GLU A CA 1
ATOM 2502 C C . GLU A 1 337 ? 8.202 -10.672 -8.874 1.00 92.12 337 GLU A C 1
ATOM 2504 O O . GLU A 1 337 ? 8.758 -9.687 -8.385 1.00 92.12 337 GLU A O 1
ATOM 2509 N N . ASP A 1 338 ? 8.884 -11.566 -9.598 1.00 92.69 338 ASP A N 1
ATOM 2510 C CA . ASP A 1 338 ? 10.346 -11.531 -9.713 1.00 92.69 338 ASP A CA 1
ATOM 2511 C C . ASP A 1 338 ? 10.853 -10.396 -10.608 1.00 92.69 338 ASP A C 1
ATOM 2513 O O . ASP A 1 338 ? 11.934 -9.865 -10.360 1.00 92.69 338 ASP A O 1
ATOM 2517 N N . ASP A 1 339 ? 10.078 -9.969 -11.610 1.00 93.81 339 ASP A N 1
ATOM 2518 C CA . ASP A 1 339 ? 10.486 -8.865 -12.489 1.00 93.81 339 ASP A CA 1
ATOM 2519 C C . ASP A 1 339 ? 10.268 -7.468 -11.877 1.00 93.81 339 ASP A C 1
ATOM 2521 O O . ASP A 1 339 ? 10.833 -6.486 -12.364 1.00 93.81 339 ASP A O 1
ATOM 2525 N N . VAL A 1 340 ? 9.567 -7.383 -10.739 1.00 96.94 340 VAL A N 1
ATOM 2526 C CA . VAL A 1 340 ? 9.459 -6.168 -9.912 1.00 96.94 340 VAL A CA 1
ATOM 2527 C C . VAL A 1 340 ? 10.820 -5.785 -9.318 1.00 96.94 340 VAL A C 1
ATOM 2529 O O . VAL A 1 340 ? 11.122 -4.600 -9.146 1.00 96.94 340 VAL A O 1
ATOM 2532 N N . TRP A 1 341 ? 11.683 -6.767 -9.032 1.00 97.00 341 TRP A N 1
ATOM 2533 C CA . TRP A 1 341 ? 12.978 -6.525 -8.391 1.00 97.00 341 TRP A CA 1
ATOM 2534 C C . TRP A 1 341 ? 13.923 -5.658 -9.220 1.00 97.00 341 TRP A C 1
ATOM 2536 O O . TRP A 1 341 ? 14.747 -4.962 -8.633 1.00 97.00 341 TRP A O 1
ATOM 2546 N N . ALA A 1 342 ? 13.776 -5.624 -10.548 1.00 96.56 342 ALA A N 1
ATOM 2547 C CA . ALA A 1 342 ? 14.525 -4.691 -11.387 1.00 96.56 342 ALA A CA 1
ATOM 2548 C C . ALA A 1 342 ? 14.206 -3.235 -11.015 1.00 96.56 342 ALA A C 1
ATOM 2550 O O . ALA A 1 342 ? 15.110 -2.435 -10.772 1.00 96.56 342 ALA A O 1
ATOM 2551 N N . ALA A 1 343 ? 12.918 -2.901 -10.876 1.00 97.44 343 ALA A N 1
ATOM 2552 C CA . ALA A 1 343 ? 12.502 -1.579 -10.423 1.00 97.44 343 ALA A CA 1
ATOM 2553 C C . ALA A 1 343 ? 13.031 -1.297 -9.009 1.00 97.44 343 ALA A C 1
ATOM 2555 O O . ALA A 1 343 ? 13.617 -0.244 -8.778 1.00 97.44 343 ALA A O 1
ATOM 2556 N N . VAL A 1 344 ? 12.908 -2.248 -8.078 1.00 97.88 344 VAL A N 1
ATOM 2557 C CA . VAL A 1 344 ? 13.392 -2.075 -6.696 1.00 97.88 344 VAL A CA 1
ATOM 2558 C C . VAL A 1 344 ? 14.908 -1.868 -6.631 1.00 97.88 344 VAL A C 1
ATOM 2560 O O . VAL A 1 344 ? 15.355 -0.995 -5.888 1.00 97.88 344 VAL A O 1
ATOM 2563 N N . ALA A 1 345 ? 15.700 -2.598 -7.423 1.00 97.88 345 ALA A N 1
ATOM 2564 C CA . ALA A 1 345 ? 17.149 -2.413 -7.515 1.00 97.88 345 ALA A CA 1
ATOM 2565 C C . ALA A 1 345 ? 17.496 -0.974 -7.926 1.00 97.88 345 ALA A C 1
ATOM 2567 O O . ALA A 1 345 ? 18.299 -0.306 -7.274 1.00 97.88 345 ALA A O 1
ATOM 2568 N N . TYR A 1 346 ? 16.805 -0.445 -8.939 1.00 97.88 346 TYR A N 1
ATOM 2569 C CA . TYR A 1 346 ? 16.949 0.949 -9.351 1.00 97.88 346 TYR A CA 1
ATOM 2570 C C . TYR A 1 346 ? 16.546 1.950 -8.252 1.00 97.88 346 TYR A C 1
ATOM 2572 O O . TYR A 1 346 ? 17.282 2.899 -7.976 1.00 97.88 346 TYR A O 1
ATOM 2580 N N . LEU A 1 347 ? 15.420 1.725 -7.567 1.00 98.06 347 LEU A N 1
ATOM 2581 C CA . LEU A 1 347 ? 14.967 2.580 -6.460 1.00 98.06 347 LEU A CA 1
ATOM 2582 C C . LEU A 1 347 ? 15.965 2.596 -5.294 1.00 98.06 347 LEU A C 1
ATOM 2584 O O . LEU A 1 347 ? 16.265 3.658 -4.746 1.00 98.06 347 LEU A O 1
ATOM 2588 N N . ARG A 1 348 ? 16.531 1.437 -4.948 1.00 97.81 348 ARG A N 1
ATOM 2589 C CA . ARG A 1 348 ? 17.592 1.299 -3.940 1.00 97.81 348 ARG A CA 1
ATOM 2590 C C . ARG A 1 348 ? 18.873 2.009 -4.375 1.00 97.81 348 ARG A C 1
ATOM 2592 O O . ARG A 1 348 ? 19.497 2.693 -3.566 1.00 97.81 348 ARG A O 1
ATOM 2599 N N . ALA A 1 349 ? 19.231 1.928 -5.654 1.00 97.19 349 ALA A N 1
ATOM 2600 C CA . ALA A 1 349 ? 20.375 2.644 -6.205 1.00 97.19 349 ALA A CA 1
ATOM 2601 C C . ALA A 1 349 ? 20.187 4.176 -6.156 1.00 97.19 349 ALA A C 1
ATOM 2603 O O . ALA A 1 349 ? 21.145 4.896 -5.869 1.00 97.19 349 ALA A O 1
ATOM 2604 N N . ILE A 1 350 ? 18.965 4.694 -6.352 1.00 97.00 350 ILE A N 1
ATOM 2605 C CA . ILE A 1 350 ? 18.643 6.111 -6.083 1.00 97.00 350 ILE A CA 1
ATOM 2606 C C . ILE A 1 350 ? 18.790 6.417 -4.589 1.00 97.00 350 ILE A C 1
ATOM 2608 O O . ILE A 1 350 ? 19.453 7.391 -4.233 1.00 97.00 350 ILE A O 1
ATOM 2612 N N . GLN A 1 351 ? 18.194 5.595 -3.718 1.00 95.50 351 GLN A N 1
ATOM 2613 C CA . GLN A 1 351 ? 18.202 5.783 -2.260 1.00 95.50 351 GLN A CA 1
ATOM 2614 C C . GLN A 1 351 ? 19.629 5.872 -1.696 1.00 95.50 351 GLN A C 1
ATOM 2616 O O . GLN A 1 351 ? 19.903 6.689 -0.819 1.00 95.50 351 GLN A O 1
ATOM 2621 N N . ASN A 1 352 ? 20.549 5.076 -2.245 1.00 94.44 352 ASN A N 1
ATOM 2622 C CA . ASN A 1 352 ? 21.954 5.030 -1.842 1.00 94.44 352 ASN A CA 1
ATOM 2623 C C . ASN A 1 352 ? 22.832 6.075 -2.562 1.00 94.44 352 ASN A C 1
ATOM 2625 O O . ASN A 1 352 ? 24.036 6.136 -2.319 1.00 94.44 352 ASN A O 1
ATOM 2629 N N . GLY A 1 353 ? 22.260 6.889 -3.457 1.00 93.38 353 GLY A N 1
ATOM 2630 C CA . GLY A 1 353 ? 22.973 7.930 -4.203 1.00 93.38 353 GLY A CA 1
ATOM 2631 C C . GLY A 1 353 ? 23.830 7.429 -5.372 1.00 93.38 353 GLY A C 1
ATOM 2632 O O . GLY A 1 353 ? 24.598 8.210 -5.931 1.00 93.38 353 GLY A O 1
ATOM 2633 N N . ALA A 1 354 ? 23.706 6.158 -5.766 1.00 94.19 354 ALA A N 1
ATOM 2634 C CA . ALA A 1 354 ? 24.431 5.586 -6.903 1.00 94.19 354 ALA A CA 1
ATOM 2635 C C . ALA A 1 354 ? 23.905 6.107 -8.256 1.00 94.19 354 ALA A C 1
ATOM 2637 O O . ALA A 1 354 ? 24.674 6.270 -9.206 1.00 94.19 354 ALA A O 1
ATOM 2638 N N . ILE A 1 355 ? 22.607 6.420 -8.346 1.00 95.88 355 ILE A N 1
ATOM 2639 C CA . ILE A 1 355 ? 22.000 7.026 -9.539 1.00 95.88 355 ILE A CA 1
ATOM 2640 C C . ILE A 1 355 ? 22.032 8.551 -9.427 1.00 95.88 355 ILE A C 1
ATOM 2642 O O . ILE A 1 355 ? 21.178 9.179 -8.799 1.00 95.88 355 ILE A O 1
ATOM 2646 N N . THR A 1 356 ? 23.019 9.158 -10.082 1.00 94.12 356 THR A N 1
ATOM 2647 C CA . THR A 1 356 ? 23.086 10.613 -10.284 1.00 94.12 356 THR A CA 1
ATOM 2648 C C . THR A 1 356 ? 22.300 11.030 -11.535 1.00 94.12 356 THR A C 1
ATOM 2650 O O . THR A 1 356 ? 22.090 10.198 -12.418 1.00 94.12 356 THR A O 1
ATOM 2653 N N . PRO A 1 357 ? 21.919 12.314 -11.690 1.00 94.25 357 PRO A N 1
ATOM 2654 C CA . PRO A 1 357 ? 21.310 12.808 -12.929 1.00 94.25 357 PRO A CA 1
ATOM 2655 C C . PRO A 1 357 ? 22.113 12.485 -14.197 1.00 94.25 357 PRO A C 1
ATOM 2657 O O . PRO A 1 357 ? 21.539 12.117 -15.217 1.00 94.25 357 PRO A O 1
ATOM 2660 N N . GLY A 1 358 ? 23.447 12.578 -14.126 1.00 93.25 358 GLY A N 1
ATOM 2661 C CA . GLY A 1 358 ? 24.327 12.232 -15.244 1.00 93.25 358 GLY A CA 1
ATOM 2662 C C . GLY A 1 358 ? 24.276 10.742 -15.578 1.00 93.25 358 GLY A C 1
ATOM 2663 O O . GLY A 1 358 ? 24.101 10.386 -16.739 1.00 93.25 358 GLY A O 1
ATOM 2664 N N . ARG A 1 359 ? 24.339 9.873 -14.558 1.00 92.62 359 ARG A N 1
ATOM 2665 C CA . ARG A 1 359 ? 24.234 8.420 -14.752 1.00 92.62 359 ARG A CA 1
ATOM 2666 C C . ARG A 1 359 ? 22.857 8.008 -15.274 1.00 92.62 359 ARG A C 1
ATOM 2668 O O . ARG A 1 359 ? 22.765 7.132 -16.124 1.00 92.62 359 ARG A O 1
ATOM 2675 N N . GLN A 1 360 ? 21.794 8.658 -14.803 1.00 93.56 360 GLN A N 1
ATOM 2676 C CA . GLN A 1 360 ? 20.443 8.440 -15.311 1.00 93.56 360 GLN A CA 1
ATOM 2677 C C . GLN A 1 360 ? 20.346 8.769 -16.806 1.00 93.56 360 GLN A C 1
ATOM 2679 O O . GLN A 1 360 ? 19.788 7.984 -17.572 1.00 93.56 360 GLN A O 1
ATOM 2684 N N . ALA A 1 361 ? 20.889 9.918 -17.218 1.00 90.75 361 ALA A N 1
ATOM 2685 C CA . ALA A 1 361 ? 20.900 10.339 -18.615 1.00 90.75 361 ALA A CA 1
ATOM 2686 C C . ALA A 1 361 ? 21.740 9.401 -19.495 1.00 90.75 361 ALA A C 1
ATOM 2688 O O . ALA A 1 361 ? 21.351 9.137 -20.624 1.00 90.75 361 ALA A O 1
ATOM 2689 N N . GLU A 1 362 ? 22.849 8.874 -18.972 1.00 89.69 362 GLU A N 1
ATOM 2690 C CA . GLU A 1 362 ? 23.691 7.885 -19.656 1.00 89.69 362 GLU A CA 1
ATOM 2691 C C . GLU A 1 362 ? 22.940 6.567 -19.893 1.00 89.69 362 GLU A C 1
ATOM 2693 O O . GLU A 1 362 ? 22.862 6.112 -21.027 1.00 89.69 362 GLU A O 1
ATOM 2698 N N . ILE A 1 363 ? 22.321 5.993 -18.853 1.00 87.38 363 ILE A N 1
ATOM 2699 C CA . ILE A 1 363 ? 21.570 4.728 -18.955 1.00 87.38 363 ILE A CA 1
ATOM 2700 C C . ILE A 1 363 ? 20.382 4.850 -19.918 1.00 87.38 363 ILE A C 1
ATOM 2702 O O . ILE A 1 363 ? 20.048 3.922 -20.646 1.00 87.38 363 ILE A O 1
ATOM 2706 N N . THR A 1 364 ? 19.690 5.988 -19.890 1.00 83.38 364 THR A N 1
ATOM 2707 C CA . THR A 1 364 ? 18.464 6.184 -20.682 1.00 83.38 364 THR A CA 1
ATOM 2708 C C . THR A 1 364 ? 18.720 6.809 -22.049 1.00 83.38 364 THR A C 1
ATOM 2710 O O . THR A 1 364 ? 17.770 6.993 -22.818 1.00 83.38 364 THR A O 1
ATOM 2713 N N . ALA A 1 365 ? 19.981 7.110 -22.377 1.00 81.75 365 ALA A N 1
ATOM 2714 C CA . ALA A 1 365 ? 20.362 7.585 -23.694 1.00 81.75 365 ALA A CA 1
ATOM 2715 C C . ALA A 1 365 ? 19.934 6.553 -24.744 1.00 81.75 365 ALA A C 1
ATOM 2717 O O . ALA A 1 365 ? 20.239 5.365 -24.649 1.00 81.75 365 ALA A O 1
ATOM 2718 N N . ARG A 1 366 ? 19.174 7.012 -25.739 1.00 68.25 366 ARG A N 1
ATOM 2719 C CA . ARG A 1 366 ? 18.741 6.177 -26.859 1.00 68.25 366 ARG A CA 1
ATOM 2720 C C . ARG A 1 366 ? 19.735 6.350 -27.992 1.00 68.25 366 ARG A C 1
ATOM 2722 O O . ARG A 1 366 ? 19.913 7.468 -28.477 1.00 68.25 366 ARG A O 1
ATOM 2729 N N . GLU A 1 367 ? 20.347 5.258 -28.424 1.00 65.19 367 GLU A N 1
ATOM 2730 C CA . GLU A 1 367 ? 21.104 5.261 -29.667 1.00 65.19 367 GLU A CA 1
ATOM 2731 C C . GLU A 1 367 ? 20.132 5.361 -30.851 1.00 65.19 367 GLU A C 1
ATOM 2733 O O . GLU A 1 367 ? 19.115 4.662 -30.913 1.00 65.19 367 GLU A O 1
ATOM 2738 N N . ALA A 1 368 ? 20.416 6.280 -31.773 1.00 65.31 368 ALA A N 1
ATOM 2739 C CA . ALA A 1 368 ? 19.672 6.388 -33.017 1.00 65.31 368 ALA A CA 1
ATOM 2740 C C . ALA A 1 368 ? 20.158 5.286 -33.964 1.00 65.31 368 ALA A C 1
ATOM 2742 O O . ALA A 1 368 ? 21.183 5.433 -34.624 1.00 65.31 368 ALA A O 1
ATOM 2743 N N . LEU A 1 369 ? 19.423 4.179 -33.998 1.00 68.88 369 LEU A N 1
ATOM 2744 C CA . LEU A 1 369 ? 19.658 3.090 -34.939 1.00 68.88 369 LEU A CA 1
ATOM 2745 C C . LEU A 1 369 ? 18.956 3.393 -36.270 1.00 68.88 369 LEU A C 1
ATOM 2747 O O . LEU A 1 369 ? 17.860 3.957 -36.278 1.00 68.88 369 LEU A O 1
ATOM 2751 N N . ASP A 1 370 ? 19.557 2.981 -37.389 1.00 78.62 370 ASP A N 1
ATOM 2752 C CA . ASP A 1 370 ? 18.863 2.893 -38.683 1.00 78.62 370 ASP A CA 1
ATOM 2753 C C . ASP A 1 370 ? 17.909 1.687 -38.650 1.00 78.62 370 ASP A C 1
ATOM 2755 O O . ASP A 1 370 ? 18.219 0.590 -39.116 1.00 78.62 370 ASP A O 1
ATOM 2759 N N . ALA A 1 371 ? 16.796 1.854 -37.935 1.00 82.56 371 ALA A N 1
ATOM 2760 C CA . ALA A 1 371 ? 15.918 0.771 -37.521 1.00 82.56 371 ALA A CA 1
ATOM 2761 C C . ALA A 1 371 ? 14.458 1.243 -37.377 1.00 82.56 371 ALA A C 1
ATOM 2763 O O . ALA A 1 371 ? 14.204 2.450 -37.287 1.00 82.56 371 ALA A O 1
ATOM 2764 N N . PRO A 1 372 ? 13.483 0.311 -37.335 1.00 84.75 372 PRO A N 1
ATOM 2765 C CA . PRO A 1 372 ? 12.088 0.639 -37.061 1.00 84.75 372 PRO A CA 1
ATOM 2766 C C . PRO A 1 372 ? 11.916 1.421 -35.754 1.00 84.75 372 PRO A C 1
ATOM 2768 O O . PRO A 1 372 ? 12.698 1.278 -34.808 1.00 84.75 372 PRO A O 1
ATOM 2771 N N . GLU A 1 373 ? 10.854 2.225 -35.683 1.00 84.19 373 GLU A N 1
ATOM 2772 C CA . GLU A 1 373 ? 10.505 2.953 -34.465 1.00 84.19 373 GLU A CA 1
ATOM 2773 C C . GLU A 1 373 ? 10.400 1.989 -33.272 1.00 84.19 373 GLU A C 1
ATOM 2775 O O . GLU A 1 373 ? 9.802 0.919 -33.360 1.00 84.19 373 GLU A O 1
ATOM 2780 N N . GLY A 1 374 ? 11.051 2.344 -32.162 1.00 84.06 374 GLY A N 1
ATOM 2781 C CA . GLY A 1 374 ? 11.125 1.499 -30.969 1.00 84.06 374 GLY A CA 1
ATOM 2782 C C . GLY A 1 374 ? 12.315 0.538 -30.905 1.00 84.06 374 GLY A C 1
ATOM 2783 O O . GLY A 1 374 ? 12.659 0.114 -29.803 1.00 84.06 374 GLY A O 1
ATOM 2784 N N . ALA A 1 375 ? 13.014 0.259 -32.013 1.00 87.00 375 ALA A N 1
ATOM 2785 C CA . ALA A 1 375 ? 14.120 -0.706 -32.031 1.00 87.00 375 ALA A CA 1
ATOM 2786 C C . ALA A 1 375 ? 15.262 -0.315 -31.084 1.00 87.00 375 ALA A C 1
ATOM 2788 O O . ALA A 1 375 ? 15.707 -1.142 -30.293 1.00 87.00 375 ALA A O 1
ATOM 2789 N N . GLY A 1 376 ? 15.672 0.959 -31.079 1.00 84.38 376 GLY A N 1
ATOM 2790 C CA . GLY A 1 376 ? 16.696 1.460 -30.149 1.00 84.38 376 GLY A CA 1
ATOM 2791 C C . GLY A 1 376 ? 16.286 1.351 -28.676 1.00 84.38 376 GLY A C 1
ATOM 2792 O O . GLY A 1 376 ? 17.125 1.146 -27.804 1.00 84.38 376 GLY A O 1
ATOM 2793 N N . TRP A 1 377 ? 14.987 1.420 -28.380 1.00 85.00 377 TRP A N 1
ATOM 2794 C CA . TRP A 1 377 ? 14.497 1.231 -27.017 1.00 85.00 377 TRP A CA 1
ATOM 2795 C C . TRP A 1 377 ? 14.484 -0.246 -26.608 1.00 85.00 377 TRP A C 1
ATOM 2797 O O . TRP A 1 377 ? 14.959 -0.572 -25.522 1.00 85.00 377 TRP A O 1
ATOM 2807 N N . CYS A 1 378 ? 14.025 -1.143 -27.485 1.00 88.62 378 CYS A N 1
ATOM 2808 C CA . CYS A 1 378 ? 14.107 -2.584 -27.252 1.00 88.62 378 CYS A CA 1
ATOM 2809 C C . CYS A 1 378 ? 15.572 -3.034 -27.100 1.00 88.62 378 CYS A C 1
ATOM 2811 O O . CYS A 1 378 ? 15.898 -3.780 -26.177 1.00 88.62 378 CYS A O 1
ATOM 2813 N N . ALA A 1 379 ? 16.468 -2.535 -27.959 1.00 86.88 379 ALA A N 1
ATOM 2814 C CA . ALA A 1 379 ? 17.896 -2.845 -27.940 1.00 86.88 379 ALA A CA 1
ATOM 2815 C C . ALA A 1 379 ? 18.577 -2.405 -26.635 1.00 86.88 379 ALA A C 1
ATOM 2817 O O . ALA A 1 379 ? 19.436 -3.127 -26.133 1.00 86.88 379 ALA A O 1
ATOM 2818 N N . GLY A 1 380 ? 18.130 -1.298 -26.030 1.00 83.88 380 GLY A N 1
ATOM 2819 C CA . GLY A 1 380 ? 18.638 -0.838 -24.736 1.00 83.88 380 GLY A CA 1
ATOM 2820 C C . GLY A 1 380 ? 18.525 -1.883 -23.619 1.00 83.88 380 GLY A C 1
ATOM 2821 O O . GLY A 1 380 ? 19.392 -1.949 -22.757 1.00 83.88 380 GLY A O 1
ATOM 2822 N N . CYS A 1 381 ? 17.506 -2.747 -23.650 1.00 87.62 381 CYS A N 1
ATOM 2823 C CA . CYS A 1 381 ? 17.398 -3.869 -22.710 1.00 87.62 381 CYS A CA 1
ATOM 2824 C C . CYS A 1 381 ? 17.931 -5.185 -23.310 1.00 87.62 381 CYS A C 1
ATOM 2826 O O . CYS A 1 381 ? 18.617 -5.957 -22.643 1.00 87.62 381 CYS A O 1
ATOM 2828 N N . HIS A 1 382 ? 17.636 -5.458 -24.581 1.00 88.88 382 HIS A N 1
ATOM 2829 C CA . HIS A 1 382 ? 17.904 -6.757 -25.206 1.00 88.88 382 HIS A CA 1
ATOM 2830 C C . HIS A 1 382 ? 19.323 -6.932 -25.780 1.00 88.88 382 HIS A C 1
ATOM 2832 O O . HIS A 1 382 ? 19.676 -8.054 -26.137 1.00 88.88 382 HIS A O 1
ATOM 2838 N N . GLY A 1 383 ? 20.129 -5.866 -25.867 1.00 74.62 383 GLY A N 1
ATOM 2839 C CA . GLY A 1 383 ? 21.528 -5.902 -26.326 1.00 74.62 383 GLY A CA 1
ATOM 2840 C C . GLY A 1 383 ? 22.565 -5.398 -25.308 1.00 74.62 383 GLY A C 1
ATOM 2841 O O . GLY A 1 383 ? 23.767 -5.581 -25.504 1.00 74.62 383 GLY A O 1
ATOM 2842 N N . GLU A 1 384 ? 22.145 -4.745 -24.217 1.00 63.69 384 GLU A N 1
ATOM 2843 C CA . GLU A 1 384 ? 23.067 -4.202 -23.198 1.00 63.69 384 GLU A CA 1
ATOM 2844 C C . GLU A 1 384 ? 22.927 -4.860 -21.820 1.00 63.69 384 GLU A C 1
ATOM 2846 O O . GLU A 1 384 ? 23.932 -5.033 -21.134 1.00 63.69 384 GLU A O 1
ATOM 2851 N N . THR A 1 385 ? 21.727 -5.323 -21.449 1.00 59.59 385 THR A N 1
ATOM 2852 C CA . THR A 1 385 ? 21.430 -5.901 -20.123 1.00 59.59 385 THR A CA 1
ATOM 2853 C C . THR A 1 385 ? 21.242 -7.429 -20.153 1.00 59.59 385 THR A C 1
ATOM 2855 O O . THR A 1 385 ? 20.259 -7.965 -19.640 1.00 59.59 385 THR A O 1
ATOM 2858 N N . GLU A 1 386 ? 22.191 -8.151 -20.762 1.00 64.69 386 GLU A N 1
ATOM 2859 C CA . GLU A 1 386 ? 22.064 -9.585 -21.108 1.00 64.69 386 GLU A CA 1
ATOM 2860 C C . GLU A 1 386 ? 21.861 -10.543 -19.915 1.00 64.69 386 GLU A C 1
ATOM 2862 O O . GLU A 1 386 ? 21.348 -11.645 -20.096 1.00 64.69 386 GLU A O 1
ATOM 2867 N N . ALA A 1 387 ? 22.237 -10.156 -18.690 1.00 71.62 387 ALA A N 1
ATOM 2868 C CA . ALA A 1 387 ? 22.150 -11.047 -17.527 1.00 71.62 387 ALA A CA 1
ATOM 2869 C C . ALA A 1 387 ? 20.702 -11.384 -17.116 1.00 71.62 387 ALA A C 1
ATOM 2871 O O . ALA A 1 387 ? 20.449 -12.475 -16.606 1.00 71.62 387 ALA A O 1
ATOM 2872 N N . HIS A 1 388 ? 19.755 -10.468 -17.359 1.00 84.81 388 HIS A N 1
ATOM 2873 C CA . HIS A 1 388 ? 18.353 -10.588 -16.918 1.00 84.81 388 HIS A CA 1
ATOM 2874 C C . HIS A 1 388 ? 17.346 -10.604 -18.071 1.00 84.81 388 HIS A C 1
ATOM 2876 O O . HIS A 1 388 ? 16.168 -10.900 -17.864 1.00 84.81 388 HIS A O 1
ATOM 2882 N N . VAL A 1 389 ? 17.796 -10.296 -19.290 1.00 89.06 389 VAL A N 1
ATOM 2883 C CA . VAL A 1 389 ? 16.947 -10.134 -20.473 1.00 89.06 389 VAL A CA 1
ATOM 2884 C C . VAL A 1 389 ? 17.453 -11.050 -21.591 1.00 89.06 389 VAL A C 1
ATOM 2886 O O . VAL A 1 389 ? 18.648 -11.052 -21.880 1.00 89.06 389 VAL A O 1
ATOM 2889 N N . PRO A 1 390 ? 16.581 -11.837 -22.250 1.00 89.06 390 PRO A N 1
ATOM 2890 C CA . PRO A 1 390 ? 17.022 -12.728 -23.312 1.00 89.06 390 PRO A CA 1
ATOM 2891 C C . PRO A 1 390 ? 17.441 -11.948 -24.561 1.00 89.06 390 PRO A C 1
ATOM 2893 O O . PRO A 1 390 ? 16.760 -11.006 -24.979 1.00 89.06 390 PRO A O 1
ATOM 2896 N N . ARG A 1 391 ? 18.504 -12.426 -25.209 1.00 86.31 391 ARG A N 1
ATOM 2897 C CA . ARG A 1 391 ? 18.884 -12.015 -26.562 1.00 86.31 391 ARG A CA 1
ATOM 2898 C C . ARG A 1 391 ? 17.781 -12.338 -27.566 1.00 86.31 391 ARG A C 1
ATOM 2900 O O . ARG A 1 391 ? 17.177 -13.408 -27.494 1.00 86.31 391 ARG A O 1
ATOM 2907 N N . LEU A 1 392 ? 17.522 -11.415 -28.492 1.00 89.25 392 LEU A N 1
ATOM 2908 C CA . LEU A 1 392 ? 16.463 -11.567 -29.497 1.00 89.25 392 LEU A CA 1
ATOM 2909 C C . LEU A 1 392 ? 16.953 -12.176 -30.813 1.00 89.25 392 LEU A C 1
ATOM 2911 O O . LEU A 1 392 ? 16.174 -12.831 -31.494 1.00 89.25 392 LEU A O 1
ATOM 2915 N N . ASP A 1 393 ? 18.238 -12.038 -31.120 1.00 86.06 393 ASP A N 1
ATOM 2916 C CA . ASP A 1 393 ? 18.858 -12.478 -32.376 1.00 86.06 393 ASP A CA 1
ATOM 2917 C C . ASP A 1 393 ? 18.980 -14.006 -32.528 1.00 86.06 393 ASP A C 1
ATOM 2919 O O . ASP A 1 393 ? 19.318 -14.517 -33.591 1.00 86.06 393 ASP A O 1
ATOM 2923 N N . ILE A 1 394 ? 18.671 -14.757 -31.470 1.00 87.75 394 ILE A N 1
ATOM 2924 C CA . ILE A 1 394 ? 18.603 -16.225 -31.484 1.00 87.75 394 ILE A CA 1
ATOM 2925 C C . ILE A 1 394 ? 17.194 -16.762 -31.783 1.00 87.75 394 ILE A C 1
ATOM 2927 O O . ILE A 1 394 ? 16.987 -17.979 -31.774 1.00 87.75 394 ILE A O 1
ATOM 2931 N N . PHE A 1 395 ? 16.210 -15.881 -31.984 1.00 91.62 395 PHE A N 1
ATOM 2932 C CA . PHE A 1 395 ? 14.821 -16.252 -32.227 1.00 91.62 395 PHE A CA 1
ATOM 2933 C C . PHE A 1 395 ? 14.354 -15.851 -33.628 1.00 91.62 395 PHE A C 1
ATOM 2935 O O . PHE A 1 395 ? 14.704 -14.801 -34.151 1.00 91.62 395 PHE A O 1
ATOM 2942 N N . GLU A 1 396 ? 13.481 -16.678 -34.202 1.00 93.50 396 GLU A N 1
ATOM 2943 C CA . GLU A 1 396 ? 12.803 -16.380 -35.467 1.00 93.50 396 GLU A CA 1
ATOM 2944 C C . GLU A 1 396 ? 11.765 -15.258 -35.293 1.00 93.50 396 GLU A C 1
ATOM 2946 O O . GLU A 1 396 ? 11.104 -15.172 -34.251 1.00 93.50 396 GLU A O 1
ATOM 2951 N N . ALA A 1 397 ? 11.549 -14.459 -36.344 1.00 94.50 397 ALA A N 1
ATOM 2952 C CA . ALA A 1 397 ? 10.616 -13.326 -36.333 1.00 94.50 397 ALA A CA 1
ATOM 2953 C C . ALA A 1 397 ? 9.203 -13.731 -35.873 1.00 94.50 397 ALA A C 1
ATOM 2955 O O . ALA A 1 397 ? 8.638 -13.103 -34.979 1.00 94.50 397 ALA A O 1
ATOM 2956 N N . ASP A 1 398 ? 8.673 -14.846 -36.390 1.00 94.69 398 ASP A N 1
ATOM 2957 C CA . ASP A 1 398 ? 7.350 -15.367 -36.017 1.00 94.69 398 ASP A CA 1
ATOM 2958 C C . ASP A 1 398 ? 7.230 -15.640 -34.507 1.00 94.69 398 ASP A C 1
ATOM 2960 O O . ASP A 1 398 ? 6.172 -15.441 -33.904 1.00 94.69 398 ASP A O 1
ATOM 2964 N N . TYR A 1 399 ? 8.312 -16.106 -33.871 1.00 96.00 399 TYR A N 1
ATOM 2965 C CA . TYR A 1 399 ? 8.323 -16.350 -32.430 1.00 96.00 399 TYR A CA 1
ATOM 2966 C C . TYR A 1 399 ? 8.353 -15.038 -31.645 1.00 96.00 399 TYR A C 1
ATOM 2968 O O . TYR A 1 399 ? 7.618 -14.904 -30.663 1.00 96.00 399 TYR A O 1
ATOM 2976 N N . ILE A 1 400 ? 9.178 -14.077 -32.073 1.00 96.06 400 ILE A N 1
ATOM 2977 C CA . ILE A 1 400 ? 9.275 -12.762 -31.434 1.00 96.06 400 ILE A CA 1
ATOM 2978 C C . ILE A 1 400 ? 7.922 -12.043 -31.519 1.00 96.06 400 ILE A C 1
ATOM 2980 O O . ILE A 1 400 ? 7.407 -11.616 -30.485 1.00 96.06 400 ILE A O 1
ATOM 2984 N N . GLU A 1 401 ? 7.290 -11.991 -32.699 1.00 96.56 401 GLU A N 1
ATOM 2985 C CA . GLU A 1 401 ? 5.961 -11.383 -32.878 1.00 96.56 401 GLU A CA 1
ATOM 2986 C C . GLU A 1 401 ? 4.926 -12.073 -31.978 1.00 96.56 401 GLU A C 1
ATOM 2988 O O . GLU A 1 401 ? 4.233 -11.414 -31.198 1.00 96.56 401 GLU A O 1
ATOM 2993 N N . ALA A 1 402 ? 4.854 -13.409 -32.002 1.00 97.19 402 ALA A N 1
ATOM 2994 C CA . ALA A 1 402 ? 3.907 -14.153 -31.175 1.00 97.19 402 ALA A CA 1
ATOM 2995 C C . ALA A 1 402 ? 4.114 -13.907 -29.669 1.00 97.19 402 ALA A C 1
ATOM 2997 O O . ALA A 1 402 ? 3.135 -13.815 -28.920 1.00 97.19 402 ALA A O 1
ATOM 2998 N N . ALA A 1 403 ? 5.367 -13.787 -29.218 1.00 97.25 403 ALA A N 1
ATOM 2999 C CA . ALA A 1 403 ? 5.702 -13.477 -27.834 1.00 97.25 403 ALA A CA 1
ATOM 3000 C C . ALA A 1 403 ? 5.302 -12.046 -27.452 1.00 97.25 403 ALA A C 1
ATOM 3002 O O . ALA A 1 403 ? 4.680 -11.865 -26.406 1.00 97.25 403 ALA A O 1
ATOM 3003 N N . LEU A 1 404 ? 5.603 -11.054 -28.295 1.00 97.06 404 LEU A N 1
ATOM 3004 C CA . LEU A 1 404 ? 5.234 -9.651 -28.079 1.00 97.06 404 LEU A CA 1
ATOM 3005 C C . LEU A 1 404 ? 3.713 -9.479 -27.995 1.00 97.06 404 LEU A C 1
ATOM 3007 O O . LEU A 1 404 ? 3.213 -8.855 -27.060 1.00 97.06 404 LEU A O 1
ATOM 3011 N N . ILE A 1 405 ? 2.963 -10.108 -28.904 1.00 97.00 405 ILE A N 1
ATOM 3012 C CA . ILE A 1 405 ? 1.496 -10.106 -28.860 1.00 97.00 405 ILE A CA 1
ATOM 3013 C C . ILE A 1 405 ? 0.983 -10.828 -27.605 1.00 97.00 405 ILE A C 1
ATOM 3015 O O . ILE A 1 405 ? 0.035 -10.367 -26.972 1.00 97.00 405 ILE A O 1
ATOM 3019 N N . ALA A 1 406 ? 1.612 -11.935 -27.197 1.00 97.56 406 ALA A N 1
ATOM 3020 C CA . ALA A 1 406 ? 1.236 -12.631 -25.967 1.00 97.56 406 ALA A CA 1
ATOM 3021 C C . ALA A 1 406 ? 1.469 -11.788 -24.706 1.00 97.56 406 ALA A C 1
ATOM 3023 O O . ALA A 1 406 ? 0.622 -11.822 -23.815 1.00 97.56 406 ALA A O 1
ATOM 3024 N N . TYR A 1 407 ? 2.572 -11.036 -24.632 1.00 97.31 407 TYR A N 1
ATOM 3025 C CA . TYR A 1 407 ? 2.802 -10.081 -23.549 1.00 97.31 407 TYR A CA 1
ATOM 3026 C C . TYR A 1 407 ? 1.753 -8.977 -23.582 1.00 97.31 407 TYR A C 1
ATOM 3028 O O . TYR A 1 407 ? 1.036 -8.808 -22.608 1.00 97.31 407 TYR A O 1
ATOM 3036 N N . ARG A 1 408 ? 1.565 -8.296 -24.715 1.00 95.94 408 ARG A N 1
ATOM 3037 C CA . ARG A 1 408 ? 0.573 -7.219 -24.848 1.00 95.94 408 ARG A CA 1
ATOM 3038 C C .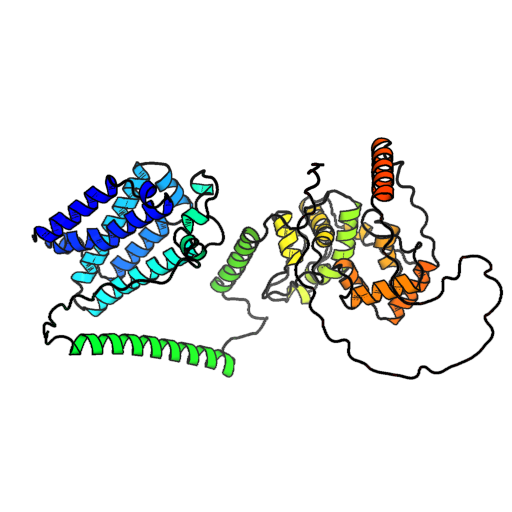 ARG A 1 408 ? -0.838 -7.623 -24.404 1.00 95.94 408 ARG A C 1
ATOM 3040 O O . ARG A 1 408 ? -1.551 -6.821 -23.812 1.00 95.94 408 ARG A O 1
ATOM 3047 N N . GLU A 1 409 ? -1.253 -8.848 -24.714 1.00 95.31 409 GLU A N 1
ATOM 3048 C CA . GLU A 1 409 ? -2.579 -9.374 -24.364 1.00 95.31 409 GLU A CA 1
ATOM 3049 C C . GLU A 1 409 ? -2.655 -9.982 -22.950 1.00 95.31 409 GLU A C 1
ATOM 3051 O O . GLU A 1 409 ? -3.700 -10.514 -22.576 1.00 95.31 409 GLU A O 1
ATOM 3056 N N . GLY A 1 410 ? -1.566 -9.963 -22.175 1.00 94.88 410 GLY A N 1
ATOM 3057 C CA . GLY A 1 410 ? -1.506 -10.568 -20.840 1.00 94.88 410 GLY A CA 1
ATOM 3058 C C . GLY A 1 410 ? -1.593 -12.099 -20.849 1.00 94.88 410 GLY A C 1
ATOM 3059 O O . GLY A 1 410 ? -1.889 -12.715 -19.835 1.00 94.88 410 GLY A O 1
ATOM 3060 N N . ARG A 1 411 ? -1.358 -12.751 -21.997 1.00 96.25 411 ARG A N 1
ATOM 3061 C CA . ARG A 1 411 ? -1.271 -14.223 -22.099 1.00 96.25 411 ARG A CA 1
ATOM 3062 C C . ARG A 1 411 ? 0.096 -14.757 -21.678 1.00 96.25 411 ARG A C 1
ATOM 3064 O O . ARG A 1 411 ? 0.255 -15.966 -21.511 1.00 96.25 411 ARG A O 1
ATOM 3071 N N . ARG A 1 412 ? 1.087 -13.872 -21.574 1.00 95.94 412 ARG A N 1
ATOM 3072 C CA . ARG A 1 412 ? 2.430 -14.155 -21.075 1.00 95.94 412 ARG A CA 1
ATOM 3073 C C . ARG A 1 412 ? 2.760 -13.149 -19.974 1.00 95.94 412 ARG A C 1
ATOM 3075 O O . ARG A 1 412 ? 2.629 -11.942 -20.172 1.00 95.94 412 ARG A O 1
ATOM 3082 N N . GLU A 1 413 ? 3.185 -13.660 -18.825 1.00 95.19 413 GLU A N 1
ATOM 3083 C CA . GLU A 1 413 ? 3.440 -12.842 -17.639 1.00 95.19 413 GLU A CA 1
ATOM 3084 C C . GLU A 1 413 ? 4.822 -12.182 -17.698 1.00 95.19 413 GLU A C 1
ATOM 3086 O O . GLU A 1 413 ? 5.856 -12.856 -17.756 1.00 95.19 413 GLU A O 1
ATOM 3091 N N . SER A 1 414 ? 4.827 -10.854 -17.698 1.00 95.44 414 SER A N 1
ATOM 3092 C CA . SER A 1 414 ? 5.960 -10.011 -17.314 1.00 95.44 414 SER A CA 1
ATOM 3093 C C . SER A 1 414 ? 5.482 -8.572 -17.281 1.00 95.44 414 SER A C 1
ATOM 3095 O O . SER A 1 414 ? 5.000 -8.079 -18.298 1.00 95.44 414 SER A O 1
ATOM 3097 N N . GLY A 1 415 ? 5.629 -7.883 -16.155 1.00 96.12 415 GLY A N 1
ATOM 3098 C CA . GLY A 1 415 ? 5.174 -6.506 -16.047 1.00 96.12 415 GLY A CA 1
ATOM 3099 C C . GLY A 1 415 ? 5.985 -5.568 -16.938 1.00 96.12 415 GLY A C 1
ATOM 3100 O O . GLY A 1 415 ? 5.421 -4.704 -17.612 1.00 96.12 415 GLY A O 1
ATOM 3101 N N . ILE A 1 416 ? 7.296 -5.818 -17.039 1.00 96.12 416 ILE A N 1
ATOM 3102 C CA . ILE A 1 416 ? 8.199 -5.059 -17.913 1.00 96.12 416 ILE A CA 1
ATOM 3103 C C . ILE A 1 416 ? 7.791 -5.221 -19.379 1.00 96.12 416 ILE A C 1
ATOM 3105 O O . ILE A 1 416 ? 7.576 -4.222 -20.066 1.00 96.12 416 ILE A O 1
ATOM 3109 N N . MET A 1 417 ? 7.639 -6.461 -19.861 1.00 96.25 417 MET A N 1
ATOM 3110 C CA . MET A 1 417 ? 7.308 -6.701 -21.271 1.00 96.25 417 MET A CA 1
ATOM 3111 C C . MET A 1 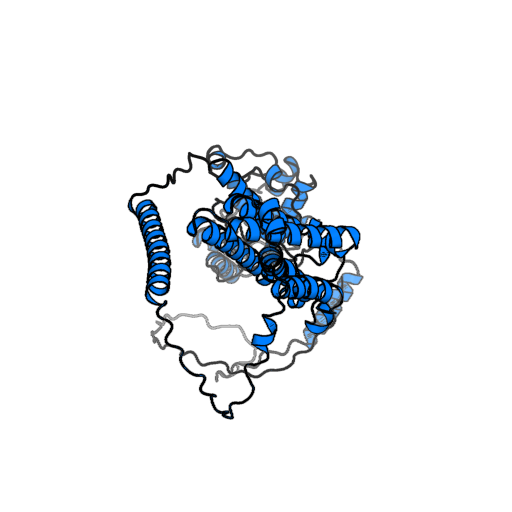417 ? 5.847 -6.395 -21.614 1.00 96.25 417 MET A C 1
ATOM 3113 O O . MET A 1 417 ? 5.567 -6.037 -22.755 1.00 96.25 417 MET A O 1
ATOM 3117 N N . GLN A 1 418 ? 4.917 -6.510 -20.661 1.00 96.94 418 GLN A N 1
ATOM 3118 C CA . GLN A 1 418 ? 3.523 -6.096 -20.848 1.00 96.94 418 GLN A CA 1
ATOM 3119 C C . GLN A 1 418 ? 3.421 -4.589 -21.058 1.00 96.94 418 GLN A C 1
ATOM 3121 O O . GLN A 1 418 ? 2.808 -4.166 -22.037 1.00 96.94 418 GLN A O 1
ATOM 3126 N N . HIS A 1 419 ? 4.072 -3.792 -20.199 1.00 95.62 419 HIS A N 1
ATOM 3127 C CA . HIS A 1 419 ? 4.190 -2.353 -20.426 1.00 95.62 419 HIS A CA 1
ATOM 3128 C C . HIS A 1 419 ? 4.835 -2.100 -21.788 1.00 95.62 419 HIS A C 1
ATOM 3130 O O . HIS A 1 419 ? 4.261 -1.405 -22.626 1.00 95.62 419 HIS A O 1
ATOM 3136 N N . ALA A 1 420 ? 5.964 -2.763 -22.049 1.00 94.12 420 ALA A N 1
ATOM 3137 C CA . ALA A 1 420 ? 6.733 -2.498 -23.243 1.00 94.12 420 ALA A CA 1
ATOM 3138 C C . ALA A 1 420 ? 5.952 -2.759 -24.550 1.00 94.12 420 ALA A C 1
ATOM 3140 O O . ALA A 1 420 ? 5.870 -1.909 -25.433 1.00 94.12 420 ALA A O 1
ATOM 3141 N N . ALA A 1 421 ? 5.320 -3.926 -24.664 1.00 95.31 421 ALA A N 1
ATOM 3142 C CA . ALA A 1 421 ? 4.563 -4.301 -25.853 1.00 95.31 421 ALA A CA 1
ATOM 3143 C C . ALA A 1 421 ? 3.243 -3.517 -26.005 1.00 95.31 421 ALA A C 1
ATOM 3145 O O . ALA A 1 421 ? 2.658 -3.508 -27.090 1.00 95.31 421 ALA A O 1
ATOM 3146 N N . SER A 1 422 ? 2.749 -2.884 -24.932 1.00 94.38 422 SER A N 1
ATOM 3147 C CA . SER A 1 422 ? 1.509 -2.095 -24.956 1.00 94.38 422 SER A CA 1
ATOM 3148 C C . SER A 1 422 ? 1.672 -0.692 -25.548 1.00 94.38 422 SER A C 1
ATOM 3150 O O . SER A 1 422 ? 0.695 -0.151 -26.065 1.00 94.38 422 SER A O 1
ATOM 3152 N N . GLU A 1 423 ? 2.894 -0.153 -25.551 1.00 91.31 423 GLU A N 1
ATOM 3153 C CA . GLU A 1 423 ? 3.224 1.164 -26.121 1.00 91.31 423 GLU A CA 1
ATOM 3154 C C . GLU A 1 423 ? 3.224 1.173 -27.660 1.00 91.31 423 GLU A C 1
ATOM 3156 O O . GLU A 1 423 ? 3.259 2.232 -28.278 1.00 91.31 423 GLU A O 1
ATOM 3161 N N . MET A 1 424 ? 3.177 -0.003 -28.290 1.00 91.19 424 MET A N 1
ATOM 3162 C CA . MET A 1 424 ? 3.330 -0.178 -29.735 1.00 91.19 424 MET A CA 1
ATOM 3163 C C . MET A 1 424 ? 2.078 -0.792 -30.355 1.00 91.19 424 MET A C 1
ATOM 3165 O O . MET A 1 424 ? 1.333 -1.538 -29.719 1.00 91.19 424 MET A O 1
ATOM 3169 N N . SER A 1 425 ? 1.824 -0.517 -31.626 1.00 93.56 425 SER A N 1
ATOM 3170 C CA . SER A 1 425 ? 0.792 -1.146 -32.452 1.00 93.56 425 SER A CA 1
ATOM 3171 C C . SER A 1 425 ? 1.210 -2.552 -32.920 1.00 93.56 425 SER A C 1
ATOM 3173 O O . SER A 1 425 ? 2.394 -2.879 -32.931 1.00 93.56 425 SER A O 1
ATOM 3175 N N . PRO A 1 426 ? 0.265 -3.428 -33.317 1.00 93.31 426 PRO A N 1
ATOM 3176 C CA . PRO A 1 426 ? 0.613 -4.772 -33.786 1.00 93.31 426 PRO A CA 1
ATOM 3177 C C . PRO A 1 426 ? 1.505 -4.775 -35.036 1.00 93.31 426 PRO A C 1
ATOM 3179 O O . PRO A 1 426 ? 2.281 -5.706 -35.224 1.00 93.31 426 PRO A O 1
ATOM 3182 N N . ASP A 1 427 ? 1.399 -3.748 -35.882 1.00 93.31 427 ASP A N 1
ATOM 3183 C CA . ASP A 1 427 ? 2.217 -3.626 -37.091 1.00 93.31 427 ASP A CA 1
ATOM 3184 C C . ASP A 1 427 ? 3.658 -3.214 -36.765 1.00 93.31 427 ASP A C 1
ATOM 3186 O O . ASP A 1 427 ? 4.592 -3.768 -37.343 1.00 93.31 427 ASP A O 1
ATOM 3190 N N . GLU A 1 428 ? 3.853 -2.329 -35.783 1.00 94.31 428 GLU A N 1
ATOM 3191 C CA . GLU A 1 428 ? 5.186 -1.990 -35.262 1.00 94.31 428 GLU A CA 1
ATOM 3192 C C . GLU A 1 428 ? 5.848 -3.200 -34.596 1.00 94.31 428 GLU A C 1
ATOM 3194 O O . GLU A 1 428 ? 7.015 -3.479 -34.858 1.00 94.31 428 GLU A O 1
ATOM 3199 N N . LEU A 1 429 ? 5.100 -3.976 -33.802 1.00 94.75 429 LEU A N 1
ATOM 3200 C CA . LEU A 1 429 ? 5.627 -5.191 -33.167 1.00 94.75 429 LEU A CA 1
ATOM 3201 C C . LEU A 1 429 ? 6.119 -6.220 -34.197 1.00 94.75 429 LEU A C 1
ATOM 3203 O O . LEU A 1 429 ? 7.137 -6.870 -33.967 1.00 94.75 429 LEU A O 1
ATOM 3207 N N . ARG A 1 430 ? 5.434 -6.348 -35.341 1.00 94.56 430 ARG A N 1
ATOM 3208 C CA . ARG A 1 430 ? 5.878 -7.207 -36.448 1.00 94.56 430 ARG A CA 1
ATOM 3209 C C . ARG A 1 430 ? 7.152 -6.688 -37.101 1.00 94.56 430 ARG A C 1
ATOM 3211 O O . ARG A 1 430 ? 8.087 -7.458 -37.287 1.00 94.56 430 ARG A O 1
ATOM 3218 N N . ALA A 1 431 ? 7.208 -5.390 -37.401 1.00 93.69 431 ALA A N 1
ATOM 3219 C CA . ALA A 1 431 ? 8.399 -4.774 -37.982 1.00 93.69 431 ALA A CA 1
ATOM 3220 C C . ALA A 1 431 ? 9.625 -4.926 -37.062 1.00 93.69 431 ALA A C 1
ATOM 3222 O O . ALA A 1 431 ? 10.724 -5.219 -37.529 1.00 93.69 431 ALA A O 1
ATOM 3223 N N . LEU A 1 432 ? 9.432 -4.792 -35.746 1.00 93.38 432 LEU A N 1
ATOM 3224 C CA . LEU A 1 432 ? 10.473 -5.034 -34.747 1.00 93.38 432 LEU A CA 1
ATOM 3225 C C . LEU A 1 432 ? 10.898 -6.503 -34.706 1.00 93.38 432 LEU A C 1
ATOM 3227 O O . LEU A 1 432 ? 12.092 -6.785 -34.657 1.00 93.38 432 LEU A O 1
ATOM 3231 N N . ALA A 1 433 ? 9.947 -7.437 -34.757 1.00 94.50 433 ALA A N 1
ATOM 3232 C CA . ALA A 1 433 ? 10.240 -8.865 -34.779 1.00 94.50 433 ALA A CA 1
ATOM 3233 C C . ALA A 1 433 ? 11.079 -9.273 -36.002 1.00 94.50 433 ALA A C 1
ATOM 3235 O O . ALA A 1 433 ? 12.066 -9.993 -35.854 1.00 94.50 433 ALA A O 1
ATOM 3236 N N . GLU A 1 434 ? 10.725 -8.776 -37.191 1.00 92.62 434 GLU A N 1
ATOM 3237 C CA . GLU A 1 434 ? 11.493 -8.985 -38.426 1.00 92.62 434 GLU A CA 1
ATOM 3238 C C . GLU A 1 434 ? 12.901 -8.388 -38.327 1.00 92.62 434 GLU A C 1
ATOM 3240 O O . GLU A 1 434 ? 13.877 -9.027 -38.720 1.00 92.62 434 GLU A O 1
ATOM 3245 N N . TRP A 1 435 ? 13.019 -7.182 -37.763 1.00 91.38 435 TRP A N 1
ATOM 3246 C CA . TRP A 1 435 ? 14.305 -6.515 -37.596 1.00 91.38 435 TRP A CA 1
ATOM 3247 C C . TRP A 1 435 ? 15.224 -7.283 -36.639 1.00 91.38 435 TRP A C 1
ATOM 3249 O O . TRP A 1 435 ? 16.334 -7.633 -37.031 1.00 91.38 435 TRP A O 1
ATOM 3259 N N . PHE A 1 436 ? 14.763 -7.622 -35.431 1.00 90.31 436 PHE A N 1
ATOM 3260 C CA . PHE A 1 436 ? 15.580 -8.323 -34.431 1.00 90.31 436 PHE A CA 1
ATOM 3261 C C . PHE A 1 436 ? 15.980 -9.743 -34.846 1.00 90.31 436 PHE A C 1
ATOM 3263 O O . PHE A 1 436 ? 17.082 -10.167 -34.522 1.00 90.31 436 PHE A O 1
ATOM 3270 N N . ALA A 1 437 ? 15.129 -10.467 -35.578 1.00 88.88 437 ALA A N 1
ATOM 3271 C CA . ALA A 1 437 ? 15.482 -11.794 -36.089 1.00 88.88 437 ALA A CA 1
ATOM 3272 C C . ALA A 1 437 ? 16.574 -11.744 -37.174 1.00 88.88 437 ALA A C 1
ATOM 3274 O O . ALA A 1 437 ? 17.301 -12.714 -37.371 1.00 88.88 437 ALA A O 1
ATOM 3275 N N . GLY A 1 438 ? 16.667 -10.629 -37.908 1.00 80.62 438 GLY A N 1
ATOM 3276 C CA . GLY A 1 438 ? 17.645 -10.432 -38.980 1.00 80.62 438 GLY A CA 1
ATOM 3277 C C . GLY A 1 438 ? 18.928 -9.708 -38.563 1.00 80.62 438 GLY A C 1
ATOM 3278 O O . GLY A 1 438 ? 19.860 -9.654 -39.363 1.00 80.62 438 GLY A O 1
ATOM 3279 N N . HIS A 1 439 ? 18.982 -9.139 -37.355 1.00 77.56 439 HIS A N 1
ATOM 3280 C CA . HIS A 1 439 ? 20.127 -8.372 -36.861 1.00 77.56 439 HIS A CA 1
ATOM 3281 C C . HIS A 1 439 ? 20.845 -9.148 -35.759 1.00 77.56 439 HIS A C 1
ATOM 3283 O O . HIS A 1 439 ? 20.352 -9.248 -34.637 1.00 77.56 439 HIS A O 1
ATOM 3289 N N . GLU A 1 440 ? 22.031 -9.669 -36.080 1.00 67.06 440 GLU A N 1
ATOM 3290 C CA . GLU A 1 440 ? 22.932 -10.237 -35.077 1.00 67.06 440 GLU A CA 1
ATOM 3291 C C . GLU A 1 440 ? 23.345 -9.139 -34.091 1.00 67.06 440 GLU A C 1
ATOM 3293 O O . GLU A 1 440 ? 23.842 -8.082 -34.489 1.00 67.06 440 GLU A O 1
ATOM 3298 N N . ALA A 1 441 ? 23.147 -9.388 -32.797 1.00 63.00 441 ALA A N 1
ATOM 3299 C CA . ALA A 1 441 ? 23.739 -8.542 -31.775 1.00 63.00 441 ALA A CA 1
ATOM 3300 C C . ALA A 1 441 ? 25.250 -8.809 -31.755 1.00 63.00 441 ALA A C 1
ATOM 3302 O O . ALA A 1 441 ? 25.674 -9.971 -31.783 1.00 63.00 441 ALA A O 1
ATOM 3303 N N . GLU A 1 442 ? 26.078 -7.758 -31.687 1.00 57.78 442 GLU A N 1
ATOM 3304 C CA . GLU A 1 442 ? 27.515 -7.954 -31.481 1.00 57.78 442 GLU A CA 1
ATOM 3305 C C . GLU A 1 442 ? 27.726 -8.805 -30.218 1.00 57.78 442 GLU A C 1
ATOM 3307 O O . GLU A 1 442 ? 27.210 -8.454 -29.153 1.00 57.78 442 GLU A O 1
ATOM 3312 N N . PRO A 1 443 ? 28.464 -9.928 -30.296 1.00 53.09 443 PRO A N 1
ATOM 3313 C CA . PRO A 1 443 ? 28.712 -10.753 -29.128 1.00 53.09 443 PRO A CA 1
ATOM 3314 C C . PRO A 1 443 ? 29.548 -9.958 -28.123 1.00 53.09 443 PRO A C 1
ATOM 3316 O O . PRO A 1 443 ? 30.762 -9.810 -28.281 1.00 53.09 443 PRO A O 1
ATOM 3319 N N . LYS A 1 444 ? 28.911 -9.463 -27.059 1.00 51.91 444 LYS A N 1
ATOM 3320 C CA . LYS A 1 444 ? 29.632 -8.875 -25.933 1.00 51.91 444 LYS A CA 1
ATOM 3321 C C . LYS A 1 444 ? 30.358 -10.003 -25.206 1.00 51.91 444 LYS A C 1
ATOM 3323 O O . LYS A 1 444 ? 29.752 -10.937 -24.688 1.00 51.91 444 LYS A O 1
ATOM 3328 N N . THR A 1 445 ? 31.689 -9.947 -25.189 1.00 46.56 445 THR A N 1
ATOM 3329 C CA . THR A 1 445 ? 32.506 -10.878 -24.408 1.00 46.56 445 THR A CA 1
ATOM 3330 C C . THR A 1 445 ? 32.237 -10.642 -22.926 1.00 46.56 445 THR A C 1
ATOM 3332 O O . THR A 1 445 ? 32.859 -9.776 -22.310 1.00 46.56 445 THR A O 1
ATOM 3335 N N . THR A 1 446 ? 31.332 -11.412 -22.326 1.00 50.59 446 THR A N 1
ATOM 3336 C CA . THR A 1 446 ? 31.329 -11.582 -20.873 1.00 50.59 446 THR A CA 1
ATOM 3337 C C . THR A 1 446 ? 32.694 -12.150 -20.490 1.00 50.59 446 THR A C 1
ATOM 3339 O O . THR A 1 446 ? 33.138 -13.132 -21.094 1.00 50.59 446 THR A O 1
ATOM 3342 N N . GLY A 1 447 ? 33.393 -11.521 -19.540 1.00 53.81 447 GLY A N 1
ATOM 3343 C CA . GLY A 1 447 ? 34.669 -12.036 -19.039 1.00 53.81 447 GLY A CA 1
ATOM 3344 C C . GLY A 1 447 ? 34.557 -13.524 -18.689 1.00 53.81 447 GLY A C 1
ATOM 3345 O O . GLY A 1 447 ? 33.493 -13.974 -18.264 1.00 53.81 447 GLY A O 1
ATOM 3346 N N . ALA A 1 448 ? 35.629 -14.290 -18.919 1.00 54.66 448 ALA A N 1
ATOM 3347 C CA . ALA A 1 448 ? 35.627 -15.739 -18.726 1.00 54.66 448 ALA A CA 1
ATOM 3348 C C . ALA A 1 448 ? 35.015 -16.107 -17.365 1.00 54.66 448 ALA A C 1
ATOM 3350 O O . ALA A 1 448 ? 35.509 -15.671 -16.323 1.00 54.66 448 ALA A O 1
ATOM 3351 N N . ALA A 1 449 ? 33.927 -16.883 -17.386 1.00 62.97 449 ALA A N 1
ATOM 3352 C CA . ALA A 1 449 ? 33.286 -17.362 -16.170 1.00 62.97 449 ALA A CA 1
ATOM 3353 C C . ALA A 1 449 ? 34.314 -18.102 -15.303 1.00 62.97 449 ALA A C 1
ATOM 3355 O O . ALA A 1 449 ? 35.173 -18.822 -15.824 1.00 62.97 449 ALA A O 1
ATOM 3356 N N . ALA A 1 450 ? 34.236 -17.916 -13.983 1.00 74.94 450 ALA A N 1
ATOM 3357 C CA . ALA A 1 450 ? 35.143 -18.582 -13.060 1.00 74.94 450 ALA A CA 1
ATOM 3358 C C . ALA A 1 450 ? 35.097 -20.110 -13.287 1.00 74.94 450 ALA A C 1
ATOM 3360 O O . ALA A 1 450 ? 34.015 -20.655 -13.536 1.00 74.94 450 ALA A O 1
ATOM 3361 N N . PRO A 1 451 ? 36.236 -20.825 -13.191 1.00 74.19 451 PRO A N 1
ATOM 3362 C CA . PRO A 1 451 ? 36.294 -22.269 -13.444 1.00 74.19 451 PRO A CA 1
ATOM 3363 C C . PRO A 1 451 ? 35.273 -23.071 -12.622 1.00 74.19 451 PRO A C 1
ATOM 3365 O O . PRO A 1 451 ? 34.717 -24.063 -13.091 1.00 74.19 451 PRO A O 1
ATOM 3368 N N . GLU A 1 452 ? 34.987 -22.608 -11.408 1.00 78.25 452 GLU A N 1
ATOM 3369 C CA . GLU A 1 452 ? 34.004 -23.194 -10.495 1.00 78.25 452 GLU A CA 1
ATOM 3370 C C . GLU A 1 452 ? 32.571 -23.081 -11.041 1.00 78.25 452 GLU A C 1
ATOM 3372 O O . GLU A 1 452 ? 31.834 -24.066 -11.044 1.00 78.25 452 GLU A O 1
ATOM 3377 N N . THR A 1 453 ? 32.195 -21.923 -11.594 1.00 72.88 453 THR A N 1
ATOM 3378 C CA . THR A 1 453 ? 30.883 -21.694 -12.220 1.00 72.88 453 THR A CA 1
ATOM 3379 C C . THR A 1 453 ? 30.700 -22.546 -13.474 1.00 72.88 453 THR A C 1
ATOM 3381 O O . THR A 1 453 ? 29.618 -23.085 -13.702 1.00 72.88 453 THR A O 1
ATOM 3384 N N . LEU A 1 454 ? 31.762 -22.715 -14.269 1.00 78.25 454 LEU A N 1
ATOM 3385 C CA . LEU A 1 454 ? 31.751 -23.600 -15.438 1.00 78.25 454 LEU A CA 1
ATOM 3386 C C . LEU A 1 454 ? 31.559 -25.064 -15.027 1.00 78.25 454 LEU A C 1
ATOM 3388 O O . LEU A 1 454 ? 30.745 -25.770 -15.619 1.00 78.25 454 LEU A O 1
ATOM 3392 N N . THR A 1 455 ? 32.247 -25.499 -13.970 1.00 81.25 455 THR A N 1
ATOM 3393 C CA . THR A 1 455 ? 32.139 -26.869 -13.449 1.00 81.25 455 THR A CA 1
ATOM 3394 C C . THR A 1 455 ? 30.731 -27.150 -12.918 1.00 81.25 455 THR A C 1
ATOM 3396 O O . THR A 1 455 ? 30.131 -28.164 -13.277 1.00 81.25 455 THR A O 1
ATOM 3399 N N . LEU A 1 456 ? 30.157 -26.221 -12.144 1.00 77.38 456 LEU A N 1
ATOM 3400 C CA . LEU A 1 456 ? 28.777 -26.315 -11.661 1.00 77.38 456 LEU A CA 1
ATOM 3401 C C . LEU A 1 456 ? 27.771 -26.342 -12.822 1.00 77.38 456 LEU A C 1
ATOM 3403 O O . LEU A 1 456 ? 26.844 -27.153 -12.823 1.00 77.38 456 LEU A O 1
ATOM 3407 N N . GLY A 1 457 ? 27.967 -25.494 -13.835 1.00 75.25 457 GLY A N 1
ATOM 3408 C CA . GLY A 1 457 ? 27.141 -25.480 -15.042 1.00 75.25 457 GLY A CA 1
ATOM 3409 C C . GLY A 1 457 ? 27.153 -26.824 -15.776 1.00 75.25 457 GLY A C 1
ATOM 3410 O O . GLY A 1 457 ? 26.096 -27.330 -16.161 1.00 75.25 457 GLY A O 1
ATOM 3411 N N . GLU A 1 458 ? 28.322 -27.455 -15.913 1.00 82.31 458 GLU A N 1
ATOM 3412 C CA . GLU A 1 458 ? 28.431 -28.791 -16.502 1.00 82.31 458 GLU A CA 1
ATOM 3413 C C . GLU A 1 458 ? 27.745 -29.876 -15.663 1.00 82.31 458 GLU A C 1
ATOM 3415 O O . GLU A 1 458 ? 27.112 -30.780 -16.213 1.00 82.31 458 GLU A O 1
ATOM 3420 N N . GLU A 1 459 ? 27.873 -29.823 -14.337 1.00 81.50 459 GLU A N 1
ATOM 3421 C CA . GLU A 1 459 ? 27.211 -30.767 -13.435 1.00 81.50 459 GLU A CA 1
ATOM 3422 C C . GLU A 1 459 ? 25.689 -30.662 -13.531 1.00 81.50 459 GLU A C 1
ATOM 3424 O O . GLU A 1 459 ? 25.011 -31.682 -13.687 1.00 81.50 459 GLU A O 1
ATOM 3429 N N . LEU A 1 460 ? 25.155 -29.438 -13.536 1.00 76.75 460 LEU A N 1
ATOM 3430 C CA . LEU A 1 460 ? 23.729 -29.180 -13.717 1.00 76.75 460 LEU A CA 1
ATOM 3431 C C . LEU A 1 460 ? 23.241 -29.639 -15.098 1.00 76.75 460 LEU A C 1
ATOM 3433 O O . LEU A 1 460 ? 22.200 -30.291 -15.190 1.00 76.75 460 LEU A O 1
ATOM 3437 N N . ALA A 1 461 ? 24.006 -29.390 -16.165 1.00 71.94 461 ALA A N 1
ATOM 3438 C CA . ALA A 1 461 ? 23.669 -29.855 -17.511 1.00 71.94 461 ALA A CA 1
ATOM 3439 C C . ALA A 1 461 ? 23.644 -31.394 -17.606 1.00 71.94 461 ALA A C 1
ATOM 3441 O O . ALA A 1 461 ? 22.721 -31.974 -18.188 1.00 71.94 461 ALA A O 1
ATOM 3442 N N . ARG A 1 462 ? 24.613 -32.081 -16.982 1.00 78.44 462 ARG A N 1
ATOM 3443 C CA . ARG A 1 462 ? 24.658 -33.554 -16.906 1.00 78.44 462 ARG A CA 1
ATOM 3444 C C . ARG A 1 462 ? 23.506 -34.126 -16.065 1.00 78.44 462 ARG A C 1
ATOM 3446 O O . ARG A 1 462 ? 22.921 -35.150 -16.433 1.00 78.44 462 ARG A O 1
ATOM 3453 N N . ALA A 1 463 ? 23.132 -33.460 -14.975 1.00 73.69 463 ALA A N 1
ATOM 3454 C CA . ALA A 1 463 ? 22.002 -33.853 -14.130 1.00 73.69 463 ALA A CA 1
ATOM 3455 C C . ALA A 1 463 ? 20.637 -33.623 -14.817 1.00 73.69 463 ALA A C 1
ATOM 3457 O O . ALA A 1 463 ? 19.725 -34.446 -14.706 1.00 73.69 463 ALA A O 1
ATOM 3458 N N . ALA A 1 464 ? 20.496 -32.549 -15.598 1.00 60.44 464 ALA A N 1
ATOM 3459 C CA . ALA A 1 464 ? 19.296 -32.283 -16.391 1.00 60.44 464 ALA A CA 1
ATOM 3460 C C . ALA A 1 464 ? 19.123 -33.301 -17.537 1.00 60.44 464 ALA A C 1
ATOM 3462 O O . ALA A 1 464 ? 18.015 -33.771 -17.806 1.00 60.44 464 ALA A O 1
ATOM 3463 N N . ALA A 1 465 ? 20.223 -33.726 -18.168 1.00 60.47 465 ALA A N 1
ATOM 3464 C CA . ALA A 1 465 ? 20.200 -34.737 -19.228 1.00 60.47 465 ALA A CA 1
ATOM 3465 C C . ALA A 1 465 ? 19.707 -36.118 -18.750 1.00 60.47 465 ALA A C 1
ATOM 3467 O O . ALA A 1 465 ? 19.153 -36.881 -19.538 1.00 60.47 465 ALA A O 1
ATOM 3468 N N . THR A 1 466 ? 19.865 -36.439 -17.461 1.00 57.03 466 THR A N 1
ATOM 3469 C CA . THR A 1 466 ? 19.391 -37.705 -16.869 1.00 57.03 466 THR A CA 1
ATOM 3470 C C . THR A 1 466 ? 17.949 -37.639 -16.351 1.00 57.03 466 THR A C 1
ATOM 3472 O O . THR A 1 466 ? 17.318 -38.681 -16.170 1.00 57.03 466 THR A O 1
ATOM 3475 N N . THR A 1 467 ? 17.391 -36.439 -16.167 1.00 51.00 467 THR A N 1
ATOM 3476 C CA . THR A 1 467 ? 16.018 -36.214 -15.673 1.00 51.00 467 THR A CA 1
ATOM 3477 C C . THR A 1 467 ? 15.017 -35.852 -16.773 1.00 51.00 467 THR A C 1
ATOM 3479 O O . THR A 1 467 ? 13.806 -35.965 -16.563 1.00 51.00 467 THR A O 1
ATOM 3482 N N . CYS A 1 468 ? 15.486 -35.503 -17.974 1.00 39.97 468 CYS A N 1
ATOM 3483 C CA . CYS A 1 468 ? 14.627 -35.224 -19.120 1.00 39.97 468 CYS A CA 1
ATOM 3484 C C . CYS A 1 468 ? 14.048 -36.527 -19.706 1.00 39.97 468 CYS A C 1
ATOM 3486 O O . CYS A 1 468 ? 14.592 -37.139 -20.626 1.00 39.97 468 CYS A O 1
ATOM 3488 N N . ARG A 1 469 ? 12.917 -36.987 -19.156 1.00 41.69 469 ARG A N 1
ATOM 3489 C CA . ARG A 1 469 ? 12.087 -38.013 -19.802 1.00 41.69 469 ARG A CA 1
ATOM 3490 C C . ARG A 1 469 ? 11.489 -37.397 -21.074 1.00 41.69 469 ARG A C 1
ATOM 3492 O O . ARG A 1 469 ? 10.821 -36.369 -20.957 1.00 41.69 469 ARG A O 1
ATOM 3499 N N . PRO A 1 470 ? 11.647 -38.000 -22.267 1.00 42.66 470 PRO A N 1
ATOM 3500 C CA . PRO A 1 470 ? 10.900 -37.542 -23.429 1.00 42.66 470 PRO A CA 1
ATOM 3501 C C . PRO A 1 470 ? 9.405 -37.613 -23.101 1.00 42.66 470 PRO A C 1
ATOM 3503 O O . PRO A 1 470 ? 8.935 -38.610 -22.541 1.00 42.66 470 PRO A O 1
ATOM 3506 N N . ALA A 1 471 ? 8.671 -36.544 -23.416 1.00 36.00 471 ALA A N 1
ATOM 3507 C CA . ALA A 1 471 ? 7.221 -36.527 -23.287 1.00 36.00 471 ALA A CA 1
ATOM 3508 C C . ALA A 1 471 ? 6.641 -37.778 -23.976 1.00 36.00 471 ALA A C 1
ATOM 3510 O O . ALA A 1 471 ? 7.094 -38.129 -25.073 1.00 36.00 471 ALA A O 1
ATOM 3511 N N . PRO A 1 472 ? 5.678 -38.489 -23.359 1.00 34.31 472 PRO A N 1
ATOM 3512 C CA . PRO A 1 472 ? 5.086 -39.657 -23.993 1.00 34.31 472 PRO A CA 1
ATOM 3513 C C . PRO A 1 472 ? 4.491 -39.241 -25.347 1.00 34.31 472 PRO A C 1
ATOM 3515 O O . PRO A 1 472 ? 3.885 -38.169 -25.438 1.00 34.31 472 PRO A O 1
ATOM 3518 N N . PRO A 1 473 ? 4.654 -40.053 -26.407 1.00 35.44 473 PRO A N 1
ATOM 3519 C CA . PRO A 1 473 ? 4.104 -39.718 -27.709 1.00 35.44 473 PRO A CA 1
ATOM 3520 C C . PRO A 1 473 ? 2.594 -39.549 -27.564 1.00 35.44 473 PRO A C 1
ATOM 3522 O O . PRO A 1 473 ? 1.902 -40.447 -27.077 1.00 35.44 473 PRO A O 1
ATOM 3525 N N . ALA A 1 474 ? 2.084 -38.386 -27.974 1.00 35.09 474 ALA A N 1
ATOM 3526 C CA . ALA A 1 474 ? 0.654 -38.160 -28.080 1.00 35.09 474 ALA A CA 1
ATOM 3527 C C . ALA A 1 474 ? 0.057 -39.314 -28.896 1.00 35.09 474 ALA A C 1
ATOM 3529 O O . ALA A 1 474 ? 0.465 -39.546 -30.036 1.00 35.09 474 ALA A O 1
ATOM 3530 N N . MET A 1 475 ? -0.887 -40.064 -28.316 1.00 35.94 475 MET A N 1
ATOM 3531 C CA . MET A 1 475 ? -1.664 -41.069 -29.043 1.00 35.94 475 MET A CA 1
ATOM 3532 C C . MET A 1 475 ? -2.599 -40.368 -30.039 1.00 35.94 475 MET A C 1
ATOM 3534 O O . MET A 1 475 ? -3.811 -40.311 -29.864 1.00 35.94 475 MET A O 1
ATOM 3538 N N . GLY A 1 476 ? -2.024 -39.830 -31.108 1.00 32.00 476 GLY A N 1
ATOM 3539 C CA . GLY A 1 476 ? -2.686 -39.574 -32.371 1.00 32.00 476 GLY A CA 1
ATOM 3540 C C . GLY A 1 476 ? -2.164 -40.608 -33.354 1.00 32.00 476 GLY A C 1
ATOM 3541 O O . GLY A 1 476 ? -0.964 -40.683 -33.600 1.00 32.00 476 GLY A O 1
ATOM 3542 N N . ARG A 1 477 ? -3.051 -41.441 -33.906 1.00 40.41 477 ARG A N 1
ATOM 3543 C CA . ARG A 1 477 ? -2.714 -42.344 -35.013 1.00 40.41 477 ARG A CA 1
ATOM 3544 C C . ARG A 1 477 ? -2.307 -41.500 -36.226 1.00 40.41 477 ARG A C 1
ATOM 3546 O O . ARG A 1 477 ? -3.144 -41.147 -37.046 1.00 40.41 477 ARG A O 1
ATOM 3553 N N . GLY A 1 478 ? -1.022 -41.192 -36.329 1.00 29.70 478 GLY A N 1
ATOM 3554 C CA . GLY A 1 478 ? -0.362 -40.632 -37.499 1.00 29.70 478 GLY A CA 1
ATOM 3555 C C . GLY A 1 478 ? 0.926 -41.412 -37.704 1.00 29.70 478 GLY A C 1
ATOM 3556 O O . GLY A 1 478 ? 1.729 -41.530 -36.784 1.00 29.70 478 GLY A O 1
ATOM 3557 N N . ARG A 1 479 ? 1.079 -42.038 -38.873 1.00 28.95 479 ARG A N 1
ATOM 3558 C CA . ARG A 1 479 ? 2.251 -42.856 -39.208 1.00 28.95 479 ARG A CA 1
ATOM 3559 C C . ARG A 1 479 ? 3.527 -42.040 -39.015 1.00 28.95 479 ARG A C 1
ATOM 3561 O O . ARG A 1 479 ? 3.628 -40.926 -39.519 1.00 28.95 479 ARG A O 1
ATOM 3568 N N . ALA A 1 480 ? 4.490 -42.641 -38.326 1.00 27.80 480 ALA A N 1
ATOM 3569 C CA . ALA A 1 480 ? 5.856 -42.161 -38.255 1.00 27.80 480 ALA A CA 1
ATOM 3570 C C . ALA A 1 480 ? 6.439 -42.021 -39.669 1.00 27.80 480 ALA A C 1
ATOM 3572 O O . ALA A 1 480 ? 6.417 -42.978 -40.445 1.00 27.80 480 ALA A O 1
ATOM 3573 N N . ILE A 1 481 ? 6.983 -40.847 -39.982 1.00 29.20 481 ILE A N 1
ATOM 3574 C CA . ILE A 1 481 ? 7.954 -40.687 -41.063 1.00 29.20 481 ILE A CA 1
ATOM 3575 C C . ILE A 1 481 ? 9.268 -40.319 -40.380 1.00 29.20 481 ILE A C 1
ATOM 3577 O O . ILE A 1 481 ? 9.426 -39.232 -39.830 1.00 29.20 481 ILE A O 1
ATOM 3581 N N . SER A 1 482 ? 10.164 -41.303 -40.345 1.00 27.08 482 SER A N 1
ATOM 3582 C CA . SER A 1 482 ? 11.556 -41.153 -39.934 1.00 27.08 482 SER A CA 1
ATOM 3583 C C . SER A 1 482 ? 12.287 -40.219 -40.902 1.00 27.08 482 SER A C 1
ATOM 3585 O O . SER A 1 482 ? 11.995 -40.203 -42.096 1.00 27.08 482 SER A O 1
ATOM 3587 N N . ARG A 1 483 ? 13.236 -39.450 -40.365 1.00 35.53 483 ARG A N 1
ATOM 3588 C CA . ARG A 1 483 ? 14.120 -38.520 -41.077 1.00 35.53 483 ARG A CA 1
ATOM 3589 C C . ARG A 1 483 ? 14.754 -39.156 -42.324 1.00 35.53 483 ARG A C 1
ATOM 3591 O O . ARG A 1 483 ? 15.242 -40.278 -42.241 1.00 35.53 483 ARG A O 1
ATOM 3598 N N . VAL A 1 484 ? 14.800 -38.372 -43.407 1.00 29.94 484 VAL A N 1
ATOM 3599 C CA . VAL A 1 484 ? 15.858 -38.198 -44.435 1.00 29.94 484 VAL A CA 1
ATOM 3600 C C . VAL A 1 484 ? 15.183 -37.716 -45.737 1.00 29.94 484 VAL A C 1
ATOM 3602 O O . VAL A 1 484 ? 14.134 -38.225 -46.115 1.00 29.94 484 VAL A O 1
ATOM 3605 N N . SER A 1 485 ? 15.798 -36.720 -46.391 1.00 26.55 485 SER A N 1
ATOM 3606 C CA . SER A 1 485 ? 15.434 -36.103 -47.687 1.00 26.55 485 SER A CA 1
ATOM 3607 C C . SER A 1 485 ? 14.471 -34.906 -47.656 1.00 26.55 485 SER A C 1
ATOM 3609 O O . SER A 1 485 ? 13.355 -34.953 -48.168 1.00 26.55 485 SER A O 1
ATOM 3611 N N . ALA A 1 486 ? 14.964 -33.763 -47.168 1.00 29.44 486 ALA A N 1
ATOM 3612 C CA . ALA A 1 486 ? 14.462 -32.458 -47.593 1.00 29.44 486 ALA A CA 1
ATOM 3613 C C . ALA A 1 486 ? 15.004 -32.141 -48.996 1.00 29.44 486 ALA A C 1
ATOM 3615 O O . ALA A 1 486 ? 16.086 -31.588 -49.154 1.00 29.44 486 ALA A O 1
ATOM 3616 N N . ALA A 1 487 ? 14.256 -32.525 -50.025 1.00 29.48 487 ALA A N 1
ATOM 3617 C CA . ALA A 1 487 ? 14.308 -31.876 -51.327 1.00 29.48 487 ALA A CA 1
ATOM 3618 C C . ALA A 1 487 ? 13.015 -32.188 -52.076 1.00 29.48 487 ALA A C 1
ATOM 3620 O O . ALA A 1 487 ? 12.688 -33.353 -52.281 1.00 29.48 487 ALA A O 1
ATOM 3621 N N . ARG A 1 488 ? 12.360 -31.125 -52.565 1.00 30.19 488 ARG A N 1
ATOM 3622 C CA . ARG A 1 488 ? 11.260 -31.151 -53.541 1.00 30.19 488 ARG A CA 1
ATOM 3623 C C . ARG A 1 488 ? 9.905 -31.555 -52.947 1.00 30.19 488 ARG A C 1
ATOM 3625 O O . ARG A 1 488 ? 9.604 -32.730 -52.852 1.00 30.19 488 ARG A O 1
ATOM 3632 N N . ILE A 1 489 ? 9.083 -30.556 -52.618 1.00 29.52 489 ILE A N 1
ATOM 3633 C CA . ILE A 1 489 ? 7.670 -30.383 -53.025 1.00 29.52 489 ILE A CA 1
ATOM 3634 C C . ILE A 1 489 ? 7.202 -29.057 -52.395 1.00 29.52 489 ILE A C 1
ATOM 3636 O O . ILE A 1 489 ? 6.660 -29.008 -51.299 1.00 29.52 489 ILE A O 1
ATOM 3640 N N . TRP A 1 490 ? 7.429 -27.950 -53.102 1.00 24.14 490 TRP A N 1
ATOM 3641 C CA . TRP A 1 490 ? 6.554 -26.783 -53.004 1.00 24.14 490 TRP A CA 1
ATOM 3642 C C . TRP A 1 490 ? 6.287 -26.302 -54.428 1.00 24.14 490 TRP A C 1
ATOM 3644 O O . TRP A 1 490 ? 7.042 -25.542 -55.028 1.00 24.14 490 TRP A O 1
ATOM 3654 N N . ARG A 1 491 ? 5.238 -26.869 -55.022 1.00 28.02 491 ARG A N 1
ATOM 3655 C CA . ARG A 1 491 ? 4.539 -26.289 -56.165 1.00 28.02 491 ARG A CA 1
ATOM 3656 C C . ARG A 1 491 ? 3.054 -26.370 -55.862 1.00 28.02 491 ARG A C 1
ATOM 3658 O O . ARG A 1 491 ? 2.504 -27.462 -55.881 1.00 28.02 491 ARG A O 1
ATOM 3665 N N . GLY A 1 492 ? 2.468 -25.200 -55.621 1.00 24.91 492 GLY A N 1
ATOM 3666 C CA . GLY A 1 492 ? 1.117 -24.820 -56.028 1.00 24.91 492 GLY A CA 1
ATOM 3667 C C . GLY A 1 492 ? -0.065 -25.565 -55.406 1.00 24.91 492 GLY A C 1
ATOM 3668 O O . GLY A 1 492 ? -0.207 -26.774 -55.534 1.00 24.91 492 GLY A O 1
ATOM 3669 N N . GLY A 1 493 ? -1.020 -24.796 -54.882 1.00 25.45 493 GLY A N 1
ATOM 3670 C CA . GLY A 1 493 ? -2.413 -25.240 -54.860 1.00 25.45 493 GLY A CA 1
ATOM 3671 C C . GLY A 1 493 ? -3.193 -24.847 -53.619 1.00 25.45 493 GLY A C 1
ATOM 3672 O O . GLY A 1 493 ? -3.325 -25.624 -52.681 1.00 25.45 493 GLY A O 1
ATOM 3673 N N . SER A 1 494 ? -3.781 -23.657 -53.692 1.00 34.81 494 SER A N 1
ATOM 3674 C CA . SER A 1 494 ? -5.018 -23.249 -53.025 1.00 34.81 494 SER A CA 1
ATOM 3675 C C . SER A 1 494 ? -5.978 -24.401 -52.684 1.00 34.81 494 SER A C 1
ATOM 3677 O O . SER A 1 494 ? -6.553 -25.012 -53.584 1.00 34.81 494 SER A O 1
ATOM 3679 N N . ARG A 1 495 ? -6.271 -24.628 -51.393 1.00 26.89 495 ARG A N 1
ATOM 3680 C CA . ARG A 1 495 ? -7.534 -25.262 -50.965 1.00 26.89 495 ARG A CA 1
ATOM 3681 C C . ARG A 1 495 ? -8.062 -24.665 -49.661 1.00 26.89 495 ARG A C 1
ATOM 3683 O O . ARG A 1 495 ? -7.383 -24.624 -48.643 1.00 26.89 495 ARG A O 1
ATOM 3690 N N . ARG A 1 496 ? -9.317 -24.216 -49.759 1.00 25.73 496 ARG A N 1
ATOM 3691 C CA . ARG A 1 496 ? -10.222 -23.753 -48.701 1.00 25.73 496 ARG A CA 1
ATOM 3692 C C . ARG A 1 496 ? -10.223 -24.672 -47.479 1.00 25.73 496 ARG A C 1
ATOM 3694 O O . ARG A 1 496 ? -10.375 -25.883 -47.617 1.00 25.73 496 ARG A O 1
ATOM 3701 N N . TRP A 1 497 ? -10.211 -24.053 -46.303 1.00 25.53 497 TRP A N 1
ATOM 3702 C CA . TRP A 1 497 ? -10.675 -24.641 -45.049 1.00 25.53 497 TRP A CA 1
ATOM 3703 C C . TRP A 1 497 ? -12.202 -24.835 -45.075 1.00 25.53 497 TRP A C 1
ATOM 3705 O O . TRP A 1 497 ? -12.920 -23.863 -45.323 1.00 25.53 497 TRP A O 1
ATOM 3715 N N . PRO A 1 498 ? -12.743 -26.031 -44.781 1.00 30.33 498 PRO A N 1
ATOM 3716 C CA . PRO A 1 498 ? -14.128 -26.168 -44.370 1.00 30.33 498 PRO A CA 1
ATOM 3717 C C . PRO A 1 498 ? -14.216 -26.113 -42.842 1.00 30.33 498 PRO A C 1
ATOM 3719 O O . PRO A 1 498 ? -13.623 -26.922 -42.130 1.00 30.33 498 PRO A O 1
ATOM 3722 N N . GLY A 1 499 ? -14.993 -25.151 -42.348 1.00 27.42 499 GLY A N 1
ATOM 3723 C CA . GLY A 1 499 ? -15.329 -25.035 -40.939 1.00 27.42 499 GLY A CA 1
ATOM 3724 C C . GLY A 1 499 ? -16.086 -26.256 -40.417 1.00 27.42 499 GLY A C 1
ATOM 3725 O O . GLY A 1 499 ? -16.978 -26.797 -41.074 1.00 27.42 499 GLY A O 1
ATOM 3726 N N . ARG A 1 500 ? -15.761 -26.649 -39.185 1.00 26.19 500 ARG A N 1
ATOM 3727 C CA . ARG A 1 500 ? -16.681 -27.360 -38.297 1.00 26.19 500 ARG A CA 1
ATOM 3728 C C . ARG A 1 500 ? -16.354 -27.034 -36.849 1.00 26.19 500 ARG A C 1
ATOM 3730 O O . ARG A 1 500 ? -15.358 -27.479 -36.294 1.00 26.19 500 ARG A O 1
ATOM 3737 N N . THR A 1 501 ? -17.251 -26.263 -36.259 1.00 31.36 501 THR A N 1
ATOM 3738 C CA . THR A 1 501 ? -17.424 -26.069 -34.827 1.00 31.36 501 THR A CA 1
ATOM 3739 C C . THR A 1 501 ? -17.792 -27.396 -34.159 1.00 31.36 501 THR A C 1
ATOM 3741 O O . THR A 1 501 ? -18.750 -28.060 -34.559 1.00 31.36 501 THR A O 1
ATOM 3744 N N . ARG A 1 502 ? -17.059 -27.778 -33.109 1.00 25.92 502 ARG A N 1
ATOM 3745 C CA . ARG A 1 502 ? -17.559 -28.662 -32.047 1.00 25.92 502 ARG A CA 1
ATOM 3746 C C . ARG A 1 502 ? -16.994 -28.211 -30.693 1.00 25.92 502 ARG A C 1
ATOM 3748 O O . ARG A 1 502 ? -15.798 -27.948 -30.618 1.00 25.92 502 ARG A O 1
ATOM 3755 N N . PRO A 1 503 ? -17.828 -28.124 -29.643 1.00 27.77 503 PRO A N 1
ATOM 3756 C CA . PRO A 1 503 ? -17.401 -27.689 -28.321 1.00 27.77 503 PRO A CA 1
ATOM 3757 C C . PRO A 1 503 ? -16.686 -28.838 -27.599 1.00 27.77 503 PRO A C 1
ATOM 3759 O O . PRO A 1 503 ? -17.175 -29.971 -27.594 1.00 27.77 503 PRO A O 1
ATOM 3762 N N . ILE A 1 504 ? -15.539 -28.559 -26.978 1.00 27.91 504 ILE A N 1
ATOM 3763 C CA . ILE A 1 504 ? -14.888 -29.503 -26.066 1.00 27.91 504 ILE A CA 1
ATOM 3764 C C . ILE A 1 504 ? -15.491 -29.288 -24.679 1.00 27.91 504 ILE A C 1
ATOM 3766 O O . ILE A 1 504 ? -15.306 -28.255 -24.046 1.00 27.91 504 ILE A O 1
ATOM 3770 N N . SER A 1 505 ? -16.251 -30.287 -24.236 1.00 26.27 505 SER A N 1
ATOM 3771 C CA . SER A 1 505 ? -16.767 -30.416 -22.879 1.00 26.27 505 SER A CA 1
ATOM 3772 C C . SER A 1 505 ? -15.622 -30.603 -21.881 1.00 26.27 505 SER A C 1
ATOM 3774 O O . SER A 1 505 ? -14.803 -31.511 -22.049 1.00 26.27 505 SER A O 1
ATOM 3776 N N . SER A 1 506 ? -15.634 -29.815 -20.811 1.00 30.03 506 SER A N 1
ATOM 3777 C CA . SER A 1 506 ? -14.831 -29.998 -19.604 1.00 30.03 506 SER A CA 1
ATOM 3778 C C . SER A 1 506 ? -15.049 -31.394 -19.006 1.00 30.03 506 SER A C 1
ATOM 3780 O O . SER A 1 506 ? -16.147 -31.704 -18.535 1.00 30.03 506 SER A O 1
ATOM 3782 N N . ARG A 1 507 ? -14.011 -32.238 -18.994 1.00 26.28 507 ARG A N 1
ATOM 3783 C CA . ARG A 1 507 ? -13.949 -33.405 -18.106 1.00 26.28 507 ARG A CA 1
ATOM 3784 C C . ARG A 1 507 ? -12.939 -33.140 -17.002 1.00 26.28 507 ARG A C 1
ATOM 3786 O O . ARG A 1 507 ? -11.786 -32.820 -17.256 1.00 26.28 507 ARG A O 1
ATOM 3793 N N . SER A 1 508 ? -13.453 -33.289 -15.792 1.00 27.95 508 SER A N 1
ATOM 3794 C CA . SER A 1 508 ? -12.791 -33.337 -14.496 1.00 27.95 508 SER A CA 1
ATOM 3795 C C . SER A 1 508 ? -11.503 -34.169 -14.499 1.00 27.95 508 SER A C 1
ATOM 3797 O O . SER A 1 508 ? -11.555 -35.375 -14.753 1.00 27.95 508 SER A O 1
ATOM 3799 N N . CYS A 1 509 ? -10.380 -33.557 -14.119 1.00 26.97 509 CYS A N 1
ATOM 3800 C CA . CYS A 1 509 ? -9.239 -34.300 -13.591 1.00 26.97 509 CYS A CA 1
ATOM 3801 C C . CYS A 1 509 ? -9.540 -34.684 -12.141 1.00 26.97 509 CYS A C 1
ATOM 3803 O O . CYS A 1 509 ? -9.700 -33.828 -11.273 1.00 26.97 509 CYS A O 1
ATOM 3805 N N . GLY A 1 510 ? -9.671 -35.990 -11.919 1.00 25.16 510 GLY A N 1
ATOM 3806 C CA . GLY A 1 510 ? -9.778 -36.590 -10.601 1.00 25.16 510 GLY A CA 1
ATOM 3807 C C . GLY A 1 510 ? -8.446 -36.557 -9.853 1.00 25.16 510 GLY A C 1
ATOM 3808 O O . GLY A 1 510 ? -7.369 -36.660 -10.435 1.00 25.16 510 GLY A O 1
ATOM 3809 N N . SER A 1 511 ? -8.579 -36.428 -8.540 1.00 30.77 511 SER A N 1
ATOM 3810 C CA . SER A 1 511 ? -7.580 -36.624 -7.497 1.00 30.77 511 SER A CA 1
ATOM 3811 C C . SER A 1 511 ? -6.774 -37.920 -7.652 1.00 30.77 511 SER A C 1
ATOM 3813 O O . SER A 1 511 ? -7.368 -38.995 -7.751 1.00 30.77 511 SER A O 1
ATOM 3815 N N . GLY A 1 512 ? -5.444 -37.832 -7.545 1.00 26.55 512 GLY A N 1
ATOM 3816 C CA . GLY A 1 512 ? -4.597 -38.996 -7.275 1.00 26.55 512 GLY A CA 1
ATOM 3817 C C . GLY A 1 512 ? -3.162 -38.887 -7.786 1.00 26.55 512 GLY A C 1
ATOM 3818 O O . GLY A 1 512 ? -2.836 -39.510 -8.787 1.00 26.55 512 GLY A O 1
ATOM 3819 N N . ALA A 1 513 ? -2.298 -38.156 -7.077 1.00 27.81 513 ALA A N 1
ATOM 3820 C CA . ALA A 1 513 ? -0.851 -38.401 -7.082 1.00 27.81 513 ALA A CA 1
ATOM 3821 C C . ALA A 1 513 ? -0.214 -37.789 -5.824 1.00 27.81 513 ALA A C 1
ATOM 3823 O O . ALA A 1 513 ? 0.196 -36.634 -5.786 1.00 27.81 513 ALA A O 1
ATOM 3824 N N . THR A 1 514 ? -0.186 -38.585 -4.761 1.00 29.36 514 THR A N 1
ATOM 3825 C CA . THR A 1 514 ? 0.692 -38.422 -3.601 1.00 29.36 514 THR A CA 1
ATOM 3826 C C . THR A 1 514 ? 2.154 -38.615 -4.004 1.00 29.36 514 THR A C 1
ATOM 3828 O O . THR A 1 514 ? 2.482 -39.634 -4.607 1.00 29.36 514 THR A O 1
ATOM 3831 N N . GLY A 1 515 ? 3.020 -37.699 -3.562 1.00 27.36 515 GLY A N 1
ATOM 3832 C CA . GLY A 1 515 ? 4.440 -37.960 -3.314 1.00 27.36 515 GLY A CA 1
ATOM 3833 C C . GLY A 1 515 ? 5.406 -37.599 -4.443 1.00 27.36 515 GLY A C 1
ATOM 3834 O O . GLY A 1 515 ? 5.775 -38.461 -5.231 1.00 27.36 515 GLY A O 1
ATOM 3835 N N . CYS A 1 516 ? 5.928 -36.371 -4.421 1.00 26.70 516 CYS A N 1
ATOM 3836 C CA . CYS A 1 516 ? 7.288 -36.099 -4.885 1.00 26.70 516 CYS A CA 1
ATOM 3837 C C . CYS A 1 516 ? 8.062 -35.419 -3.757 1.00 26.70 516 CYS A C 1
ATOM 3839 O O . CYS A 1 516 ? 7.577 -34.491 -3.111 1.00 26.70 516 CYS A O 1
ATOM 3841 N N . ALA A 1 517 ? 9.226 -35.995 -3.481 1.00 26.42 517 ALA A N 1
ATOM 3842 C CA . ALA A 1 517 ? 10.071 -35.734 -2.338 1.00 26.42 517 ALA A CA 1
ATOM 3843 C C . ALA A 1 517 ? 10.730 -34.350 -2.393 1.00 26.42 517 ALA A C 1
ATOM 3845 O O . ALA A 1 517 ? 11.121 -33.858 -3.448 1.00 26.42 517 ALA A O 1
ATOM 3846 N N . VAL A 1 518 ? 10.880 -33.784 -1.199 1.00 30.23 518 VAL A N 1
ATOM 3847 C CA . VAL A 1 518 ? 11.720 -32.637 -0.863 1.00 30.23 518 VAL A CA 1
ATOM 3848 C C . VAL A 1 518 ? 13.168 -32.933 -1.279 1.00 30.23 518 VAL A C 1
ATOM 3850 O O . VAL A 1 518 ? 13.798 -33.827 -0.716 1.00 30.23 518 VAL A O 1
ATOM 3853 N N . GLY A 1 519 ? 13.684 -32.195 -2.263 1.00 27.27 519 GLY A N 1
ATOM 3854 C CA . GLY A 1 519 ? 15.122 -32.072 -2.528 1.00 27.27 519 GLY A CA 1
ATOM 3855 C C . GLY A 1 519 ? 15.763 -31.052 -1.574 1.00 27.27 519 GLY A C 1
ATOM 3856 O O . GLY A 1 519 ? 15.057 -30.173 -1.072 1.00 27.27 519 GLY A O 1
ATOM 3857 N N . PRO A 1 520 ? 17.065 -31.173 -1.257 1.00 28.48 520 PRO A N 1
ATOM 3858 C CA . PRO A 1 520 ? 17.678 -30.428 -0.164 1.00 28.48 520 PRO A CA 1
ATOM 3859 C C . PRO A 1 520 ? 17.810 -28.936 -0.486 1.00 28.48 520 PRO A C 1
ATOM 3861 O O . PRO A 1 520 ? 18.214 -28.551 -1.581 1.00 28.48 520 PRO A O 1
ATOM 3864 N N . ARG A 1 521 ? 17.505 -28.106 0.521 1.00 29.56 521 ARG A N 1
ATOM 3865 C CA . ARG A 1 521 ? 17.876 -26.688 0.585 1.00 29.56 521 ARG A CA 1
ATOM 3866 C C . ARG A 1 521 ? 19.394 -26.565 0.464 1.00 29.56 521 ARG A C 1
ATOM 3868 O O . ARG A 1 521 ? 20.106 -27.011 1.361 1.00 29.56 521 ARG A O 1
ATOM 3875 N N . LEU A 1 522 ? 19.861 -25.921 -0.597 1.00 25.38 522 LEU A N 1
ATOM 3876 C CA . LEU A 1 522 ? 21.194 -25.336 -0.658 1.00 25.38 522 LEU A CA 1
ATOM 3877 C C . LEU A 1 522 ? 21.028 -23.823 -0.550 1.00 25.38 522 LEU A C 1
ATOM 3879 O O . LEU A 1 522 ? 20.486 -23.175 -1.437 1.00 25.38 522 LEU A O 1
ATOM 3883 N N . THR A 1 523 ? 21.431 -23.308 0.607 1.00 30.73 523 THR A N 1
ATOM 3884 C CA . THR A 1 523 ? 21.814 -21.913 0.822 1.00 30.73 523 THR A CA 1
ATOM 3885 C C . THR A 1 523 ? 22.951 -21.558 -0.129 1.00 30.73 523 THR A C 1
ATOM 3887 O O . THR A 1 523 ? 23.993 -22.216 -0.082 1.00 30.73 523 THR A O 1
ATOM 3890 N N . ILE A 1 524 ? 22.744 -20.525 -0.940 1.00 32.97 524 ILE A N 1
ATOM 3891 C CA . ILE A 1 524 ? 23.796 -19.695 -1.529 1.00 32.97 524 ILE A CA 1
ATOM 3892 C C . ILE A 1 524 ? 23.501 -18.271 -1.083 1.00 32.97 524 ILE A C 1
ATOM 3894 O O . ILE A 1 524 ? 22.309 -17.893 -1.171 1.00 32.97 524 ILE A O 1
#

InterPro domains:
  IPR009056 Cytochrome c-like domain [PF13442] (268-347)
  IPR009056 Cytochrome c-like domain [PS51007] (266-440)
  IPR019108 Cytochrome c oxidase caa3-type, assembly factor CtaG-related [PF09678] (7-152)
  IPR036909 Cytochrome c-like domain superfamily [G3DSA:1.10.760.10] (253-356)
  IPR036909 Cytochrome c-like domain superfamily [G3DSA:1.10.760.10] (374-439)
  IPR036909 Cytochrome c-like domain superfamily [SSF46626] (250-361)
  IPR036909 Cytochrome c-like domain superfamily [SSF46626] (376-438)
  IPR050597 Cytochrome c Oxidase Subunit [PTHR33751] (378-468)

Foldseek 3Di:
DAAVLQCVLVVLVVCLVPDPQCVVLVFPQVSLVVSLCCLQVPNLLSNCVRDVVLLVVLADALQVLLVQLLVLVVVCVQQQNVLVLLPDPVSVVVSSVSSNSSSNNNNSNLVPPPDVVRSVVSVVSNVVVVVVSLCCQQVDPWHSHQVSNVHDTDNCSSNRPPVVVVPPPDDDDDDDDDDDDDDDDPDPPPPVVVVVVVVVVVVVVVVVVVVVVVVCCCVVVVVDDPDQQDADDPVVVCVQVVCVVVCLVVPLPQDPDHADPLLPPLLLLLLLLLCVQPPCQQQNDAPDDHDPVQCSGHVRRHHLLVVLPPDDLSSQLCCAQCPGPPGPTHHQPFPDSHLSNSNSSNSVCSPVVVDHPVNSCVSNDFDDDPAFPCLSSVCSNQQPSPVPHHHLLVDALVVQLVVLVCLCVRVDGDSSSVSSSVVDDSVSSSRNSNVSPPDDRDDDDDDDDDPVVVVVVVVVVVVVVVVDDPDPPPPDPDDDDDDDDDDDDDDDDDDDDDDDDDDDDDDDDDDDDDDDDDDDDDDD

Radius of gyration: 35.29 Å; chains: 1; bounding box: 83×64×110 Å

Sequence (524 aa):
MKPVPLILGTGLLAAIWVAPLSMWLGSAFAGHMLRHMTIVALAAPLLVIGWPALGRAMALGPLAAAALEFAVVWAWHLPRAHGLAYGAGGWFVAEQASFLLAGLLVWSGCLRAGHPLAGAGGLLLTSMHMTLLGALLILAPRDLYAAWCGLMPNLSGQQAGRDDHARHRHAGLSRGGAVAHLPRGEGKGGRGMKQRTRTVLYTLGALAVAGAVAGGATIAFGLYNVSARAGHLPPTYWALHTTYRNAVDLYSGAPETPAPNLDDPALIELGARHFETACAMCHAVPGRERTATMRGMNPEPPHITEAVGTWSQEELHWIVYEGVKMSGMPQWPSSREDDVWAAVAYLRAIQNGAITPGRQAEITAREALDAPEGAGWCAGCHGETEAHVPRLDIFEADYIEAALIAYREGRRESGIMQHAASEMSPDELRALAEWFAGHEAEPKTTGAAAPETLTLGEELARAAATTCRPAPPAMGRGRAISRVSAARIWRGGSRRWPGRTRPISSRSCGSGATGCAVGPRLTI

pLDDT: mean 78.72, std 22.82, range [24.14, 98.06]

Organism: NCBI:txid1337093

Secondary structure (DSSP, 8-state):
--HHHHHHHHHHHHHHHHS-HHHHTS-HHHHHHHHHHIIIIIIHHHHHHH-HHHHHHT---HHHHHHHHHHHHHHHHSHHHHHHHHH-HHHHHHHHHHHHHHHHHHHHHHHT-SSHHHHHHHHHHHHHHHHHHHHHHHS-SS-SSHHHHT----HHHHTTTSTHHHHSSS-----------------TTHHHHHHHHHHHHHHHHHHHHHHHHHHHHHHHTT-S---TTSPPPHHHHHHHHHHHHHHHHHH--S-SS----TT-HHHHHHHHHHHHHHTHHHH--TT-PPPHHHHTSSSPPPPHHHHTTT--HHHHHHHHHH--TTSS-PPPSSS-STTHHHHHHHHHHHHTT---HHHHHHHHPPP--SSSTTHHHHHHHHTT-TTTS--STTS-HHHHHHHHHHHHTTSS--HHHHHHHHTS-HHHHHHHHHHHHHSPPP---PPPPPHHHHHHHHHHHHHHHHH-PPPPPP--------S-------------PPP-------------------PPP---